Protein AF-A0A6G1FS29-F1 (afdb_monomer)

pLDDT: mean 76.06, std 21.44, range [24.52, 98.19]

Solvent-accessible surface area (backbone atoms only — not comparable to full-atom values): 24952 Å² total; per-residue (Å²): 134,88,77,81,80,76,49,75,66,58,54,50,53,54,52,53,52,49,52,54,53,51,53,53,50,51,52,50,51,53,55,53,53,56,54,51,50,53,54,52,52,50,53,55,70,74,50,73,80,75,76,78,80,76,80,85,74,80,94,74,79,96,74,88,89,74,99,82,82,86,85,84,78,65,93,46,58,68,66,48,69,66,56,55,51,50,47,52,54,55,46,56,73,76,38,90,74,63,39,85,29,14,27,43,34,39,78,37,60,52,64,77,50,46,49,58,49,47,44,44,43,48,38,37,52,74,60,61,42,71,45,32,39,35,40,36,32,58,39,67,67,62,55,69,73,74,66,74,100,63,91,73,76,51,66,52,59,55,51,39,54,52,49,53,52,44,33,36,72,75,46,60,29,46,80,39,71,39,71,56,74,49,90,89,52,60,81,85,44,43,84,34,45,62,80,64,61,61,25,60,46,56,81,26,69,25,38,37,34,64,37,66,53,53,48,69,70,38,35,67,68,56,40,44,38,53,72,67,46,77,47,90,46,48,15,25,66,60,62,83,63,76,100,68,78,66,46,75,60,69,33,42,33,39,35,35,31,31,61,68,59,30,50,54,50,48,55,54,33,74,74,65,73,50,52,74,36,56,40,48,47,67,72,43,80,75,51,40,62,63,47,48,78,86,88,19,44,57,54,50,66,46,47,51,43,61,42,39,59,66,39,56,74,75,69,73,73,84,78,79,82,76,87,75,94,78,84,86,90,82,82,86,79,84,75,81,74,80,85,78,79,86,78,81,80,52,60,66,59,50,65,70,56,29,21,30,38,35,54,52,44,84,96,54,98,48,71,60,38,58,68,58,69,73,60,51,59,72,62,51,31,56,71,59,48,21,54,53,48,49,50,53,47,51,50,52,47,53,44,36,34,76,70,64,71,42,80,66,39,76,63,74,79,79,76,87,124

Organism: NCBI:txid1392243

Nearest PDB structures (foldseek):
  6mw5-assembly1_A  TM=6.703E-01  e=2.234E-07  Globisporangium ultimum
  3rmw-assembly1_A-2  TM=6.492E-01  e=7.454E-07  Homo sapiens
  2z86-assembly2_C  TM=3.993E-01  e=2.066E-01  Escherichia col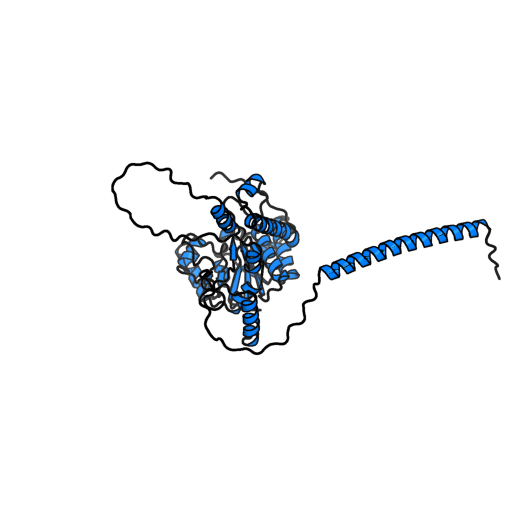i
  7qhy-assembly1_A  TM=4.686E-01  e=4.740E+00  Kluyveromyces lactis
  8rdd-assembly1_B  TM=4.284E-01  e=6.804E+00  Saccharomyces cerevisiae S288C

Sequence (417 aa):
MARILLTSGQVSVALSSGVVVIFTILLFLSGYVLQQQTVRSLRHAIRPPLPPPPPSLPLQELSTQNPLAKSARLPGTVVSKEAVQAHLAAASASQAIDWKRRAHVQLVRSHEEVCGAVMVFADLYRLRSQGSRALVFPAAWATAWGDEWGYETNPEAERTRRLLKKAARRYKVHLVPMKAIEEGGDDSLPSSYSYASLFSLDWYDRILALPRPGVVLDAVPLDVLLAFGTPESLATSAAAEVQFDISPQSEMTLIRPSKEEFSRIMDIRDADQLSETSLFSEAFPSPEKLSAFGNAEVALMATTGSLKEYSIRKQDPPVPEDNVPGSPSGEQLVVQETAGQSGAFNATEFMQNTAFVRIMDAGLPGPEYDVPRTEMLKAKPWGEAGMVWESMYERFRAHRMDVCGLELEMVPEKEEL

Mean predicted aligned error: 15.57 Å

Radius of gyration: 30.3 Å; Cα contacts (8 Å, |Δi|>4): 499; chains: 1; bounding box: 92×97×85 Å

Structure (mmCIF, N/CA/C/O backbone):
data_AF-A0A6G1FS29-F1
#
_entry.id   AF-A0A6G1FS29-F1
#
loop_
_atom_site.group_PDB
_atom_site.id
_atom_site.type_symbol
_atom_site.label_atom_id
_atom_site.label_alt_id
_atom_site.label_comp_id
_atom_site.label_asym_id
_atom_site.label_entity_id
_atom_site.label_seq_id
_atom_site.pdbx_PDB_ins_code
_atom_site.Cartn_x
_atom_site.Cartn_y
_atom_site.Cartn_z
_atom_site.occupancy
_atom_site.B_iso_or_equiv
_atom_site.auth_seq_id
_atom_site.auth_comp_id
_atom_site.auth_asym_id
_atom_site.auth_atom_id
_atom_site.pdbx_PDB_model_num
ATOM 1 N N . MET A 1 1 ? 50.797 -42.234 52.807 1.00 46.88 1 MET A N 1
ATOM 2 C CA . MET A 1 1 ? 50.015 -41.139 53.425 1.00 46.88 1 MET A CA 1
ATOM 3 C C . MET A 1 1 ? 50.829 -39.852 53.344 1.00 46.88 1 MET A C 1
ATOM 5 O O . MET A 1 1 ? 51.590 -39.558 54.256 1.00 46.88 1 MET A O 1
ATOM 9 N N . ALA A 1 2 ? 50.753 -39.131 52.222 1.00 46.75 2 ALA A N 1
ATOM 10 C CA . ALA A 1 2 ? 51.464 -37.863 52.064 1.00 46.75 2 ALA A CA 1
ATOM 11 C C . ALA A 1 2 ? 50.690 -36.768 52.812 1.00 46.75 2 ALA A C 1
ATOM 13 O O . ALA A 1 2 ? 49.623 -36.343 52.377 1.00 46.75 2 ALA A O 1
ATOM 14 N N . ARG A 1 3 ? 51.194 -36.367 53.984 1.00 59.28 3 ARG A N 1
ATOM 15 C CA . ARG A 1 3 ? 50.692 -35.204 54.720 1.00 59.28 3 ARG A CA 1
ATOM 16 C C . ARG A 1 3 ? 51.227 -33.962 54.019 1.00 59.28 3 ARG A C 1
ATOM 18 O O . ARG A 1 3 ? 52.421 -33.689 54.081 1.00 59.28 3 ARG A O 1
ATOM 25 N N . ILE A 1 4 ? 50.350 -33.260 53.311 1.00 64.25 4 ILE A N 1
ATOM 26 C CA . ILE A 1 4 ? 50.666 -31.983 52.673 1.00 64.25 4 ILE A CA 1
ATOM 27 C C . ILE A 1 4 ? 50.903 -30.969 53.801 1.00 64.25 4 ILE A C 1
ATOM 29 O O . ILE A 1 4 ? 49.964 -30.497 54.437 1.00 64.25 4 ILE A O 1
ATOM 33 N N . LEU A 1 5 ? 52.174 -30.696 54.098 1.00 62.59 5 LEU A N 1
ATOM 34 C CA . LEU A 1 5 ? 52.600 -29.658 55.033 1.00 62.59 5 LEU A CA 1
ATOM 35 C C . LEU A 1 5 ? 52.526 -28.314 54.302 1.00 62.59 5 LEU A C 1
ATOM 37 O O . LEU A 1 5 ? 53.481 -27.898 53.649 1.00 62.59 5 LEU A O 1
ATOM 41 N N . LEU A 1 6 ? 51.358 -27.673 54.360 1.00 63.88 6 LEU A N 1
ATOM 42 C CA . LEU A 1 6 ? 51.162 -26.322 53.835 1.00 63.88 6 LEU A CA 1
ATOM 43 C C . LEU A 1 6 ? 52.033 -25.339 54.620 1.00 63.88 6 LEU A C 1
ATOM 45 O O . LEU A 1 6 ? 51.981 -25.285 55.850 1.00 63.88 6 LEU A O 1
ATOM 49 N N . THR A 1 7 ? 52.839 -24.555 53.909 1.00 76.75 7 THR A N 1
ATOM 50 C CA . THR A 1 7 ? 53.642 -23.497 54.529 1.00 76.75 7 THR A CA 1
ATOM 51 C C . THR A 1 7 ? 52.735 -22.330 54.931 1.00 76.75 7 THR A C 1
ATOM 53 O O . THR A 1 7 ? 51.717 -22.072 54.288 1.00 76.75 7 THR A O 1
ATOM 56 N N . SER A 1 8 ? 53.097 -21.593 55.988 1.00 72.12 8 SER A N 1
ATOM 57 C CA . SER A 1 8 ? 52.312 -20.444 56.489 1.00 72.12 8 SER A CA 1
ATOM 58 C C . SER A 1 8 ? 51.951 -19.432 55.379 1.00 72.12 8 SER A C 1
ATOM 60 O O . SER A 1 8 ? 50.836 -18.910 55.335 1.00 72.12 8 SER A O 1
ATOM 62 N N . GLY A 1 9 ? 52.845 -19.242 54.399 1.00 77.62 9 GLY A N 1
ATOM 63 C CA . GLY A 1 9 ? 52.596 -18.400 53.224 1.00 77.62 9 GLY A CA 1
ATOM 64 C C . GLY A 1 9 ? 51.505 -18.932 52.285 1.00 77.62 9 GLY A C 1
ATOM 65 O O . GLY A 1 9 ? 50.684 -18.151 51.811 1.00 77.62 9 GLY A O 1
ATOM 66 N N . GLN A 1 10 ? 51.431 -20.249 52.058 1.00 77.56 10 GLN A N 1
ATOM 67 C CA . GLN A 1 10 ? 50.380 -20.857 51.227 1.00 77.56 10 GLN A CA 1
ATOM 68 C C . GLN A 1 10 ? 49.001 -20.747 51.881 1.00 77.56 10 GLN A C 1
ATOM 70 O O . GLN A 1 10 ? 48.014 -20.502 51.189 1.00 77.56 10 GLN A O 1
ATOM 75 N N . VAL A 1 11 ? 48.936 -20.867 53.210 1.00 82.62 11 VAL A N 1
ATOM 76 C CA . VAL A 1 11 ? 47.686 -20.677 53.957 1.00 82.62 11 VAL A CA 1
ATOM 77 C C . VAL A 1 11 ? 47.219 -19.223 53.859 1.00 82.62 11 VAL A C 1
ATOM 79 O O . VAL A 1 11 ? 46.045 -18.985 53.596 1.00 82.62 11 VAL A O 1
ATOM 82 N N . SER A 1 12 ? 48.129 -18.251 53.981 1.00 82.94 12 SER A N 1
ATOM 83 C CA . SER A 1 12 ? 47.801 -16.822 53.861 1.00 82.94 12 SER A CA 1
ATOM 84 C C . SER A 1 12 ? 47.281 -16.442 52.466 1.00 82.94 12 SER A C 1
ATOM 86 O O . SER A 1 12 ? 46.277 -15.740 52.345 1.00 82.94 12 SER A O 1
ATOM 88 N N . VAL A 1 13 ? 47.905 -16.959 51.400 1.00 86.44 13 VAL A N 1
ATOM 89 C CA . VAL A 1 13 ? 47.468 -16.713 50.012 1.00 86.44 13 VAL A CA 1
ATOM 90 C C . VAL A 1 13 ? 46.130 -17.396 49.706 1.00 86.44 13 VAL A C 1
ATOM 92 O O . VAL A 1 13 ? 45.268 -16.810 49.048 1.00 86.44 13 VAL A O 1
ATOM 95 N N . ALA A 1 14 ? 45.914 -18.615 50.204 1.00 86.12 14 ALA A N 1
ATOM 96 C CA . ALA A 1 14 ? 44.631 -19.300 50.053 1.00 86.12 14 ALA A CA 1
ATOM 97 C C . ALA A 1 14 ? 43.503 -18.558 50.791 1.00 86.12 14 ALA A C 1
ATOM 99 O O . ALA A 1 14 ? 42.401 -18.419 50.262 1.00 86.12 14 ALA A O 1
ATOM 100 N N . LEU A 1 15 ? 43.786 -18.022 51.983 1.00 88.50 15 LEU A N 1
ATOM 101 C CA . LEU A 1 15 ? 42.805 -17.263 52.753 1.00 88.50 15 LEU A CA 1
ATOM 102 C C . LEU A 1 15 ? 42.470 -15.923 52.078 1.00 88.50 15 LEU A C 1
ATOM 104 O O . LEU A 1 15 ? 41.298 -15.578 51.950 1.00 88.50 15 LEU A O 1
ATOM 108 N N . SER A 1 16 ? 43.478 -15.182 51.605 1.00 89.94 16 SER A N 1
ATOM 109 C CA . SER A 1 16 ? 43.271 -13.873 50.972 1.00 89.94 16 SER A CA 1
ATOM 110 C C . SER A 1 16 ? 42.562 -13.980 49.620 1.00 89.94 16 SER A C 1
ATOM 112 O O . SER A 1 16 ? 41.627 -13.223 49.360 1.00 89.94 16 SER A O 1
ATOM 114 N N . SER A 1 17 ? 42.924 -14.966 48.793 1.00 91.12 17 SER A N 1
ATOM 115 C CA . SER A 1 17 ? 42.218 -15.241 47.534 1.00 91.12 17 SER A CA 1
ATOM 116 C C . SER A 1 17 ? 40.771 -15.685 47.769 1.00 91.12 17 SER A C 1
ATOM 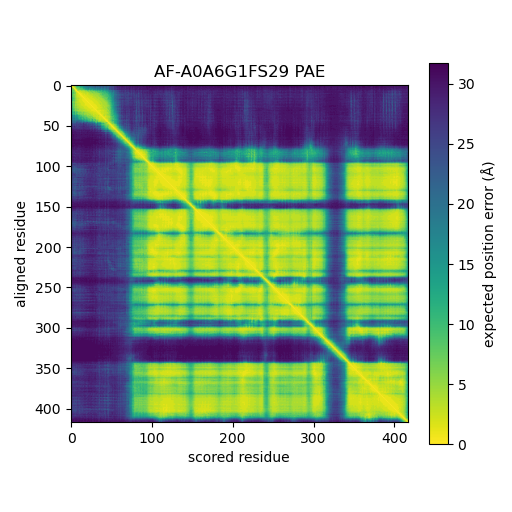118 O O . SER A 1 17 ? 39.873 -15.213 47.073 1.00 91.12 17 SER A O 1
ATOM 120 N N . GLY A 1 18 ? 40.516 -16.502 48.798 1.00 94.50 18 GLY A N 1
ATOM 121 C CA . GLY A 1 18 ? 39.163 -16.898 49.189 1.00 94.50 18 GLY A CA 1
ATOM 122 C C . GLY A 1 18 ? 38.282 -15.706 49.569 1.00 94.50 18 GLY A C 1
ATOM 123 O O . GLY A 1 18 ? 37.146 -15.606 49.107 1.00 94.50 18 GLY A O 1
ATOM 124 N N . VAL A 1 19 ? 38.819 -14.758 50.344 1.00 94.12 19 VAL A N 1
ATOM 125 C CA . VAL A 1 19 ? 38.095 -13.533 50.724 1.00 94.12 19 VAL A CA 1
ATOM 126 C C . VAL A 1 19 ? 37.745 -12.692 49.491 1.00 94.12 19 VAL A C 1
ATOM 128 O O . VAL A 1 19 ? 36.594 -12.283 49.345 1.00 94.12 19 VAL A O 1
ATOM 131 N N . VAL A 1 20 ? 38.686 -12.482 48.565 1.00 93.31 20 VAL A N 1
ATOM 132 C CA . VAL A 1 20 ? 38.430 -11.708 47.334 1.00 93.31 20 VAL A CA 1
ATOM 133 C C . VAL A 1 20 ? 37.350 -12.368 46.467 1.00 93.31 20 VAL A C 1
ATOM 135 O O . VAL A 1 20 ? 36.454 -11.684 45.968 1.00 93.31 20 VAL A O 1
ATOM 138 N N . VAL A 1 21 ? 37.378 -13.696 46.326 1.00 95.00 21 VAL A N 1
ATOM 139 C CA . VAL A 1 21 ? 36.360 -14.447 45.569 1.00 95.00 21 VAL A CA 1
ATOM 140 C C . VAL A 1 21 ? 34.980 -14.334 46.225 1.00 95.00 21 VAL A C 1
ATOM 142 O O . VAL A 1 21 ? 33.986 -14.095 45.543 1.00 95.00 21 VAL A O 1
ATOM 145 N N . ILE A 1 22 ? 34.896 -14.429 47.552 1.00 96.00 22 ILE A N 1
ATOM 146 C CA . ILE A 1 22 ? 33.622 -14.287 48.270 1.00 96.00 22 ILE A CA 1
ATOM 147 C C . ILE A 1 22 ? 33.039 -12.881 48.083 1.00 96.00 22 ILE A C 1
ATOM 149 O O . ILE A 1 22 ? 31.865 -12.745 47.743 1.00 96.00 22 ILE A O 1
ATOM 153 N N . PHE A 1 23 ? 33.846 -11.830 48.248 1.00 94.31 23 PHE A N 1
ATOM 154 C CA . PHE A 1 23 ? 33.360 -10.455 48.099 1.00 94.31 23 PHE A CA 1
ATOM 155 C C . PHE A 1 23 ? 32.955 -10.119 46.660 1.00 94.31 23 PHE A C 1
ATOM 157 O O . PHE A 1 23 ? 31.956 -9.431 46.454 1.00 94.31 23 PHE A O 1
ATOM 164 N N . THR A 1 24 ? 33.665 -10.640 45.660 1.00 94.12 24 THR A N 1
ATOM 165 C CA . THR A 1 24 ? 33.283 -10.458 44.250 1.00 94.12 24 THR A CA 1
ATOM 166 C C . THR A 1 24 ? 31.972 -11.172 43.913 1.00 94.12 24 THR A C 1
ATOM 168 O O . THR A 1 24 ? 31.117 -10.580 43.254 1.00 94.12 24 THR A O 1
ATOM 171 N N . ILE A 1 25 ? 31.746 -12.383 44.436 1.00 95.56 25 ILE A N 1
ATOM 172 C CA . ILE A 1 25 ? 30.466 -13.094 44.288 1.00 95.56 25 ILE A CA 1
ATOM 173 C C . ILE A 1 25 ? 29.326 -12.334 44.981 1.00 95.56 25 ILE A C 1
ATOM 175 O O . ILE A 1 25 ? 28.247 -12.196 44.406 1.00 95.56 25 ILE A O 1
ATOM 179 N N . LEU A 1 26 ? 29.551 -11.798 46.185 1.00 95.38 26 LEU A N 1
ATOM 180 C CA . LEU A 1 26 ? 28.539 -11.021 46.908 1.00 95.38 26 LEU A CA 1
ATOM 181 C C . LEU A 1 26 ? 28.160 -9.730 46.172 1.00 95.38 26 LEU A C 1
ATOM 183 O O . LEU A 1 26 ? 26.974 -9.410 46.072 1.00 95.38 26 LEU A O 1
ATOM 187 N N . LEU A 1 27 ? 29.138 -9.013 45.612 1.00 94.00 27 LEU A N 1
ATOM 188 C CA . LEU A 1 27 ? 28.878 -7.822 44.798 1.00 94.00 27 LEU A CA 1
ATOM 189 C C . LEU A 1 27 ? 28.094 -8.167 43.527 1.00 94.00 27 LEU A C 1
ATOM 191 O O . LEU A 1 27 ? 27.135 -7.470 43.188 1.00 94.00 27 LEU A O 1
ATOM 195 N N . PHE A 1 28 ? 28.443 -9.271 42.866 1.00 95.31 28 PHE A N 1
ATOM 196 C CA . PHE A 1 28 ? 27.724 -9.746 41.686 1.00 95.31 28 PHE A CA 1
ATOM 197 C C . PHE A 1 28 ? 26.271 -10.131 42.009 1.00 95.31 28 PHE A C 1
ATOM 199 O O . PHE A 1 28 ? 25.349 -9.711 41.310 1.00 95.31 28 PHE A O 1
ATOM 206 N N . LEU A 1 29 ? 26.042 -10.871 43.100 1.00 94.56 29 LEU A N 1
ATOM 207 C CA . LEU A 1 29 ? 24.699 -11.255 43.548 1.00 94.56 29 LEU A CA 1
ATOM 208 C C . LEU A 1 29 ? 23.856 -10.041 43.961 1.00 94.56 29 LEU A C 1
ATOM 210 O O . LEU A 1 29 ? 22.666 -9.999 43.653 1.00 94.56 29 LEU A O 1
ATOM 214 N N . SER A 1 30 ? 24.465 -9.035 44.597 1.00 94.12 30 SER A N 1
ATOM 215 C CA . SER A 1 30 ? 23.791 -7.776 44.939 1.00 94.12 30 SER A CA 1
ATOM 216 C C . SER A 1 30 ? 23.295 -7.044 43.683 1.00 94.12 30 SER A C 1
ATOM 218 O O . SER A 1 30 ? 22.114 -6.699 43.584 1.00 94.12 30 SER A O 1
ATOM 220 N N . GLY A 1 31 ? 24.158 -6.902 42.668 1.00 92.56 31 GLY A N 1
ATOM 221 C CA . GLY A 1 31 ? 23.781 -6.318 41.376 1.00 92.56 31 GLY A CA 1
ATOM 222 C C . GLY A 1 31 ? 22.698 -7.122 40.647 1.00 92.56 31 GLY A C 1
ATOM 223 O O . GLY A 1 31 ? 21.742 -6.549 40.122 1.00 92.56 31 GLY A O 1
ATOM 224 N N . TYR A 1 32 ? 22.794 -8.453 40.677 1.00 94.75 32 TYR A N 1
ATOM 225 C CA . TYR A 1 32 ? 21.818 -9.349 40.055 1.00 94.75 32 TYR A CA 1
ATOM 226 C C . TYR A 1 32 ? 20.416 -9.229 40.678 1.00 94.75 32 TYR A C 1
ATOM 228 O O . TYR A 1 32 ? 19.414 -9.188 39.959 1.00 94.75 32 TYR A O 1
ATOM 236 N N . VAL A 1 33 ? 20.320 -9.133 42.008 1.00 92.75 33 VAL A N 1
ATOM 237 C CA . VAL A 1 33 ? 19.032 -8.980 42.708 1.00 92.75 33 VAL A CA 1
ATOM 238 C C . VAL A 1 33 ? 18.380 -7.634 42.382 1.00 92.75 33 VAL A C 1
ATOM 240 O O . VAL A 1 33 ? 17.179 -7.599 42.101 1.00 92.75 33 VAL A O 1
ATOM 243 N N . LEU A 1 34 ? 19.158 -6.549 42.338 1.00 84.94 34 LEU A N 1
ATOM 244 C CA . LEU A 1 34 ? 18.665 -5.220 41.954 1.00 84.94 34 LEU A CA 1
ATOM 245 C C . LEU A 1 34 ? 18.124 -5.199 40.514 1.00 84.94 34 LEU A C 1
ATOM 247 O O . LEU A 1 34 ? 17.045 -4.659 40.267 1.00 84.94 34 LEU A O 1
ATOM 251 N N . GLN A 1 35 ? 18.814 -5.848 39.571 1.00 83.31 35 GLN A N 1
ATOM 252 C CA . GLN A 1 35 ? 18.357 -5.964 38.178 1.00 83.31 35 GLN A CA 1
ATOM 253 C C . GLN A 1 35 ? 17.098 -6.837 38.032 1.00 83.31 35 GLN A C 1
ATOM 255 O O . GLN A 1 35 ? 16.212 -6.545 37.229 1.00 83.31 35 GLN A O 1
ATOM 260 N N . GLN A 1 36 ? 16.960 -7.895 38.831 1.00 85.19 36 GLN A N 1
ATOM 261 C CA . GLN A 1 36 ? 15.745 -8.719 38.847 1.00 85.19 36 GLN A CA 1
ATOM 262 C C . GLN A 1 36 ? 14.532 -7.953 39.394 1.00 85.19 36 GLN A C 1
ATOM 264 O O . GLN A 1 36 ? 13.422 -8.118 38.883 1.00 85.19 36 GLN A O 1
ATOM 269 N N . GLN A 1 37 ? 14.722 -7.108 40.412 1.00 81.56 37 GLN A N 1
ATOM 270 C CA . GLN A 1 37 ? 13.644 -6.300 40.988 1.00 81.56 37 GLN A CA 1
ATOM 271 C C . GLN A 1 37 ? 13.137 -5.232 40.012 1.00 81.56 37 GLN A C 1
ATOM 273 O O . GLN A 1 37 ? 11.923 -5.077 39.868 1.00 81.56 37 GLN A O 1
ATOM 278 N N . THR A 1 38 ? 14.028 -4.556 39.281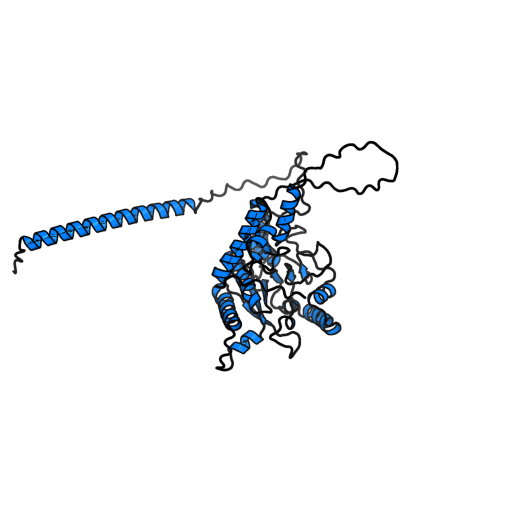 1.00 81.56 38 THR A N 1
ATOM 279 C CA 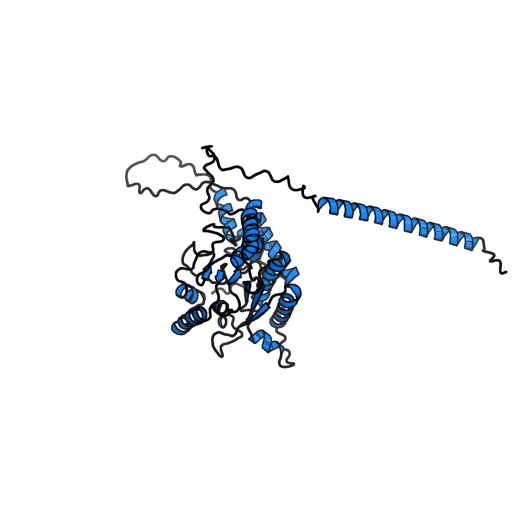. THR A 1 38 ? 13.630 -3.562 38.270 1.00 81.56 38 THR A CA 1
ATOM 280 C C . THR A 1 38 ? 12.888 -4.202 37.100 1.00 81.56 38 THR A C 1
ATOM 282 O O . THR A 1 38 ? 11.830 -3.711 36.710 1.00 81.56 38 THR A O 1
ATOM 285 N N . VAL A 1 39 ? 13.343 -5.354 36.598 1.00 79.44 39 VAL A N 1
ATOM 286 C CA . VAL A 1 39 ? 12.639 -6.082 35.525 1.00 79.44 39 VAL A CA 1
ATOM 287 C C . VAL A 1 39 ? 11.263 -6.582 35.979 1.00 79.44 39 VAL A C 1
ATOM 289 O O . VAL A 1 39 ? 10.303 -6.520 35.209 1.00 79.44 39 VAL A O 1
ATOM 292 N N . ARG A 1 40 ? 11.129 -7.060 37.224 1.00 75.25 40 ARG A N 1
ATOM 293 C CA . ARG A 1 40 ? 9.826 -7.464 37.783 1.00 75.25 40 ARG A CA 1
ATOM 294 C C . ARG A 1 40 ? 8.887 -6.270 37.944 1.00 75.25 40 ARG A C 1
ATOM 296 O O . ARG A 1 40 ? 7.737 -6.369 37.530 1.00 75.25 40 ARG A O 1
ATOM 303 N N . SER A 1 41 ? 9.382 -5.147 38.464 1.00 72.19 41 SER A N 1
ATOM 304 C CA . SER A 1 41 ? 8.609 -3.906 38.611 1.00 72.19 41 SER A CA 1
ATOM 305 C C . SER A 1 41 ? 8.106 -3.384 37.258 1.00 72.19 41 SER A C 1
ATOM 307 O O . SER A 1 41 ? 6.914 -3.126 37.092 1.00 72.19 41 SER A O 1
ATOM 309 N N . LEU A 1 42 ? 8.96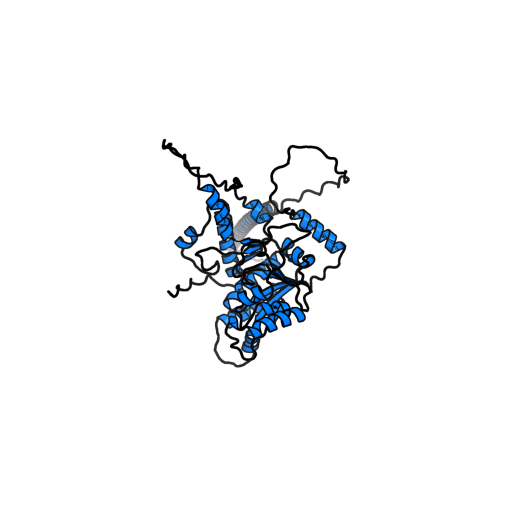9 -3.361 36.236 1.00 68.00 42 LEU A N 1
ATOM 310 C CA . LEU A 1 42 ? 8.590 -2.944 34.881 1.00 68.00 42 LEU A CA 1
ATOM 311 C C . LEU A 1 42 ? 7.595 -3.910 34.224 1.00 68.00 42 LEU A C 1
ATOM 313 O O . LEU A 1 42 ? 6.663 -3.476 33.552 1.00 68.00 42 LEU A O 1
ATOM 317 N N . ARG A 1 43 ? 7.724 -5.223 34.451 1.00 65.50 43 ARG A N 1
ATOM 318 C CA . ARG A 1 43 ? 6.737 -6.201 33.961 1.00 65.50 43 ARG A CA 1
ATOM 319 C C . ARG A 1 43 ? 5.362 -6.033 34.608 1.00 65.50 43 ARG A C 1
ATOM 321 O O . ARG A 1 43 ? 4.369 -6.280 33.927 1.00 65.50 43 ARG A O 1
ATOM 328 N N . HIS A 1 44 ? 5.297 -5.611 35.871 1.00 58.50 44 HIS A N 1
ATOM 329 C CA . HIS A 1 44 ? 4.032 -5.286 36.533 1.00 58.50 44 HIS A CA 1
ATOM 330 C C . HIS A 1 44 ? 3.425 -3.967 36.033 1.00 58.50 44 HIS A C 1
ATOM 332 O O . HIS A 1 44 ? 2.208 -3.883 35.918 1.00 58.50 44 HIS A O 1
ATOM 338 N N . ALA A 1 45 ? 4.243 -2.979 35.656 1.00 66.12 45 ALA A N 1
ATOM 339 C CA . ALA A 1 45 ? 3.757 -1.725 35.073 1.00 66.12 45 ALA A CA 1
ATOM 340 C C . ALA A 1 45 ? 3.257 -1.877 33.620 1.00 66.12 45 ALA A C 1
ATOM 342 O O . ALA A 1 45 ? 2.350 -1.166 33.201 1.00 66.12 45 ALA A O 1
ATOM 343 N N . ILE A 1 46 ? 3.823 -2.816 32.852 1.00 58.09 46 ILE A N 1
ATOM 344 C CA . ILE A 1 46 ? 3.494 -3.023 31.427 1.00 58.09 46 ILE A CA 1
ATOM 345 C C . ILE A 1 46 ? 2.306 -3.984 31.228 1.00 58.09 46 ILE A C 1
ATOM 347 O O . ILE A 1 46 ? 1.685 -3.990 30.166 1.00 58.09 46 ILE A O 1
ATOM 351 N N . ARG A 1 47 ? 1.953 -4.796 32.233 1.00 45.78 47 ARG A N 1
ATOM 352 C CA . ARG A 1 47 ? 0.767 -5.667 32.196 1.00 45.78 47 ARG A CA 1
ATOM 353 C C . ARG A 1 47 ? -0.272 -5.209 33.222 1.00 45.78 47 ARG A C 1
ATOM 355 O O . ARG A 1 47 ? -0.306 -5.782 34.312 1.00 45.78 47 ARG A O 1
ATOM 362 N N . PRO A 1 48 ? -1.139 -4.230 32.902 1.00 47.72 48 PRO A N 1
ATOM 363 C CA . PRO A 1 48 ? -2.320 -4.002 33.720 1.00 47.72 48 PRO A CA 1
ATOM 364 C C . PRO A 1 48 ? -3.155 -5.296 33.741 1.00 47.72 48 PRO A C 1
ATOM 366 O O . PRO A 1 48 ? -3.434 -5.854 32.673 1.00 47.72 48 PRO A O 1
ATOM 369 N N . PRO A 1 49 ? -3.519 -5.832 34.921 1.00 48.91 49 PRO A N 1
ATOM 370 C CA . PRO A 1 49 ? -4.469 -6.927 34.987 1.00 48.91 49 PRO A CA 1
ATOM 371 C C . PRO A 1 49 ? -5.798 -6.427 34.417 1.00 48.91 49 PRO A C 1
ATOM 373 O O . PRO A 1 49 ? -6.385 -5.476 34.931 1.00 48.91 49 PRO A O 1
ATOM 376 N N . LEU A 1 50 ? -6.247 -7.053 33.329 1.00 52.59 50 LEU A N 1
ATOM 377 C CA . LEU A 1 50 ? -7.597 -6.856 32.815 1.00 52.59 50 LEU A CA 1
ATOM 378 C C . LEU A 1 50 ? -8.579 -7.223 33.941 1.00 52.59 50 LEU A C 1
ATOM 380 O O . LEU A 1 50 ? -8.450 -8.320 34.499 1.00 52.59 50 LEU A O 1
ATOM 384 N N . PRO A 1 51 ? -9.524 -6.341 34.312 1.00 50.91 51 PRO A N 1
ATOM 385 C CA . PRO A 1 51 ? -10.549 -6.703 35.275 1.00 50.91 51 PRO A CA 1
ATOM 386 C C . PRO A 1 51 ? -11.356 -7.896 34.733 1.00 50.91 51 PRO A C 1
ATOM 388 O O . PRO A 1 51 ? -11.611 -7.959 33.525 1.00 50.91 51 PRO A O 1
ATOM 391 N N . PRO A 1 52 ? -11.743 -8.859 35.590 1.00 54.16 52 PRO A N 1
ATOM 392 C CA . PRO A 1 52 ? -12.622 -9.942 35.174 1.00 54.16 52 PRO A CA 1
ATOM 393 C C . PRO A 1 52 ? -13.934 -9.353 34.628 1.00 54.16 52 PRO A C 1
ATOM 395 O O . PRO A 1 52 ? -14.437 -8.376 35.194 1.00 54.16 52 PRO A O 1
ATOM 398 N N . PRO A 1 53 ? -14.479 -9.909 33.530 1.00 44.38 53 PRO A N 1
ATOM 399 C CA . PRO A 1 53 ? -15.685 -9.378 32.913 1.00 44.38 53 PRO A CA 1
ATOM 400 C C . PRO A 1 53 ? -16.840 -9.420 33.923 1.00 44.38 53 PRO A C 1
ATOM 402 O O . PRO A 1 53 ? -17.025 -10.450 34.582 1.00 44.38 53 PRO A O 1
ATOM 405 N N . PRO A 1 54 ? -17.610 -8.328 34.083 1.00 50.62 54 PRO A N 1
ATOM 406 C CA . PRO A 1 54 ? -18.774 -8.347 34.952 1.00 50.62 54 PRO A CA 1
ATOM 407 C C . PRO A 1 54 ? -19.782 -9.393 34.448 1.00 50.62 54 PRO A C 1
ATOM 409 O O . PRO A 1 54 ? -19.902 -9.594 33.234 1.00 50.62 54 PRO A O 1
ATOM 412 N N . PRO A 1 55 ? -20.501 -10.075 35.359 1.00 48.47 55 PRO A N 1
ATOM 413 C CA . PRO A 1 55 ? -21.520 -11.044 34.985 1.00 48.47 55 PRO A CA 1
ATOM 414 C C . PRO A 1 55 ? -22.558 -10.365 34.087 1.00 48.47 55 PRO A C 1
ATOM 416 O O . PRO A 1 55 ? -23.073 -9.297 34.415 1.00 48.47 55 PRO A O 1
ATOM 419 N N . SER A 1 56 ? -22.823 -10.980 32.935 1.00 45.06 56 SER A N 1
ATOM 420 C CA . SER A 1 56 ? -23.750 -10.489 31.919 1.00 45.06 56 SER A CA 1
ATOM 421 C C . SER A 1 56 ? -25.126 -10.227 32.530 1.00 45.06 56 SER A C 1
ATOM 423 O O . SER A 1 56 ? -25.827 -11.169 32.910 1.00 45.06 56 SER A O 1
ATOM 425 N N . LEU A 1 57 ? -25.502 -8.951 32.622 1.00 37.62 57 LEU A N 1
ATOM 426 C CA . LEU A 1 57 ? -26.862 -8.547 32.955 1.00 37.62 57 LEU A CA 1
ATOM 427 C C . LEU A 1 57 ? -27.777 -8.750 31.735 1.00 37.62 57 LEU A C 1
ATOM 429 O O . LEU A 1 57 ? -27.312 -8.617 30.599 1.00 37.62 57 LEU A O 1
ATOM 433 N N . PRO A 1 58 ? -29.061 -9.090 31.945 1.00 42.47 58 PRO A N 1
ATOM 434 C CA . PRO A 1 58 ? -29.978 -9.420 30.863 1.00 42.47 58 PRO A CA 1
ATOM 435 C C . PRO A 1 58 ? -30.271 -8.187 30.006 1.00 42.47 58 PRO A C 1
ATOM 437 O O . PRO A 1 58 ? -30.450 -7.089 30.531 1.00 42.47 58 PRO A O 1
ATOM 440 N N . LEU A 1 59 ? -30.355 -8.396 28.691 1.00 41.75 59 LEU A N 1
ATOM 441 C CA . LEU A 1 59 ? -30.860 -7.420 27.728 1.00 41.75 59 LEU A CA 1
ATOM 442 C C . LEU A 1 59 ? -32.245 -6.939 28.175 1.00 41.75 59 LEU A C 1
ATOM 444 O O . LEU A 1 59 ? -33.198 -7.716 28.155 1.00 41.75 59 LEU A O 1
ATOM 448 N N . GLN A 1 60 ? -32.343 -5.668 28.569 1.00 35.25 60 GLN A N 1
ATOM 449 C CA . GLN A 1 60 ? -33.617 -5.014 28.828 1.00 35.25 60 GLN A CA 1
ATOM 450 C C . GLN A 1 60 ? -33.889 -3.944 27.770 1.00 35.25 60 GLN A C 1
ATOM 452 O O . GLN A 1 60 ? -33.014 -3.179 27.368 1.00 35.25 60 GLN A O 1
ATOM 457 N N . GLU A 1 61 ? -35.125 -4.005 27.295 1.00 34.47 61 GLU A N 1
ATOM 458 C CA . GLU A 1 61 ? -35.717 -3.374 26.127 1.00 34.47 61 GLU A CA 1
ATOM 459 C C . GLU A 1 61 ? -35.574 -1.847 26.090 1.00 34.47 61 GLU A C 1
ATOM 461 O O . GLU A 1 61 ? -35.647 -1.158 27.110 1.00 34.47 61 GLU A O 1
ATOM 466 N N . LEU A 1 62 ? -35.431 -1.319 24.867 1.00 37.59 62 LEU A N 1
ATOM 467 C CA . LEU A 1 62 ? -35.531 0.106 24.572 1.00 37.59 62 LEU A CA 1
ATOM 468 C C . LEU A 1 62 ? -36.889 0.646 25.040 1.00 37.59 62 LEU A C 1
ATOM 470 O O . LEU A 1 62 ? -37.911 0.405 24.401 1.00 37.59 62 LEU A O 1
ATOM 474 N N . SER A 1 63 ? -36.874 1.466 26.090 1.00 30.06 63 SER A N 1
ATOM 475 C CA . SER A 1 63 ? -37.950 2.410 26.371 1.00 30.06 63 SER A CA 1
ATOM 476 C C . SER A 1 63 ? -37.420 3.839 26.331 1.00 30.06 63 SER A C 1
ATOM 478 O O . SER A 1 63 ? -36.364 4.184 26.857 1.00 30.06 63 SER A O 1
ATOM 480 N N . THR A 1 64 ? -38.175 4.636 25.596 1.00 41.62 64 THR A N 1
ATOM 481 C CA . THR A 1 64 ? -37.955 6.007 25.161 1.00 41.62 64 THR A CA 1
ATOM 482 C C . THR A 1 64 ? -37.983 7.041 26.290 1.00 41.62 64 THR A C 1
ATOM 484 O O . THR A 1 64 ? -38.651 6.836 27.296 1.00 41.62 64 THR A O 1
ATOM 487 N N . GLN A 1 65 ? -37.433 8.221 25.965 1.00 37.22 65 GLN A N 1
ATOM 488 C CA . GLN A 1 65 ? -37.700 9.562 26.524 1.00 37.22 65 GLN A CA 1
ATOM 489 C C . GLN A 1 65 ? -36.629 10.127 27.466 1.00 37.22 65 GLN A C 1
ATOM 491 O O . GLN A 1 65 ? -36.739 10.091 28.685 1.00 37.22 65 GLN A O 1
ATOM 496 N N . ASN A 1 66 ? -35.643 10.792 26.854 1.00 30.66 66 ASN A N 1
ATOM 497 C CA . ASN A 1 66 ? -35.037 11.986 27.438 1.00 30.66 66 ASN A CA 1
ATOM 498 C C . ASN A 1 66 ? -34.704 12.999 26.312 1.00 30.66 66 ASN A C 1
ATOM 500 O O . ASN A 1 66 ? -33.838 12.719 25.480 1.00 30.66 66 ASN A O 1
ATOM 504 N N . PRO A 1 67 ? -35.417 14.138 26.192 1.00 36.06 67 PRO A N 1
ATOM 505 C CA . PRO A 1 67 ? -35.366 15.007 25.010 1.00 36.06 67 PRO A CA 1
ATOM 506 C C . PRO A 1 67 ? -34.259 16.083 25.027 1.00 36.06 67 PRO A C 1
ATOM 508 O O . PRO A 1 67 ? -34.436 17.130 24.413 1.00 36.06 67 PRO A O 1
ATOM 511 N N . LEU A 1 68 ? -33.105 15.843 25.667 1.00 36.97 68 LEU A N 1
ATOM 512 C CA . LEU A 1 68 ? -31.994 16.820 25.720 1.00 36.97 68 LEU A CA 1
ATOM 513 C C . LEU A 1 68 ? -30.588 16.259 25.420 1.00 36.97 68 LEU A C 1
ATOM 515 O O . LEU A 1 68 ? -29.589 16.880 25.756 1.00 36.97 68 LEU A O 1
ATOM 519 N N . ALA A 1 69 ? -30.486 15.138 24.701 1.00 28.67 69 ALA A N 1
ATOM 520 C CA . ALA A 1 69 ? -29.208 14.628 24.172 1.00 28.67 69 ALA A CA 1
ATOM 521 C C . ALA A 1 69 ? -29.203 14.530 22.633 1.00 28.67 69 ALA A C 1
ATOM 523 O O . ALA A 1 69 ? -28.659 13.598 22.044 1.00 28.67 69 ALA A O 1
ATOM 524 N N . LYS A 1 70 ? -29.844 15.492 21.961 1.00 37.66 70 LYS A N 1
ATOM 525 C CA . LYS A 1 70 ? -29.720 15.699 20.513 1.00 37.66 70 LYS A CA 1
ATOM 526 C C . LYS A 1 70 ? -28.837 16.921 20.278 1.00 37.66 70 LYS A C 1
ATOM 528 O O . LYS A 1 70 ? -29.367 18.022 20.273 1.00 37.66 70 LYS A O 1
ATOM 533 N N . SER A 1 71 ? -27.528 16.713 20.135 1.00 37.00 71 SER A N 1
ATOM 534 C CA . SER A 1 71 ? -26.653 17.488 19.236 1.00 37.00 71 SER A CA 1
ATOM 535 C C . SER A 1 71 ? -25.183 17.142 19.463 1.00 37.00 71 SER A C 1
ATOM 537 O O . SER A 1 71 ? -24.498 17.761 20.265 1.00 37.00 71 SER A O 1
ATOM 539 N N . ALA A 1 72 ? -24.729 16.133 18.724 1.00 31.81 72 ALA A N 1
ATOM 540 C CA . ALA A 1 72 ? -23.377 16.002 18.181 1.00 31.81 72 ALA A CA 1
ATOM 541 C C . ALA A 1 72 ? -23.457 14.932 17.079 1.00 31.81 72 ALA A C 1
ATOM 543 O O . ALA A 1 72 ? -22.952 13.822 17.204 1.00 31.81 72 ALA A O 1
ATOM 544 N N . ARG A 1 73 ? -24.252 15.222 16.042 1.00 31.80 73 ARG A N 1
ATOM 545 C CA . ARG A 1 73 ? -24.324 14.401 14.832 1.00 31.80 73 ARG A CA 1
ATOM 546 C C . ARG A 1 73 ? -23.298 14.957 13.850 1.00 31.80 73 ARG A C 1
ATOM 548 O O . ARG A 1 73 ? -23.546 16.002 13.258 1.00 31.80 73 ARG A O 1
ATOM 555 N N . LEU A 1 74 ? -22.180 14.258 13.691 1.00 34.41 74 LEU A N 1
ATOM 556 C CA . LEU A 1 74 ? -21.481 14.214 12.408 1.00 34.41 74 LEU A CA 1
ATOM 557 C C . LEU A 1 74 ? -22.397 13.455 11.422 1.00 34.41 74 LEU A C 1
ATOM 559 O O . LEU A 1 74 ? -23.046 12.486 11.838 1.00 34.41 74 LEU A O 1
ATOM 563 N N . PRO A 1 75 ? -22.540 13.885 10.158 1.00 34.47 75 PRO A N 1
ATOM 564 C CA . PRO A 1 75 ? -23.110 13.021 9.135 1.00 34.47 75 PRO A CA 1
ATOM 565 C C . PRO A 1 75 ? -22.097 11.895 8.893 1.00 34.47 75 PRO A C 1
ATOM 567 O O . PRO A 1 75 ? -20.937 12.165 8.617 1.00 34.47 75 PRO A O 1
ATOM 570 N N . GLY A 1 76 ? -22.528 10.655 9.110 1.00 37.06 76 GLY A N 1
ATOM 571 C CA . GLY A 1 76 ? -21.660 9.481 9.182 1.00 37.06 76 GLY A CA 1
ATOM 572 C C . GLY A 1 76 ? -21.753 8.853 10.569 1.00 37.06 76 GLY A C 1
ATOM 573 O O . GLY A 1 76 ? -21.242 9.374 11.559 1.00 37.06 76 GLY A O 1
ATOM 574 N N . THR A 1 77 ? -22.475 7.741 10.683 1.00 40.06 77 THR A N 1
ATOM 575 C CA . THR A 1 77 ? -22.466 6.923 11.897 1.00 40.06 77 THR A CA 1
ATOM 576 C C . THR A 1 77 ? -21.066 6.347 12.069 1.00 40.06 77 THR A C 1
ATOM 578 O O . THR A 1 77 ? -20.748 5.338 11.446 1.00 40.06 77 THR A O 1
ATOM 581 N N . VAL A 1 78 ? -20.229 6.975 12.897 1.00 45.78 78 VAL A N 1
ATOM 582 C CA . VAL A 1 78 ? -18.945 6.397 13.303 1.00 45.78 78 VAL A CA 1
ATOM 583 C C . VAL A 1 78 ? -19.256 5.103 14.051 1.00 45.78 78 VAL A C 1
ATOM 585 O O . VAL A 1 78 ? -19.710 5.116 15.196 1.00 45.78 78 VAL A O 1
ATOM 588 N N . VAL A 1 79 ? -19.095 3.968 13.373 1.00 52.88 79 VAL A N 1
ATOM 589 C CA . VAL A 1 79 ? -19.246 2.651 13.995 1.00 52.88 79 VAL A CA 1
ATOM 590 C C . VAL A 1 79 ? -18.058 2.486 14.925 1.00 52.88 79 VAL A C 1
ATOM 592 O O . VAL A 1 79 ? -16.913 2.512 14.475 1.00 52.88 79 VAL A O 1
ATOM 595 N N . SER A 1 80 ? -18.320 2.348 16.226 1.00 56.47 80 SER A N 1
ATOM 596 C CA . SER A 1 80 ? -17.241 2.159 17.192 1.00 56.47 80 SER A CA 1
ATOM 597 C C . SER A 1 80 ? -16.455 0.891 16.857 1.00 56.47 80 SER A C 1
ATOM 599 O O . SER A 1 80 ? -17.009 -0.099 16.364 1.00 56.47 80 SER A O 1
ATOM 601 N N . LYS A 1 81 ? -15.152 0.901 17.138 1.00 57.25 81 LYS A N 1
ATOM 602 C CA . LYS A 1 81 ? -14.264 -0.243 16.904 1.00 57.25 81 LYS A CA 1
ATOM 603 C C . LYS A 1 81 ? -14.803 -1.533 17.531 1.00 57.25 81 LYS A C 1
ATOM 605 O O . LYS A 1 81 ? -14.681 -2.608 16.949 1.00 57.25 81 LYS A O 1
ATOM 610 N N . GLU A 1 82 ? -15.455 -1.432 18.684 1.00 62.81 82 GLU A N 1
ATOM 611 C CA . GLU A 1 82 ? -16.079 -2.557 19.381 1.00 62.81 82 GLU A CA 1
ATOM 612 C C . GLU A 1 82 ? -17.267 -3.122 18.600 1.00 62.81 82 GLU A C 1
ATOM 614 O O . GLU A 1 82 ? -17.413 -4.340 18.512 1.00 62.81 82 GLU A O 1
ATOM 619 N N . ALA A 1 83 ? -18.089 -2.262 17.994 1.00 61.75 83 ALA A N 1
ATOM 620 C CA . ALA A 1 83 ? -19.197 -2.689 17.147 1.00 61.75 83 ALA A CA 1
ATOM 621 C C . ALA A 1 83 ? -18.686 -3.366 15.864 1.00 61.75 83 ALA A C 1
ATOM 623 O O . ALA A 1 83 ? -19.191 -4.426 15.493 1.00 61.75 83 ALA A O 1
ATOM 624 N N . VAL A 1 84 ? -17.629 -2.824 15.246 1.00 63.47 84 VAL A N 1
ATOM 625 C CA . VAL A 1 84 ? -16.930 -3.443 14.103 1.00 63.47 84 VAL A CA 1
ATOM 626 C C . VAL A 1 84 ? -16.405 -4.836 14.478 1.00 63.47 84 VAL A C 1
ATOM 628 O O . VAL A 1 84 ? -16.644 -5.812 13.765 1.00 63.47 84 VAL A O 1
ATOM 631 N N . GLN A 1 85 ? -15.734 -4.954 15.626 1.00 65.31 85 GLN A N 1
ATOM 632 C CA . GLN A 1 85 ? -15.170 -6.212 16.118 1.00 65.31 85 GLN A CA 1
ATOM 633 C C . GLN A 1 85 ?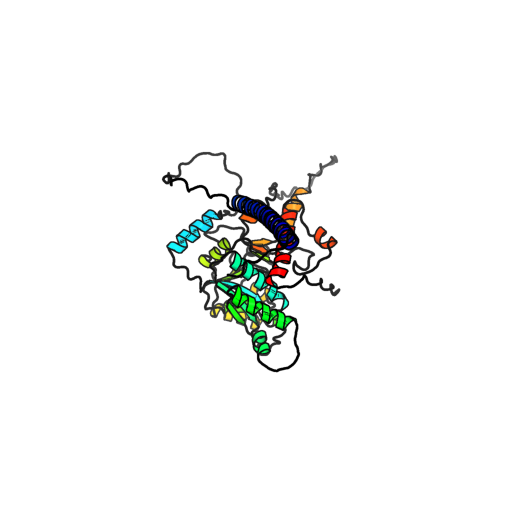 -16.261 -7.245 16.449 1.00 65.31 85 GLN A C 1
ATOM 635 O O . GLN A 1 85 ? -16.121 -8.420 16.107 1.00 65.31 85 GLN A O 1
ATOM 640 N N . ALA A 1 86 ? -17.351 -6.822 17.096 1.00 62.69 86 ALA A N 1
ATOM 641 C CA . ALA A 1 86 ? -18.475 -7.685 17.447 1.00 62.69 86 ALA A CA 1
ATOM 642 C C . ALA A 1 86 ? -19.198 -8.204 16.197 1.00 62.69 86 ALA A C 1
ATOM 644 O O . ALA A 1 86 ? -19.519 -9.390 16.125 1.00 62.69 86 ALA A O 1
ATOM 645 N N . HIS A 1 87 ? -19.383 -7.350 15.186 1.00 63.53 87 HIS A N 1
ATOM 646 C CA . HIS A 1 87 ? -19.917 -7.767 13.894 1.00 63.53 87 HIS A CA 1
ATOM 647 C C . HIS A 1 87 ? -18.987 -8.734 13.174 1.00 63.53 87 HIS A C 1
ATOM 649 O O . HIS A 1 87 ? -19.464 -9.751 12.683 1.00 63.53 87 HIS A O 1
ATOM 655 N N . LEU A 1 88 ? -17.677 -8.476 13.144 1.00 62.44 88 LEU A N 1
ATOM 656 C CA . LEU A 1 88 ? -16.715 -9.404 12.548 1.00 62.44 88 LEU A CA 1
ATOM 657 C C . LEU A 1 88 ? -16.759 -10.768 13.250 1.00 62.44 88 LEU A C 1
ATOM 659 O O . LEU A 1 88 ? -16.794 -11.799 12.583 1.00 62.44 88 LEU A O 1
ATOM 663 N N . ALA A 1 89 ? -16.820 -10.790 14.583 1.00 65.12 89 ALA A N 1
ATOM 664 C CA . ALA A 1 89 ? -16.950 -12.023 15.353 1.00 65.12 89 ALA A CA 1
ATOM 665 C C . ALA A 1 89 ? -18.263 -12.760 15.031 1.00 65.12 89 ALA A C 1
ATOM 667 O O . ALA A 1 89 ? -18.232 -13.943 14.702 1.00 65.12 89 ALA A O 1
ATOM 668 N N . ALA A 1 90 ? -19.400 -12.061 15.042 1.00 60.16 90 ALA A N 1
ATOM 669 C CA . ALA A 1 90 ? -20.707 -12.643 14.742 1.00 60.16 90 ALA A CA 1
ATOM 670 C C . ALA A 1 90 ? -20.824 -13.131 13.287 1.00 60.16 90 ALA A C 1
ATOM 672 O O . ALA A 1 90 ? -21.358 -14.208 13.032 1.00 60.16 90 ALA A O 1
ATOM 673 N N . ALA A 1 91 ? -20.290 -12.370 12.334 1.00 59.12 91 ALA A N 1
ATOM 674 C CA . ALA A 1 91 ? -20.350 -12.684 10.914 1.00 59.12 91 ALA A CA 1
ATOM 675 C C . ALA A 1 91 ? -19.331 -13.757 10.500 1.00 59.12 91 ALA A C 1
ATOM 677 O O . ALA A 1 91 ? -19.636 -14.594 9.660 1.00 59.12 91 ALA A O 1
ATOM 678 N N . SER A 1 92 ? -18.156 -13.809 11.136 1.00 58.41 92 SER A N 1
ATOM 679 C CA . SER A 1 92 ? -17.231 -14.943 10.983 1.00 58.41 92 SER A CA 1
ATOM 680 C C . SER A 1 92 ? -17.796 -16.246 11.561 1.00 58.41 92 SER A C 1
ATOM 682 O O . SER A 1 92 ? -17.445 -17.327 11.096 1.00 58.41 92 SER A O 1
ATOM 684 N N . ALA A 1 93 ? -18.688 -16.152 12.554 1.00 58.41 93 ALA A N 1
ATOM 685 C CA . ALA A 1 93 ? -19.384 -17.302 13.118 1.00 58.41 93 ALA A CA 1
ATOM 686 C C . ALA A 1 93 ? -20.553 -17.780 12.236 1.00 58.41 93 ALA A C 1
ATOM 688 O O . ALA A 1 93 ? -20.857 -18.971 12.235 1.00 58.41 93 ALA A O 1
ATOM 689 N N . SER A 1 94 ? -21.200 -16.882 11.485 1.00 57.78 94 SER A N 1
ATOM 690 C CA . SER A 1 94 ? -22.325 -17.216 10.599 1.00 57.78 94 SER A CA 1
ATOM 691 C C . SER A 1 94 ? -21.913 -17.534 9.158 1.00 57.78 94 SER A C 1
ATOM 693 O O . SER A 1 94 ? -22.621 -18.270 8.471 1.00 57.78 94 SER A O 1
ATOM 695 N N . GLN A 1 95 ? -20.773 -17.021 8.694 1.00 62.81 95 GLN A N 1
ATOM 696 C CA . GLN A 1 95 ? -20.282 -17.187 7.330 1.00 62.81 95 GLN A CA 1
ATOM 697 C C . GLN A 1 95 ? -18.808 -17.598 7.361 1.00 62.81 95 GLN A C 1
ATOM 699 O O . GLN A 1 95 ? -17.963 -16.908 7.929 1.00 62.81 95 GLN A O 1
ATOM 704 N N . ALA A 1 96 ? -18.477 -18.730 6.735 1.00 73.44 96 ALA A N 1
ATOM 705 C CA . ALA A 1 96 ? -17.093 -19.170 6.603 1.00 73.44 96 ALA A CA 1
ATOM 706 C C . ALA A 1 96 ? -16.348 -18.235 5.632 1.00 73.44 96 ALA A C 1
ATOM 708 O O . ALA A 1 96 ? -16.412 -18.398 4.414 1.00 73.44 96 ALA A O 1
ATOM 709 N N . ILE A 1 97 ? -15.678 -17.214 6.167 1.00 84.56 97 ILE A N 1
ATOM 710 C CA . ILE A 1 97 ? -14.890 -16.264 5.376 1.00 84.56 97 ILE A CA 1
ATOM 711 C C . ILE A 1 97 ? -13.604 -16.959 4.910 1.00 84.56 97 ILE A C 1
ATOM 713 O O . ILE A 1 97 ? -12.748 -17.303 5.727 1.00 84.56 97 ILE A O 1
ATOM 717 N N . ASP A 1 98 ? -13.438 -17.126 3.595 1.00 89.62 98 ASP A N 1
ATOM 718 C CA . ASP A 1 98 ? -12.178 -17.614 3.027 1.00 89.62 98 ASP A CA 1
ATOM 719 C C . ASP A 1 98 ? -11.144 -16.482 2.914 1.00 89.62 98 ASP A C 1
ATOM 721 O O . ASP A 1 98 ? -11.094 -15.727 1.943 1.00 89.62 98 ASP A O 1
ATOM 725 N N . TRP A 1 99 ? -10.294 -16.367 3.932 1.00 90.88 99 TRP A N 1
ATOM 726 C CA . TRP A 1 99 ? -9.215 -15.377 3.989 1.00 90.88 99 TRP A CA 1
ATOM 727 C C . TRP A 1 99 ? -8.077 -15.632 2.993 1.00 90.88 99 TRP A C 1
ATOM 729 O O . TRP A 1 99 ? -7.274 -14.732 2.740 1.00 90.88 99 TRP A O 1
ATOM 739 N N . LYS A 1 100 ? -7.987 -16.828 2.390 1.00 92.06 100 LYS A N 1
ATOM 740 C CA . LYS A 1 100 ? -6.982 -17.103 1.348 1.00 92.06 100 LYS A CA 1
ATOM 741 C C . LYS A 1 100 ? -7.335 -16.422 0.032 1.00 92.06 100 LYS A C 1
ATOM 743 O O . LYS A 1 100 ? -6.435 -16.054 -0.715 1.00 92.06 100 LYS A O 1
ATOM 748 N N . ARG A 1 101 ? -8.630 -16.221 -0.222 1.00 93.06 101 ARG A N 1
ATOM 749 C CA . ARG A 1 101 ? -9.163 -15.544 -1.413 1.00 93.06 101 ARG A CA 1
ATOM 750 C C . ARG A 1 101 ? -9.403 -14.048 -1.194 1.00 93.06 101 ARG A C 1
ATOM 752 O O . ARG A 1 101 ? -10.016 -13.397 -2.031 1.00 93.06 101 ARG A O 1
ATOM 759 N N . ARG A 1 102 ? -8.895 -13.480 -0.097 1.00 94.69 102 ARG A N 1
ATOM 760 C CA . ARG A 1 102 ? -9.017 -12.055 0.243 1.00 94.69 102 ARG A CA 1
ATOM 761 C C . ARG A 1 102 ? -7.654 -11.490 0.575 1.00 94.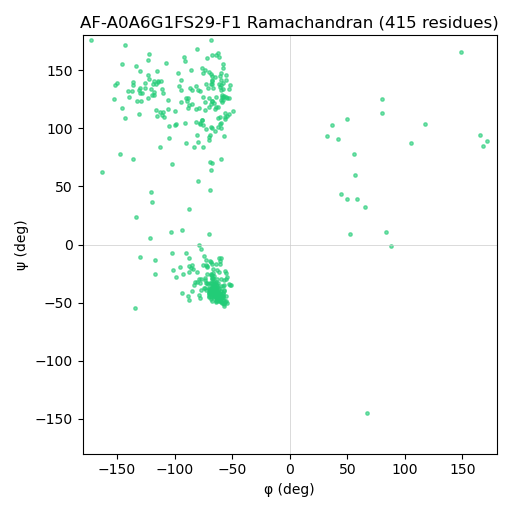69 102 ARG A C 1
ATOM 763 O O . ARG A 1 102 ? -7.002 -12.021 1.474 1.00 94.69 102 ARG A O 1
ATOM 770 N N . ALA A 1 103 ? -7.224 -10.441 -0.116 1.00 96.88 103 ALA A N 1
ATOM 771 C CA . ALA A 1 103 ? -5.864 -9.948 0.055 1.00 96.88 103 ALA A CA 1
ATOM 772 C C . ALA A 1 103 ? -5.744 -8.430 0.162 1.00 96.88 103 ALA A C 1
ATOM 774 O O . ALA A 1 103 ? -6.349 -7.688 -0.603 1.00 96.88 103 ALA A O 1
ATOM 775 N N . HIS A 1 104 ? -4.871 -7.987 1.062 1.00 97.44 104 HIS A N 1
ATOM 776 C CA . HIS A 1 104 ? -4.245 -6.673 0.978 1.00 97.44 104 HIS A CA 1
ATOM 777 C C . HIS A 1 104 ? -3.208 -6.720 -0.140 1.00 97.44 104 HIS A C 1
ATOM 779 O O . HIS A 1 104 ? -2.305 -7.566 -0.103 1.00 97.44 104 HIS A O 1
ATOM 785 N N . VAL A 1 105 ? -3.344 -5.845 -1.132 1.00 97.25 105 VAL A N 1
ATOM 786 C CA . VAL A 1 105 ? -2.496 -5.842 -2.325 1.00 97.25 105 VAL A CA 1
ATOM 787 C C . VAL A 1 105 ? -1.709 -4.545 -2.423 1.00 97.25 105 VAL A C 1
ATOM 789 O O . VAL A 1 105 ? -2.205 -3.467 -2.109 1.00 97.25 105 VAL A O 1
ATOM 792 N N . GLN A 1 106 ? -0.454 -4.654 -2.841 1.00 96.50 106 GLN A N 1
ATOM 793 C CA . GLN A 1 106 ? 0.371 -3.528 -3.264 1.00 96.50 106 GLN A CA 1
ATOM 794 C C . GLN A 1 106 ? 0.896 -3.855 -4.658 1.00 96.50 106 GLN A C 1
ATOM 796 O O . GLN A 1 106 ? 1.338 -4.979 -4.890 1.00 96.50 106 GLN A O 1
ATOM 801 N N . LEU A 1 107 ? 0.841 -2.893 -5.572 1.00 95.50 107 LEU A N 1
ATOM 802 C CA . LEU A 1 107 ? 1.433 -2.999 -6.901 1.00 95.50 107 LEU A CA 1
ATOM 803 C C . LEU A 1 107 ? 2.627 -2.057 -6.953 1.00 95.50 107 LEU A C 1
ATOM 805 O O . LEU A 1 107 ? 2.495 -0.910 -6.546 1.00 95.50 107 LEU A O 1
ATOM 809 N N . VAL A 1 108 ? 3.778 -2.544 -7.407 1.00 95.31 108 VAL A N 1
ATOM 810 C CA . VAL A 1 108 ? 4.996 -1.740 -7.581 1.00 95.31 108 VAL A CA 1
ATOM 811 C C . VAL A 1 108 ? 5.355 -1.663 -9.058 1.00 95.31 108 VAL A C 1
ATOM 813 O O . VAL A 1 108 ? 5.223 -2.667 -9.753 1.00 95.31 108 VAL A O 1
ATOM 816 N N . ARG A 1 109 ? 5.821 -0.505 -9.534 1.00 93.00 109 ARG A N 1
ATOM 817 C CA . ARG A 1 109 ? 6.275 -0.329 -10.931 1.00 93.00 109 ARG A CA 1
ATOM 818 C C . ARG A 1 109 ? 7.753 0.031 -11.052 1.00 93.00 109 ARG A C 1
ATOM 820 O O . ARG A 1 109 ? 8.368 -0.285 -12.061 1.00 93.00 109 ARG A O 1
ATOM 827 N N . SER A 1 110 ? 8.328 0.633 -10.012 1.00 92.00 110 SER A N 1
ATOM 828 C CA . SER A 1 110 ? 9.749 0.983 -9.919 1.00 92.00 110 SER A CA 1
ATOM 829 C C . SER A 1 110 ? 10.418 0.338 -8.699 1.00 92.00 110 SER A C 1
ATOM 831 O O . SER A 1 110 ? 9.756 -0.128 -7.766 1.00 92.00 110 SER A O 1
ATOM 833 N N . HIS A 1 111 ? 11.752 0.304 -8.680 1.00 91.81 111 HIS A N 1
ATOM 834 C CA . HIS A 1 111 ? 12.511 -0.263 -7.561 1.00 91.81 111 HIS A CA 1
ATOM 835 C C . HIS A 1 111 ? 12.397 0.550 -6.257 1.00 91.81 111 HIS A C 1
ATOM 837 O O . HIS A 1 111 ? 12.542 -0.015 -5.168 1.00 91.81 111 HIS A O 1
ATOM 843 N N . GLU A 1 112 ? 12.134 1.853 -6.344 1.00 89.94 112 GLU A N 1
ATOM 844 C CA . GLU A 1 112 ? 11.984 2.772 -5.202 1.00 89.94 112 GLU A CA 1
ATOM 845 C C . GLU A 1 112 ? 10.689 2.492 -4.421 1.00 89.94 112 GLU A C 1
ATOM 847 O O . GLU A 1 112 ? 10.660 2.431 -3.188 1.00 89.94 112 GLU A O 1
ATOM 852 N N . GLU A 1 113 ? 9.625 2.175 -5.157 1.00 92.06 113 GLU A N 1
ATOM 853 C CA . GLU A 1 113 ? 8.293 1.863 -4.647 1.00 92.06 113 GLU A CA 1
ATOM 854 C C . GLU A 1 113 ? 8.233 0.601 -3.756 1.00 92.06 113 GLU A C 1
ATOM 856 O O . GLU A 1 113 ? 7.303 0.421 -2.954 1.00 92.06 113 GLU A O 1
ATOM 861 N N . VAL A 1 114 ? 9.217 -0.297 -3.889 1.00 95.56 114 VAL A N 1
ATOM 862 C CA . VAL A 1 114 ? 9.243 -1.613 -3.229 1.00 95.56 114 VAL A CA 1
ATOM 863 C C . VAL A 1 114 ? 9.315 -1.477 -1.714 1.00 95.56 114 VAL A C 1
ATOM 865 O O . VAL A 1 114 ? 8.636 -2.215 -0.997 1.00 95.56 114 VAL A O 1
ATOM 868 N N . CYS A 1 115 ? 10.117 -0.542 -1.201 1.00 96.06 115 CYS A N 1
ATOM 869 C CA . CYS A 1 115 ? 10.262 -0.387 0.243 1.00 96.06 115 CYS A CA 1
ATOM 870 C C . CYS A 1 115 ? 8.938 0.030 0.898 1.00 96.06 115 CYS A C 1
ATOM 872 O O . CYS A 1 115 ? 8.500 -0.627 1.845 1.00 96.06 115 CYS A O 1
ATOM 874 N N . GLY A 1 116 ? 8.262 1.043 0.343 1.00 94.44 116 GLY A N 1
ATOM 875 C CA . GLY A 1 116 ? 6.963 1.503 0.840 1.00 94.44 116 GLY A CA 1
ATOM 876 C C . GLY A 1 116 ? 5.912 0.388 0.847 1.00 94.44 116 GLY A C 1
ATOM 877 O O . GLY A 1 116 ? 5.218 0.195 1.844 1.00 94.44 116 GLY A O 1
ATOM 878 N N . ALA A 1 117 ? 5.860 -0.431 -0.209 1.00 96.12 117 ALA A N 1
ATOM 879 C CA . ALA A 1 117 ? 4.962 -1.587 -0.258 1.00 96.12 117 ALA A CA 1
ATOM 880 C C . ALA A 1 117 ? 5.283 -2.632 0.832 1.00 96.12 117 ALA A C 1
ATOM 882 O O . ALA A 1 117 ? 4.391 -3.139 1.517 1.00 96.12 117 ALA A O 1
ATOM 883 N N . VAL A 1 118 ? 6.566 -2.952 1.038 1.00 97.62 118 VAL A N 1
ATOM 884 C CA . VAL A 1 118 ? 6.991 -3.929 2.056 1.00 97.62 118 VAL A CA 1
ATOM 885 C C . VAL A 1 118 ? 6.741 -3.421 3.478 1.00 97.62 118 VAL A C 1
ATOM 887 O O . VAL A 1 118 ? 6.395 -4.222 4.350 1.00 97.62 118 VAL A O 1
ATOM 890 N N . MET A 1 119 ? 6.859 -2.114 3.716 1.00 97.25 119 MET A N 1
ATOM 891 C CA . MET A 1 119 ? 6.525 -1.474 4.993 1.00 97.25 119 MET A CA 1
ATOM 892 C C . MET A 1 119 ? 5.054 -1.680 5.375 1.00 97.25 119 MET A C 1
ATOM 894 O O . MET A 1 119 ? 4.779 -2.107 6.500 1.00 97.25 119 MET A O 1
ATOM 898 N N . VAL A 1 120 ? 4.126 -1.488 4.432 1.00 96.62 120 VAL A N 1
ATOM 899 C CA . VAL A 1 120 ? 2.688 -1.738 4.646 1.00 96.62 120 VAL A CA 1
ATOM 900 C C . VAL A 1 120 ? 2.438 -3.201 5.030 1.00 96.62 120 VAL A C 1
ATOM 902 O O . VAL A 1 120 ? 1.748 -3.486 6.011 1.00 96.62 120 VAL A O 1
ATOM 905 N N . PHE A 1 121 ? 3.061 -4.160 4.335 1.00 98.00 121 PHE A N 1
ATOM 906 C CA . PHE A 1 121 ? 2.934 -5.578 4.700 1.00 98.00 121 PHE A CA 1
ATOM 907 C C . PHE A 1 121 ? 3.556 -5.919 6.052 1.00 98.00 121 PHE A C 1
ATOM 909 O O . PHE A 1 121 ? 3.043 -6.792 6.759 1.00 98.00 121 PHE A O 1
ATOM 916 N N . ALA A 1 122 ? 4.653 -5.257 6.420 1.00 97.69 122 ALA A N 1
ATOM 917 C CA . ALA A 1 122 ? 5.268 -5.423 7.727 1.00 97.69 122 ALA A CA 1
ATOM 918 C C . ALA A 1 122 ? 4.319 -4.968 8.846 1.00 97.69 122 ALA A C 1
ATOM 920 O O . ALA A 1 122 ? 4.201 -5.669 9.856 1.00 97.69 122 ALA A O 1
ATOM 921 N N . ASP A 1 123 ? 3.596 -3.862 8.647 1.00 96.81 123 ASP A N 1
ATOM 922 C CA . ASP A 1 123 ? 2.581 -3.406 9.594 1.00 96.81 123 ASP A CA 1
ATOM 923 C C . ASP A 1 123 ? 1.382 -4.347 9.666 1.00 96.81 123 ASP A C 1
ATOM 925 O O . ASP A 1 123 ? 1.024 -4.777 10.762 1.00 96.81 123 ASP A O 1
ATOM 929 N N . LEU A 1 124 ? 0.813 -4.754 8.528 1.00 97.25 124 LEU A N 1
ATOM 930 C CA . LEU A 1 124 ? -0.295 -5.719 8.496 1.00 97.25 124 LEU A CA 1
ATOM 931 C C . LEU A 1 124 ? 0.079 -7.037 9.194 1.00 97.25 124 LEU A C 1
ATOM 933 O O . LEU A 1 124 ? -0.717 -7.611 9.939 1.00 97.25 124 LEU A O 1
ATOM 937 N N . TYR A 1 125 ? 1.319 -7.501 9.010 1.00 97.38 125 TYR A N 1
ATOM 938 C CA . TYR A 1 125 ? 1.838 -8.682 9.696 1.00 97.38 125 TYR A CA 1
ATOM 939 C C . TYR A 1 125 ? 1.972 -8.466 11.211 1.00 97.38 125 TYR A C 1
ATOM 941 O O . TYR A 1 125 ? 1.598 -9.342 11.997 1.00 97.38 125 TYR A O 1
ATOM 949 N N . ARG A 1 126 ? 2.493 -7.307 11.638 1.00 96.25 126 ARG A N 1
ATOM 950 C CA . ARG A 1 126 ? 2.625 -6.927 13.056 1.00 96.25 126 ARG A CA 1
ATOM 951 C C . ARG A 1 126 ? 1.258 -6.822 13.736 1.00 96.25 126 ARG A C 1
ATOM 953 O O . ARG A 1 126 ? 1.109 -7.308 14.856 1.00 96.25 126 ARG A O 1
ATOM 960 N N . LEU A 1 127 ? 0.279 -6.243 13.042 1.00 95.69 127 LEU A N 1
ATOM 961 C CA . LEU A 1 127 ? -1.103 -6.053 13.487 1.00 95.69 127 LEU A CA 1
ATOM 962 C C . LEU A 1 127 ? -1.967 -7.317 13.369 1.00 95.69 127 LEU A C 1
ATOM 964 O O . LEU A 1 127 ? -3.125 -7.293 13.768 1.00 95.69 127 LEU A O 1
ATOM 968 N N . ARG A 1 128 ? -1.403 -8.435 12.887 1.00 95.31 128 ARG A N 1
ATOM 969 C CA . ARG A 1 128 ? -2.090 -9.734 12.766 1.00 95.31 128 ARG A CA 1
ATOM 970 C C . ARG A 1 128 ? -3.344 -9.679 11.887 1.00 95.31 128 ARG A C 1
ATOM 972 O O . ARG A 1 128 ? -4.319 -10.362 12.185 1.00 95.31 128 ARG A O 1
ATOM 979 N N . SER A 1 129 ? -3.276 -8.919 10.795 1.00 94.62 129 SER A N 1
ATOM 980 C CA . SER A 1 129 ? -4.314 -8.926 9.763 1.00 94.62 129 SER A CA 1
ATOM 981 C C . SER A 1 129 ? -4.593 -10.354 9.276 1.00 94.62 129 SER A C 1
ATOM 983 O O . SER A 1 129 ? -3.657 -11.123 9.004 1.00 94.62 129 SER A O 1
ATOM 985 N N . GLN A 1 130 ? -5.878 -10.692 9.178 1.00 91.00 130 GLN A N 1
ATOM 986 C CA . GLN A 1 130 ? -6.369 -11.984 8.698 1.00 91.00 130 GLN A CA 1
ATOM 987 C C . GLN A 1 130 ? -6.289 -12.096 7.177 1.00 91.00 130 GLN A C 1
ATOM 989 O O . GLN A 1 130 ? -6.096 -13.194 6.653 1.00 91.00 130 GLN A O 1
ATOM 994 N N . GLY A 1 131 ? -6.406 -10.966 6.473 1.00 91.56 131 GLY A N 1
ATOM 995 C CA . GLY A 1 131 ? -6.249 -10.906 5.028 1.00 91.56 131 GLY A CA 1
ATOM 996 C C . GLY A 1 131 ? -4.906 -11.478 4.570 1.00 91.56 131 GLY A C 1
ATOM 997 O O . GLY A 1 131 ? -3.848 -11.276 5.186 1.00 91.56 131 GLY A O 1
ATOM 998 N N . SER A 1 132 ? -4.943 -12.184 3.442 1.00 96.06 132 SER A N 1
ATOM 999 C CA . SER A 1 132 ? -3.726 -12.544 2.721 1.00 96.06 132 SER A CA 1
ATOM 1000 C C . SER A 1 132 ? -2.997 -11.276 2.265 1.00 96.06 132 SER A C 1
ATOM 1002 O O . SER A 1 132 ? -3.559 -10.185 2.233 1.00 96.06 132 SER A O 1
ATOM 1004 N N . ARG A 1 133 ? -1.713 -11.386 1.944 1.00 97.62 133 ARG A N 1
ATOM 1005 C CA . ARG A 1 133 ? -0.892 -10.252 1.499 1.00 97.62 133 ARG A CA 1
ATOM 1006 C C . ARG A 1 133 ? -0.317 -10.597 0.141 1.00 97.62 133 ARG A C 1
ATOM 1008 O O . ARG A 1 133 ? 0.303 -11.654 0.031 1.00 97.62 133 ARG A O 1
ATOM 1015 N N . ALA A 1 134 ? -0.511 -9.747 -0.858 1.00 97.94 134 ALA A N 1
ATOM 1016 C CA . ALA A 1 134 ? -0.017 -9.977 -2.212 1.00 97.94 134 ALA A CA 1
ATOM 1017 C C . ALA A 1 134 ? 0.733 -8.749 -2.736 1.00 97.94 134 ALA A C 1
ATOM 1019 O O . ALA A 1 134 ? 0.234 -7.633 -2.658 1.00 97.94 134 ALA A O 1
ATOM 1020 N N . LEU A 1 135 ? 1.931 -8.961 -3.274 1.00 97.94 135 LEU A N 1
ATOM 1021 C CA . LEU A 1 135 ? 2.734 -7.921 -3.909 1.00 97.94 135 LEU A CA 1
ATOM 1022 C C . LEU A 1 135 ? 2.824 -8.216 -5.398 1.00 97.94 135 LEU A C 1
ATOM 1024 O O . LEU A 1 135 ? 3.423 -9.221 -5.781 1.00 97.94 135 LEU A O 1
ATOM 1028 N N . VAL A 1 136 ? 2.238 -7.338 -6.204 1.00 97.38 136 VAL A N 1
ATOM 1029 C CA . VAL A 1 136 ? 2.308 -7.389 -7.662 1.00 97.38 136 VAL A CA 1
ATOM 1030 C C . VAL A 1 136 ? 3.540 -6.618 -8.121 1.00 97.38 136 VAL A C 1
ATOM 1032 O O . VAL A 1 136 ? 3.718 -5.470 -7.717 1.00 97.38 136 VAL A O 1
ATOM 1035 N N . PHE A 1 137 ? 4.407 -7.243 -8.916 1.00 96.12 137 PHE A N 1
ATOM 1036 C CA . PHE A 1 137 ? 5.682 -6.658 -9.344 1.00 96.12 137 PHE A CA 1
ATOM 1037 C C . PHE A 1 137 ? 6.053 -7.082 -10.776 1.00 96.12 137 PHE A C 1
ATOM 1039 O O . PHE A 1 137 ? 5.623 -8.151 -11.209 1.00 96.12 137 PHE A O 1
ATOM 1046 N N . PRO A 1 138 ? 6.865 -6.303 -11.510 1.00 95.19 138 PRO A N 1
ATOM 1047 C CA . PRO A 1 138 ? 7.343 -6.658 -12.843 1.00 95.19 138 PRO A CA 1
ATOM 1048 C C . PRO A 1 138 ? 8.013 -8.032 -12.936 1.00 95.19 138 PRO A C 1
ATOM 1050 O O . PRO A 1 138 ? 8.984 -8.323 -12.233 1.00 95.19 138 PRO A O 1
ATOM 1053 N N . ALA A 1 139 ? 7.533 -8.873 -13.852 1.00 92.31 139 ALA A N 1
ATOM 1054 C CA . ALA A 1 139 ? 8.094 -10.197 -14.113 1.00 92.31 139 ALA A CA 1
ATOM 1055 C C . ALA A 1 139 ? 9.550 -10.125 -14.609 1.00 92.31 139 ALA A C 1
ATOM 1057 O O . ALA A 1 139 ? 10.353 -10.990 -14.253 1.00 92.31 139 ALA A O 1
ATOM 1058 N N . ALA A 1 140 ? 9.896 -9.069 -15.354 1.00 89.19 140 ALA A N 1
ATOM 1059 C CA . ALA A 1 140 ? 11.242 -8.806 -15.863 1.00 89.19 140 ALA A CA 1
ATOM 1060 C C . ALA A 1 140 ? 12.303 -8.729 -14.750 1.00 89.19 140 ALA A C 1
ATOM 1062 O O . ALA A 1 140 ? 13.450 -9.135 -14.932 1.00 89.19 140 ALA A O 1
ATOM 1063 N N . TRP A 1 141 ? 11.920 -8.291 -13.545 1.00 89.88 141 TRP A N 1
ATOM 1064 C CA . TRP A 1 141 ? 12.842 -8.266 -12.409 1.00 89.88 141 TRP A CA 1
ATOM 1065 C C . TRP A 1 141 ? 13.244 -9.670 -11.960 1.00 89.88 141 TRP A C 1
ATOM 1067 O O . TRP A 1 141 ? 14.340 -9.846 -11.441 1.00 89.88 141 TRP A O 1
ATOM 1077 N N . ALA A 1 142 ? 12.376 -10.672 -12.139 1.00 84.00 142 ALA A N 1
ATOM 1078 C CA . ALA A 1 142 ? 12.659 -12.044 -11.733 1.00 84.00 142 ALA A CA 1
ATOM 1079 C C . ALA A 1 142 ? 13.535 -12.801 -12.743 1.00 84.00 142 ALA A C 1
ATOM 1081 O O . ALA A 1 142 ? 14.322 -13.653 -12.327 1.00 84.00 142 ALA A O 1
ATOM 1082 N N . THR A 1 143 ? 13.415 -12.501 -14.041 1.00 72.75 143 THR A N 1
ATOM 1083 C CA . THR A 1 143 ? 14.221 -13.116 -15.111 1.00 72.75 143 THR A CA 1
ATOM 1084 C C . THR A 1 143 ? 15.647 -12.575 -15.129 1.00 72.75 143 THR A C 1
ATOM 1086 O O . THR A 1 143 ? 16.584 -13.360 -15.247 1.00 72.75 143 THR A O 1
ATOM 1089 N N . ALA A 1 144 ? 15.831 -11.278 -14.857 1.00 61.19 144 ALA A N 1
ATOM 1090 C CA . ALA A 1 144 ? 17.148 -10.646 -14.721 1.00 61.19 144 ALA A CA 1
ATOM 1091 C C . ALA A 1 144 ? 18.027 -11.250 -13.601 1.00 61.19 1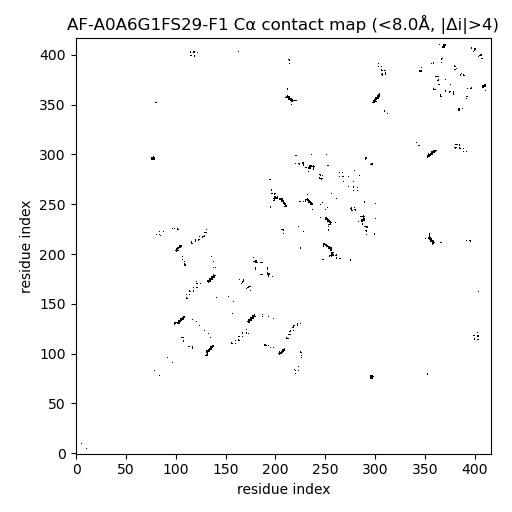44 ALA A C 1
ATOM 1093 O O . ALA A 1 144 ? 19.215 -10.962 -13.507 1.00 61.19 144 ALA A O 1
ATOM 1094 N N . TRP A 1 145 ? 17.468 -12.087 -12.720 1.00 62.38 145 TRP A N 1
ATOM 1095 C CA . TRP A 1 145 ? 18.233 -12.787 -11.683 1.00 62.38 145 TRP A CA 1
ATOM 1096 C C . TRP A 1 145 ? 18.818 -14.133 -12.134 1.00 62.38 145 TRP A C 1
ATOM 1098 O O . TRP A 1 145 ? 19.575 -14.727 -11.361 1.00 62.38 145 TRP A O 1
ATOM 1108 N N . GLY A 1 146 ? 18.402 -14.652 -13.296 1.00 52.88 146 GLY A N 1
ATOM 1109 C CA . GLY A 1 146 ? 18.670 -16.022 -13.743 1.00 52.88 146 GLY A CA 1
ATOM 1110 C C . GLY A 1 146 ? 19.831 -16.179 -14.722 1.00 52.88 146 GLY A C 1
ATOM 1111 O O . GLY A 1 146 ? 20.486 -17.221 -14.691 1.00 52.88 146 GLY A O 1
ATOM 1112 N N . ASP A 1 147 ? 20.128 -15.155 -15.521 1.00 49.78 147 ASP A N 1
ATOM 1113 C CA . ASP A 1 147 ? 21.022 -15.293 -16.667 1.00 49.78 147 ASP A CA 1
ATOM 1114 C C . ASP A 1 147 ? 22.253 -14.381 -16.540 1.00 49.78 147 ASP A C 1
ATOM 1116 O O . ASP A 1 147 ? 22.148 -13.179 -16.327 1.00 49.78 147 ASP A O 1
ATOM 1120 N N . GLU A 1 148 ? 23.421 -15.008 -16.704 1.00 43.25 148 GLU A N 1
ATOM 1121 C CA . GLU A 1 148 ? 24.729 -14.406 -16.985 1.00 43.25 148 GLU A CA 1
ATOM 1122 C C . GLU A 1 148 ? 25.520 -13.794 -15.805 1.00 43.25 148 GLU A C 1
ATOM 1124 O O . GLU A 1 148 ? 25.090 -12.910 -15.071 1.00 43.25 148 GLU A O 1
ATOM 1129 N N . TRP A 1 149 ? 26.762 -14.272 -15.642 1.00 44.16 149 TRP A N 1
ATOM 1130 C CA . TRP A 1 149 ? 27.802 -13.736 -14.748 1.00 44.16 149 TRP A CA 1
ATOM 1131 C C . TRP A 1 149 ? 28.329 -12.368 -15.245 1.00 44.16 149 TRP A C 1
ATOM 1133 O O . TRP A 1 149 ? 29.536 -12.142 -15.332 1.00 44.16 149 TRP A O 1
ATOM 1143 N N . GLY A 1 150 ? 27.419 -11.462 -15.600 1.00 43.91 150 GLY A N 1
ATOM 1144 C CA . GLY A 1 150 ? 27.687 -10.095 -16.022 1.00 43.91 150 GLY A CA 1
ATOM 1145 C C . GLY A 1 150 ? 27.447 -9.139 -14.861 1.00 43.91 150 GLY A C 1
ATOM 1146 O O . GLY A 1 150 ? 26.334 -8.996 -14.369 1.00 43.91 150 GLY A O 1
ATOM 1147 N N . TYR A 1 151 ? 28.514 -8.498 -14.398 1.00 46.97 151 TYR A N 1
ATOM 1148 C CA . TYR A 1 151 ? 28.513 -7.470 -13.360 1.00 46.97 151 TYR A CA 1
ATOM 1149 C C . TYR A 1 151 ? 27.826 -6.169 -13.823 1.00 46.97 151 TYR A C 1
ATOM 1151 O O . TYR A 1 151 ? 28.450 -5.113 -13.847 1.00 46.97 151 TYR A O 1
ATOM 1159 N N . GLU A 1 152 ? 26.531 -6.199 -14.113 1.00 51.66 152 GLU A N 1
ATOM 1160 C CA . GLU A 1 152 ? 25.693 -5.008 -13.951 1.00 51.66 152 GLU A CA 1
ATOM 1161 C C . GLU A 1 152 ? 24.893 -5.172 -12.665 1.00 51.66 152 GLU A C 1
ATOM 1163 O O . GLU A 1 152 ? 23.687 -5.405 -12.636 1.00 51.66 152 GLU A O 1
ATOM 1168 N N . THR A 1 153 ? 25.620 -5.103 -11.547 1.00 61.28 153 THR A N 1
ATOM 1169 C CA . THR A 1 153 ? 25.056 -5.092 -10.198 1.00 61.28 153 THR A CA 1
ATOM 1170 C C . THR A 1 153 ? 24.327 -3.767 -9.991 1.00 61.28 153 THR A C 1
ATOM 1172 O O . THR A 1 153 ? 24.820 -2.912 -9.259 1.00 61.28 153 THR A O 1
ATOM 1175 N N . ASN A 1 154 ? 23.179 -3.562 -10.646 1.00 75.69 154 ASN A N 1
ATOM 1176 C CA . ASN A 1 154 ? 22.309 -2.439 -10.331 1.00 75.69 154 ASN A CA 1
ATOM 1177 C C . ASN A 1 154 ? 21.973 -2.545 -8.827 1.00 75.69 154 ASN A C 1
ATOM 1179 O O . ASN A 1 154 ? 21.308 -3.510 -8.417 1.00 75.69 154 ASN A O 1
ATOM 1183 N N . PRO A 1 155 ? 22.443 -1.603 -7.980 1.00 84.81 155 PRO A N 1
ATOM 1184 C CA . PRO A 1 155 ? 22.220 -1.666 -6.537 1.00 84.81 155 PRO A CA 1
ATOM 1185 C C . PRO A 1 155 ? 20.731 -1.764 -6.187 1.00 84.81 155 PRO A C 1
ATOM 1187 O O . PRO A 1 155 ? 20.354 -2.395 -5.195 1.00 84.81 155 PRO A O 1
ATOM 1190 N N . GLU A 1 156 ? 19.875 -1.191 -7.029 1.00 85.56 156 GLU A N 1
ATOM 1191 C CA . GLU A 1 156 ? 18.430 -1.185 -6.861 1.00 85.56 156 GLU A CA 1
ATOM 1192 C C . GLU A 1 156 ? 17.785 -2.540 -7.147 1.00 85.56 156 GLU A C 1
ATOM 1194 O O . GLU A 1 156 ? 16.872 -2.949 -6.421 1.00 85.56 156 GLU A O 1
ATOM 1199 N N . ALA A 1 157 ? 18.285 -3.273 -8.143 1.00 87.06 157 ALA A N 1
ATOM 1200 C CA . ALA A 1 157 ? 17.811 -4.615 -8.466 1.00 87.06 157 ALA A CA 1
ATOM 1201 C C . ALA A 1 157 ? 18.155 -5.600 -7.337 1.00 87.06 157 ALA A C 1
ATOM 1203 O O . ALA A 1 157 ? 17.305 -6.388 -6.908 1.00 87.06 157 ALA A O 1
ATOM 1204 N N . GLU A 1 158 ? 19.364 -5.508 -6.769 1.00 87.44 158 GLU A N 1
ATOM 1205 C CA . GLU A 1 158 ? 19.765 -6.333 -5.624 1.00 87.44 158 GLU A CA 1
ATOM 1206 C C . GLU A 1 158 ? 18.985 -5.964 -4.352 1.00 87.44 158 GLU A C 1
ATOM 1208 O O . GLU A 1 158 ? 18.512 -6.846 -3.621 1.00 87.44 158 GLU A O 1
ATOM 1213 N N . ARG A 1 159 ? 18.779 -4.660 -4.106 1.00 90.62 159 ARG A N 1
ATOM 1214 C CA . ARG A 1 159 ? 17.904 -4.152 -3.036 1.00 90.62 159 ARG A CA 1
ATOM 1215 C C . ARG A 1 159 ? 16.494 -4.720 -3.179 1.00 90.62 159 ARG A C 1
ATOM 1217 O O . ARG A 1 159 ? 15.965 -5.284 -2.220 1.00 90.62 159 ARG A O 1
ATOM 1224 N N . THR A 1 160 ? 15.918 -4.635 -4.373 1.00 93.62 160 THR A N 1
ATOM 1225 C CA . THR A 1 160 ? 14.586 -5.157 -4.696 1.00 93.62 160 THR A CA 1
ATOM 1226 C C . THR A 1 160 ? 14.510 -6.655 -4.442 1.00 93.62 160 THR A C 1
ATOM 1228 O O . THR A 1 160 ? 13.659 -7.109 -3.676 1.00 93.62 160 THR A O 1
ATOM 1231 N N . ARG A 1 161 ? 15.460 -7.435 -4.967 1.00 93.12 161 ARG A N 1
ATOM 1232 C CA . ARG A 1 161 ? 15.542 -8.885 -4.745 1.00 93.12 161 ARG A CA 1
ATOM 1233 C C . ARG A 1 161 ? 15.573 -9.239 -3.258 1.00 93.12 161 ARG A C 1
ATOM 1235 O O . ARG A 1 161 ? 14.870 -10.154 -2.814 1.00 93.12 161 ARG A O 1
ATOM 1242 N N . ARG A 1 162 ? 16.371 -8.518 -2.464 1.00 93.69 162 ARG A N 1
ATOM 1243 C CA . ARG A 1 162 ? 16.461 -8.699 -1.007 1.00 93.69 162 ARG A CA 1
ATOM 1244 C C . ARG A 1 162 ? 15.132 -8.390 -0.315 1.00 93.69 162 ARG A C 1
ATOM 1246 O O . ARG A 1 162 ? 14.701 -9.176 0.534 1.00 93.69 162 ARG A O 1
ATOM 1253 N N . LEU A 1 163 ? 14.478 -7.287 -0.677 1.00 96.62 163 LEU A N 1
ATOM 1254 C CA . LEU A 1 163 ? 13.196 -6.874 -0.101 1.00 96.62 163 LEU A CA 1
ATOM 1255 C C . LEU A 1 163 ? 12.067 -7.847 -0.455 1.00 96.62 163 LEU A C 1
ATOM 1257 O O . LEU A 1 163 ? 11.340 -8.264 0.444 1.00 96.62 163 LEU A O 1
ATOM 1261 N N . LEU A 1 164 ? 11.979 -8.304 -1.706 1.00 96.69 164 LEU A N 1
ATOM 1262 C CA . LEU A 1 164 ? 10.997 -9.305 -2.139 1.00 96.69 164 LEU A CA 1
ATOM 1263 C C . LEU A 1 164 ? 11.180 -10.634 -1.387 1.00 96.69 164 LEU A C 1
ATOM 1265 O O . LEU A 1 164 ? 10.220 -11.194 -0.847 1.00 96.69 164 LEU A O 1
ATOM 1269 N N . LYS A 1 165 ? 12.429 -11.102 -1.231 1.00 96.12 165 LYS A N 1
ATOM 1270 C CA . LYS A 1 165 ? 12.744 -12.280 -0.399 1.00 96.12 165 LYS A CA 1
ATOM 1271 C C . LYS A 1 165 ? 12.334 -12.076 1.063 1.00 96.12 165 LYS A C 1
ATOM 1273 O O . LYS A 1 165 ? 11.788 -13.002 1.672 1.00 96.12 165 LYS A O 1
ATOM 1278 N N . LYS A 1 166 ? 12.584 -10.891 1.638 1.00 97.25 166 LYS A N 1
ATOM 1279 C CA . LYS A 1 166 ? 12.167 -10.547 3.009 1.00 97.25 166 LYS A CA 1
ATOM 1280 C C . LYS A 1 166 ? 10.641 -10.561 3.125 1.00 97.25 166 LYS A C 1
ATOM 1282 O O . LYS A 1 166 ? 10.130 -11.216 4.032 1.00 97.25 166 LYS A O 1
ATOM 1287 N N . ALA A 1 167 ? 9.924 -9.942 2.191 1.00 98.00 167 ALA A N 1
ATOM 1288 C CA . ALA A 1 167 ? 8.465 -9.894 2.158 1.00 98.00 167 ALA A CA 1
ATOM 1289 C C . ALA A 1 167 ? 7.837 -11.294 2.142 1.00 98.00 167 ALA A C 1
ATOM 1291 O O . ALA A 1 167 ? 7.034 -11.627 3.018 1.00 98.00 167 ALA A O 1
ATOM 1292 N N . ALA A 1 168 ? 8.286 -12.160 1.230 1.00 97.81 168 ALA A N 1
ATOM 1293 C CA . ALA A 1 168 ? 7.786 -13.527 1.126 1.00 97.81 168 ALA A CA 1
ATOM 1294 C C . ALA A 1 168 ? 8.093 -14.366 2.379 1.00 97.81 168 ALA A C 1
ATOM 1296 O O . ALA A 1 168 ? 7.220 -15.025 2.947 1.00 97.81 168 ALA A O 1
ATOM 1297 N N . ARG A 1 169 ? 9.341 -14.335 2.867 1.00 97.50 169 ARG A N 1
ATOM 1298 C CA . ARG A 1 169 ? 9.771 -15.218 3.965 1.00 97.50 169 ARG A CA 1
ATOM 1299 C C . ARG A 1 169 ? 9.288 -14.746 5.333 1.00 97.50 169 ARG A C 1
ATOM 1301 O O . ARG A 1 169 ? 8.809 -15.569 6.126 1.00 97.50 169 ARG A O 1
ATOM 1308 N N . ARG A 1 170 ? 9.430 -13.446 5.618 1.00 97.38 170 ARG A N 1
ATOM 1309 C CA . ARG A 1 170 ? 9.175 -12.850 6.937 1.00 97.38 170 ARG A CA 1
ATOM 1310 C C . ARG A 1 170 ? 7.722 -12.442 7.114 1.00 97.38 170 ARG A C 1
ATOM 1312 O O . ARG A 1 170 ? 7.145 -12.784 8.143 1.00 97.38 170 ARG A O 1
ATOM 1319 N N . TYR A 1 171 ? 7.162 -11.755 6.123 1.00 97.50 171 TYR A N 1
ATOM 1320 C CA . TYR A 1 171 ? 5.809 -11.199 6.175 1.00 97.50 171 TYR A CA 1
ATOM 1321 C C . TYR A 1 171 ? 4.800 -12.026 5.378 1.00 97.50 171 TYR A C 1
ATOM 1323 O O . TYR A 1 171 ? 3.681 -11.571 5.192 1.00 97.50 171 TYR A O 1
ATOM 1331 N N . LYS A 1 172 ? 5.166 -13.236 4.926 1.00 97.38 172 LYS A N 1
ATOM 1332 C CA . LYS A 1 172 ? 4.288 -14.198 4.227 1.00 97.38 172 LYS A CA 1
ATOM 1333 C C . LYS A 1 172 ? 3.500 -13.569 3.072 1.00 97.38 172 LYS A C 1
ATOM 1335 O O . LYS A 1 172 ? 2.321 -13.860 2.905 1.00 97.38 172 LYS A O 1
ATOM 1340 N N . VAL A 1 173 ? 4.153 -12.680 2.330 1.00 98.19 173 VAL A N 1
ATOM 1341 C CA . VAL A 1 173 ? 3.574 -12.023 1.156 1.00 98.19 173 VAL A CA 1
ATOM 1342 C C . VAL A 1 173 ? 3.650 -12.969 -0.038 1.00 98.19 173 VAL A C 1
ATOM 1344 O O . VAL A 1 173 ? 4.698 -13.563 -0.297 1.00 98.19 173 VAL A O 1
ATOM 1347 N N . HIS A 1 174 ? 2.548 -13.103 -0.765 1.00 97.31 174 HIS A N 1
ATOM 1348 C CA . HIS A 1 174 ? 2.504 -13.783 -2.048 1.00 97.31 174 HIS A CA 1
ATOM 1349 C C . HIS A 1 174 ? 3.051 -12.841 -3.124 1.00 97.31 174 HIS A C 1
ATOM 1351 O O . HIS A 1 174 ? 2.515 -11.756 -3.332 1.00 97.31 174 HIS A O 1
ATOM 1357 N N . LEU A 1 175 ? 4.151 -13.225 -3.764 1.00 97.69 175 LEU A N 1
ATOM 1358 C CA . LEU A 1 175 ? 4.741 -12.449 -4.849 1.00 97.69 175 LEU A CA 1
ATOM 1359 C C . LEU A 1 175 ? 4.046 -12.827 -6.157 1.00 97.69 175 LEU A C 1
ATOM 1361 O O . LEU A 1 175 ? 4.077 -13.994 -6.540 1.00 97.69 175 LEU A O 1
ATOM 1365 N N . VAL A 1 176 ? 3.435 -11.849 -6.818 1.00 96.81 176 VAL A N 1
ATOM 1366 C CA . VAL A 1 176 ? 2.683 -12.031 -8.060 1.00 96.81 176 VAL A CA 1
ATOM 1367 C C . VAL A 1 176 ? 3.398 -11.273 -9.181 1.00 96.81 176 VAL A C 1
ATOM 1369 O O . VAL A 1 176 ? 3.429 -10.044 -9.152 1.00 96.81 176 VAL A O 1
ATOM 1372 N N . PRO A 1 177 ? 4.004 -11.963 -10.157 1.00 95.06 177 PRO A N 1
ATOM 1373 C CA . PRO A 1 177 ? 4.617 -11.287 -11.291 1.00 95.06 177 PRO A CA 1
ATOM 1374 C C . PRO A 1 177 ? 3.537 -10.732 -12.234 1.00 95.06 177 PRO A C 1
ATOM 1376 O O . PRO A 1 177 ? 2.567 -11.427 -12.534 1.00 95.06 177 PRO A O 1
ATOM 1379 N N . MET A 1 178 ? 3.723 -9.512 -12.733 1.00 93.38 178 MET A N 1
ATOM 1380 C CA . MET A 1 178 ? 2.927 -8.915 -13.811 1.00 93.38 178 MET A CA 1
ATOM 1381 C C . MET A 1 178 ? 3.789 -8.677 -15.047 1.00 93.38 178 MET A C 1
ATOM 1383 O O . MET A 1 178 ? 4.990 -8.431 -14.941 1.00 93.38 178 MET A O 1
ATOM 1387 N N . LYS A 1 179 ? 3.172 -8.758 -16.221 1.00 91.31 179 LYS A N 1
ATOM 1388 C CA . LYS A 1 179 ? 3.823 -8.429 -17.489 1.00 91.31 179 LYS A CA 1
ATOM 1389 C C . LYS A 1 179 ? 3.598 -6.955 -17.815 1.00 91.31 179 LYS A C 1
ATOM 1391 O O . LYS A 1 179 ? 2.643 -6.364 -17.308 1.00 91.31 179 LYS A O 1
ATOM 1396 N N . ALA A 1 180 ? 4.462 -6.394 -18.653 1.00 90.62 180 ALA A N 1
ATOM 1397 C CA . ALA A 1 180 ? 4.153 -5.140 -19.315 1.00 90.62 180 ALA A CA 1
ATOM 1398 C C . ALA A 1 180 ? 2.864 -5.285 -20.138 1.00 90.62 180 ALA A C 1
ATOM 1400 O O . ALA A 1 180 ? 2.494 -6.381 -20.567 1.00 90.62 180 ALA A O 1
ATOM 1401 N N . ILE A 1 181 ? 2.167 -4.168 -20.295 1.00 86.25 181 ILE A N 1
ATOM 1402 C CA . ILE A 1 181 ? 0.885 -4.086 -20.999 1.00 86.25 181 ILE A CA 1
ATOM 1403 C C . ILE A 1 181 ? 1.073 -4.287 -22.496 1.00 86.25 181 ILE A C 1
ATOM 1405 O O . ILE A 1 181 ? 0.316 -5.020 -23.122 1.00 86.25 181 ILE A O 1
ATOM 1409 N N . GLU A 1 182 ? 2.093 -3.639 -23.048 1.00 82.62 182 GLU A N 1
ATOM 1410 C CA . GLU A 1 182 ? 2.454 -3.754 -24.452 1.00 82.62 182 GLU A CA 1
ATOM 1411 C C . GLU A 1 182 ? 3.461 -4.891 -24.619 1.00 82.62 182 GLU A C 1
ATOM 1413 O O . GLU A 1 182 ? 4.505 -4.923 -23.958 1.00 82.62 182 GLU A O 1
ATOM 1418 N N . GLU A 1 183 ? 3.160 -5.840 -25.507 1.00 75.94 183 GLU A N 1
ATOM 1419 C CA . GLU A 1 183 ? 4.114 -6.891 -25.853 1.00 75.94 183 GLU A CA 1
ATOM 1420 C C . GLU A 1 183 ? 5.340 -6.275 -26.540 1.00 75.94 183 GLU A C 1
ATOM 1422 O O . GLU A 1 183 ? 5.241 -5.694 -27.619 1.00 75.94 183 GLU A O 1
ATOM 1427 N N . GLY A 1 184 ? 6.509 -6.408 -25.908 1.00 71.19 184 GLY A N 1
ATOM 1428 C CA . GLY A 1 184 ? 7.754 -5.802 -26.391 1.00 71.19 184 GLY A CA 1
ATOM 1429 C C . GLY A 1 184 ? 7.946 -4.337 -25.989 1.00 71.19 184 GLY A C 1
ATOM 1430 O O . GLY A 1 184 ? 8.861 -3.698 -26.508 1.00 71.19 184 GLY A O 1
ATOM 1431 N N . GLY A 1 185 ? 7.118 -3.813 -25.078 1.00 76.44 185 GLY A N 1
ATOM 1432 C CA . GLY A 1 185 ? 7.356 -2.523 -24.433 1.00 76.44 185 GLY A CA 1
ATOM 1433 C C . GLY A 1 185 ? 8.649 -2.509 -23.610 1.00 76.44 185 GLY A C 1
ATOM 1434 O O . GLY A 1 185 ? 9.232 -3.549 -23.299 1.00 76.44 185 GLY A O 1
ATOM 1435 N N . ASP A 1 186 ? 9.111 -1.312 -23.249 1.00 83.62 186 ASP A N 1
ATOM 1436 C CA . ASP A 1 186 ? 10.301 -1.162 -22.414 1.00 83.62 186 ASP A CA 1
ATOM 1437 C C . ASP A 1 186 ? 9.990 -1.564 -20.964 1.00 83.62 186 ASP A C 1
ATOM 1439 O O . ASP A 1 186 ? 9.422 -0.791 -20.189 1.00 83.62 186 ASP A O 1
ATOM 1443 N N . ASP A 1 187 ? 10.370 -2.786 -20.590 1.00 83.62 187 ASP A N 1
ATOM 1444 C CA . ASP A 1 187 ? 10.169 -3.355 -19.253 1.00 83.62 187 ASP A CA 1
ATOM 1445 C C . ASP A 1 187 ? 10.861 -2.561 -18.127 1.00 83.62 187 ASP A C 1
ATOM 1447 O O . ASP A 1 187 ? 10.560 -2.798 -16.950 1.00 83.62 187 ASP A O 1
ATOM 1451 N N . SER A 1 188 ? 11.781 -1.645 -18.454 1.00 83.12 188 SER A N 1
ATOM 1452 C CA . SER A 1 188 ? 12.459 -0.790 -17.474 1.00 83.12 188 SER A CA 1
ATOM 1453 C C . SER A 1 188 ? 11.621 0.416 -17.041 1.00 83.12 188 SER A C 1
ATOM 1455 O O . SER A 1 188 ? 11.814 0.933 -15.937 1.00 83.12 188 SER A O 1
ATOM 1457 N N . LEU A 1 189 ? 10.659 0.843 -17.867 1.00 88.38 189 LEU A N 1
ATOM 1458 C CA . LEU A 1 189 ? 9.840 2.019 -17.598 1.00 88.38 189 LEU A CA 1
ATOM 1459 C C . LEU A 1 189 ? 8.642 1.677 -16.697 1.00 88.38 189 LEU A C 1
ATOM 1461 O O . LEU A 1 189 ? 7.883 0.750 -16.991 1.00 88.38 189 LEU A O 1
ATOM 1465 N N . PRO A 1 190 ? 8.371 2.471 -15.642 1.00 88.94 190 PRO A N 1
ATOM 1466 C CA . PRO A 1 190 ? 7.180 2.288 -14.814 1.00 88.94 190 PRO A CA 1
ATOM 1467 C C . PRO A 1 190 ? 5.862 2.407 -15.594 1.00 88.94 190 PRO A C 1
ATOM 1469 O O . PRO A 1 190 ? 4.881 1.764 -15.230 1.00 88.94 190 PRO A O 1
ATOM 1472 N N . SER A 1 191 ? 5.828 3.208 -16.666 1.00 87.81 191 SER A N 1
ATOM 1473 C CA . SER A 1 191 ? 4.646 3.425 -17.518 1.00 87.81 191 SER A CA 1
ATOM 1474 C C . SER A 1 191 ? 4.209 2.184 -18.303 1.00 87.81 191 SER A C 1
ATOM 1476 O O . SER A 1 191 ? 3.038 2.084 -18.679 1.00 87.81 191 SER A O 1
ATOM 1478 N N . SER A 1 192 ? 5.114 1.222 -18.502 1.00 90.12 192 SER A N 1
ATOM 1479 C CA . SER A 1 192 ? 4.834 -0.061 -19.160 1.00 90.12 192 SER A CA 1
ATOM 1480 C C . SER A 1 192 ? 3.915 -0.962 -18.330 1.00 90.12 192 SER A C 1
ATOM 1482 O O . SER A 1 192 ? 3.329 -1.911 -18.853 1.00 90.12 192 SER A O 1
ATOM 1484 N N . TYR A 1 193 ? 3.741 -0.651 -17.042 1.00 91.69 193 TYR A N 1
ATOM 1485 C CA . TYR A 1 193 ? 2.908 -1.399 -16.109 1.00 91.69 193 TYR A CA 1
ATOM 1486 C C . TYR A 1 193 ? 1.733 -0.550 -15.612 1.00 91.69 193 TYR A C 1
ATOM 1488 O O . TYR A 1 193 ? 1.890 0.616 -15.252 1.00 91.69 193 TYR A O 1
ATOM 1496 N N . SER A 1 194 ? 0.543 -1.150 -15.529 1.00 91.31 194 SER A N 1
ATOM 1497 C CA . SER A 1 194 ? -0.688 -0.449 -15.138 1.00 91.31 194 SER A CA 1
ATOM 1498 C C . SER A 1 194 ? -1.335 -1.107 -13.943 1.00 91.31 194 SER A C 1
ATOM 1500 O O . SER A 1 194 ? -1.365 -2.334 -13.814 1.00 91.31 194 SER A O 1
ATOM 1502 N N . TYR A 1 195 ? -1.947 -0.269 -13.116 1.00 92.06 195 TYR A N 1
ATOM 1503 C CA . TYR A 1 195 ? -2.830 -0.667 -12.040 1.00 92.06 195 TYR A CA 1
ATOM 1504 C C . TYR A 1 195 ? -4.017 -1.528 -12.496 1.00 92.06 195 TYR A C 1
ATOM 1506 O O . TYR A 1 195 ? -4.520 -2.325 -11.705 1.00 92.06 195 TYR A O 1
ATOM 1514 N N . ALA A 1 196 ? -4.411 -1.465 -13.776 1.00 92.44 196 ALA A N 1
ATOM 1515 C CA . ALA A 1 196 ? -5.410 -2.361 -14.366 1.00 92.44 196 ALA A CA 1
ATOM 1516 C C . ALA A 1 196 ? -5.053 -3.848 -14.170 1.00 92.44 196 ALA A C 1
ATOM 1518 O O . ALA A 1 196 ? -5.939 -4.685 -14.013 1.00 92.44 196 ALA A O 1
ATOM 1519 N N . SER A 1 197 ? -3.761 -4.179 -14.053 1.00 93.69 197 SER A N 1
ATOM 1520 C CA . SER A 1 197 ? -3.274 -5.540 -13.780 1.00 93.69 197 SER A CA 1
ATOM 1521 C C . SER A 1 197 ? -3.879 -6.159 -12.514 1.00 93.69 197 SER A C 1
ATOM 1523 O O . SER A 1 197 ? -3.972 -7.381 -12.417 1.00 93.69 197 SER A O 1
ATOM 1525 N N . LEU A 1 198 ? -4.336 -5.352 -11.549 1.00 95.25 198 LEU A N 1
ATOM 1526 C CA . LEU A 1 198 ? -5.015 -5.840 -10.347 1.00 95.25 198 LEU A CA 1
ATOM 1527 C C . LEU A 1 198 ? -6.337 -6.564 -10.642 1.00 95.25 198 LEU A C 1
ATOM 1529 O O . LEU A 1 198 ? -6.693 -7.493 -9.916 1.00 95.25 198 LEU A O 1
ATOM 1533 N N . PHE A 1 199 ? -7.035 -6.199 -11.721 1.00 95.06 199 PHE A N 1
ATOM 1534 C CA . PHE A 1 199 ? -8.287 -6.844 -12.126 1.00 95.06 199 PHE A CA 1
ATOM 1535 C C . PHE A 1 199 ? -8.064 -8.250 -12.697 1.00 95.06 199 PHE A C 1
ATOM 1537 O O . PHE A 1 199 ? -8.982 -9.066 -12.681 1.00 95.06 199 PHE A O 1
ATOM 1544 N N . SER A 1 200 ? -6.836 -8.571 -13.121 1.00 94.81 200 SER A N 1
ATOM 1545 C CA . SER A 1 200 ? -6.474 -9.906 -13.614 1.00 94.81 200 SER A CA 1
ATOM 1546 C C . SER A 1 200 ? -6.329 -10.965 -12.508 1.00 94.81 200 SER A C 1
ATOM 1548 O O . SER A 1 200 ? -6.226 -12.154 -12.809 1.00 94.81 200 SER A O 1
ATOM 1550 N N . LEU A 1 201 ? -6.335 -10.562 -11.229 1.00 95.12 201 LEU A N 1
ATOM 1551 C CA . LEU A 1 201 ? -6.109 -11.434 -10.069 1.00 95.12 201 LEU A CA 1
ATOM 1552 C C . LEU A 1 201 ? -7.358 -12.250 -9.674 1.00 95.12 201 LEU A C 1
ATOM 1554 O O . LEU A 1 201 ? -7.795 -12.220 -8.523 1.00 95.12 201 LEU A O 1
ATOM 1558 N N . ASP A 1 202 ? -7.921 -12.992 -10.627 1.00 93.44 202 ASP A N 1
ATOM 1559 C CA . ASP A 1 202 ? -9.194 -13.729 -10.533 1.00 93.44 202 ASP A CA 1
ATOM 1560 C C . ASP A 1 202 ? -9.251 -14.824 -9.445 1.00 93.44 202 ASP A C 1
ATOM 1562 O O . ASP A 1 202 ? -10.325 -15.274 -9.038 1.00 93.44 202 ASP A O 1
ATOM 1566 N N . TRP A 1 203 ? -8.102 -15.252 -8.920 1.00 93.19 203 TRP A N 1
ATOM 1567 C CA . TRP A 1 203 ? -8.034 -16.186 -7.795 1.00 93.19 203 TRP A CA 1
ATOM 1568 C C . TRP A 1 203 ? -8.424 -15.546 -6.453 1.00 93.19 203 TRP A C 1
ATOM 1570 O O . TRP A 1 203 ? -8.738 -16.270 -5.497 1.00 93.19 203 TRP A O 1
ATOM 1580 N N . TYR A 1 204 ? -8.429 -14.213 -6.370 1.00 95.81 204 TYR A N 1
ATOM 1581 C CA . TYR A 1 204 ? -8.955 -13.468 -5.233 1.00 95.81 204 TYR A CA 1
ATOM 1582 C C . TYR A 1 204 ? -10.407 -13.056 -5.490 1.00 95.81 204 TYR A C 1
ATOM 1584 O O . TYR A 1 204 ? -10.731 -12.483 -6.519 1.00 95.81 204 TYR A O 1
ATOM 1592 N N . ASP A 1 205 ? -11.276 -13.286 -4.507 1.00 93.50 205 ASP A N 1
ATOM 1593 C CA . ASP A 1 205 ? -12.648 -12.772 -4.534 1.00 93.50 205 ASP A CA 1
ATOM 1594 C C . ASP A 1 205 ? -12.675 -11.253 -4.351 1.00 93.50 205 ASP A C 1
ATOM 1596 O O . ASP A 1 205 ? -13.532 -10.569 -4.907 1.00 93.50 205 ASP A O 1
ATOM 1600 N N . ARG A 1 206 ? -11.781 -10.733 -3.497 1.00 93.69 206 ARG A N 1
ATOM 1601 C CA . ARG A 1 206 ? -11.662 -9.305 -3.179 1.00 93.69 206 ARG A CA 1
ATOM 1602 C C . ARG A 1 206 ? -10.234 -8.944 -2.820 1.00 93.69 206 ARG A C 1
ATOM 1604 O O . ARG A 1 206 ? -9.580 -9.655 -2.048 1.00 93.69 206 ARG A O 1
ATOM 1611 N N . ILE A 1 207 ? -9.794 -7.799 -3.318 1.00 96.50 207 ILE A N 1
ATOM 1612 C CA . ILE A 1 207 ? -8.499 -7.225 -2.978 1.00 96.50 207 ILE A CA 1
ATOM 1613 C C . ILE A 1 207 ? -8.678 -5.793 -2.482 1.00 96.50 207 ILE A C 1
ATOM 1615 O O . ILE A 1 207 ? -9.494 -5.045 -3.015 1.00 96.50 207 ILE A O 1
ATOM 1619 N N . LEU A 1 208 ? -7.932 -5.430 -1.443 1.00 95.56 208 LEU A N 1
ATOM 1620 C CA . LEU A 1 208 ? -7.867 -4.073 -0.912 1.00 95.56 208 LEU A CA 1
ATOM 1621 C C . LEU A 1 208 ? -6.479 -3.526 -1.213 1.00 95.56 208 LEU A C 1
ATOM 1623 O O . LEU A 1 208 ? -5.487 -4.008 -0.660 1.00 95.56 208 LEU A O 1
ATOM 1627 N N . ALA A 1 209 ? -6.408 -2.540 -2.095 1.00 94.94 209 ALA A N 1
ATOM 1628 C CA . ALA A 1 209 ? -5.178 -1.832 -2.371 1.00 94.94 209 ALA A CA 1
ATOM 1629 C C . ALA A 1 209 ? -5.112 -0.568 -1.511 1.00 94.94 209 ALA A C 1
ATOM 1631 O O . ALA A 1 209 ? -6.014 0.270 -1.509 1.00 94.94 209 ALA A O 1
ATOM 1632 N N . LEU A 1 210 ? -4.043 -0.482 -0.721 1.00 93.19 210 LEU A N 1
ATOM 1633 C CA . LEU A 1 210 ? -3.778 0.638 0.176 1.00 93.19 210 LEU A CA 1
ATOM 1634 C C . LEU A 1 210 ? -2.871 1.648 -0.534 1.00 93.19 210 LEU A C 1
ATOM 1636 O O . LEU A 1 210 ? -1.944 1.218 -1.233 1.00 93.19 210 LEU A O 1
ATOM 1640 N N . PRO A 1 211 ? -3.090 2.956 -0.339 1.00 90.31 211 PRO A N 1
ATOM 1641 C CA . PRO A 1 211 ? -2.281 3.964 -0.996 1.00 90.31 211 PRO A CA 1
ATOM 1642 C C . PRO A 1 211 ? -0.876 4.029 -0.400 1.00 90.31 211 PRO A C 1
ATOM 1644 O O . PRO A 1 211 ? -0.623 3.583 0.723 1.00 90.31 211 PRO A O 1
ATOM 1647 N N . ARG A 1 212 ? 0.056 4.607 -1.157 1.00 89.12 212 ARG A N 1
ATOM 1648 C CA . ARG A 1 212 ? 1.443 4.825 -0.726 1.00 89.12 212 ARG A CA 1
ATOM 1649 C C . ARG A 1 212 ? 1.860 6.277 -0.987 1.00 89.12 212 ARG A C 1
ATOM 1651 O O . ARG A 1 212 ? 1.388 6.856 -1.963 1.00 89.12 212 ARG A O 1
ATOM 1658 N N . PRO A 1 213 ? 2.754 6.847 -0.163 1.00 90.62 213 PRO A N 1
ATOM 1659 C CA . PRO A 1 213 ? 3.271 6.307 1.097 1.00 90.62 213 PRO A CA 1
ATOM 1660 C C . PRO A 1 213 ? 2.253 6.441 2.245 1.00 90.62 213 PRO A C 1
ATOM 1662 O O . PRO A 1 213 ? 1.408 7.337 2.265 1.00 90.62 213 PRO A O 1
ATOM 1665 N N . GLY A 1 214 ? 2.320 5.541 3.229 1.00 91.12 214 GLY A N 1
ATOM 1666 C CA . GLY A 1 214 ? 1.418 5.589 4.378 1.00 91.12 214 GLY A CA 1
ATOM 1667 C C . GLY A 1 214 ? 1.746 4.593 5.485 1.00 91.12 214 GLY A C 1
ATOM 1668 O O . GLY A 1 214 ? 2.678 3.795 5.378 1.00 91.12 214 GLY A O 1
ATOM 1669 N N . VAL A 1 215 ? 0.979 4.682 6.570 1.00 93.06 215 VAL A N 1
ATOM 1670 C CA . VAL A 1 215 ? 1.163 3.935 7.818 1.00 93.06 215 VAL A CA 1
ATOM 1671 C C . VAL A 1 215 ? -0.146 3.250 8.198 1.00 93.06 215 VAL A C 1
ATOM 1673 O O . VAL A 1 215 ? -1.195 3.891 8.281 1.00 93.06 215 VAL A O 1
ATOM 1676 N N . VAL A 1 216 ? -0.078 1.952 8.506 1.00 94.75 216 VAL A N 1
ATOM 1677 C CA . VAL A 1 216 ? -1.236 1.203 9.014 1.00 94.75 216 VAL A CA 1
ATOM 1678 C C . VAL A 1 216 ? -1.296 1.330 10.538 1.00 94.75 216 VAL A C 1
ATOM 1680 O O . VAL A 1 216 ? -0.373 0.923 11.253 1.00 94.75 216 VAL A O 1
ATOM 1683 N N . LEU A 1 217 ? -2.392 1.889 11.046 1.00 91.94 217 LEU A N 1
ATOM 1684 C CA . LEU A 1 217 ? -2.650 2.048 12.478 1.00 91.94 217 LEU A CA 1
ATOM 1685 C C . LEU A 1 217 ? -3.461 0.876 13.038 1.00 91.94 217 LEU A C 1
ATOM 1687 O O . LEU A 1 217 ? -3.127 0.361 14.108 1.00 91.94 217 LEU A O 1
ATOM 1691 N N . ASP A 1 218 ? -4.468 0.421 12.292 1.00 88.38 218 ASP A N 1
ATOM 1692 C CA . ASP A 1 218 ? -5.330 -0.699 12.661 1.00 88.38 218 ASP A CA 1
ATOM 1693 C C . ASP A 1 218 ? -5.653 -1.576 11.446 1.00 88.38 218 ASP A C 1
ATOM 1695 O O . ASP A 1 218 ? -6.043 -1.092 10.388 1.00 88.38 218 ASP A O 1
ATOM 1699 N N . ALA A 1 219 ? -5.504 -2.888 11.610 1.00 91.19 219 ALA A N 1
ATOM 1700 C CA . ALA A 1 219 ? -5.822 -3.862 10.574 1.00 91.19 219 ALA A CA 1
ATOM 1701 C C . ALA A 1 219 ? -7.295 -4.298 10.594 1.00 91.19 219 ALA A C 1
ATOM 1703 O O . ALA A 1 219 ? -7.798 -4.750 9.568 1.00 91.19 219 ALA A O 1
ATOM 1704 N N . VAL A 1 220 ? -7.995 -4.177 11.729 1.00 85.69 220 VAL A N 1
ATOM 1705 C CA . VAL A 1 220 ? -9.351 -4.732 11.888 1.00 85.69 220 VAL A CA 1
ATOM 1706 C C . VAL A 1 220 ? -10.354 -4.100 10.915 1.00 85.69 220 VAL A C 1
ATOM 1708 O O . VAL A 1 220 ? -11.052 -4.855 10.234 1.00 85.69 220 VAL A O 1
ATOM 1711 N N . PRO A 1 221 ? -10.426 -2.760 10.767 1.00 84.44 221 PRO A N 1
ATOM 1712 C CA . PRO A 1 221 ? -11.351 -2.154 9.809 1.00 84.44 221 PRO A CA 1
ATOM 1713 C C . PRO A 1 221 ? -11.015 -2.517 8.354 1.00 84.44 221 PRO A C 1
ATOM 1715 O O . PRO A 1 221 ? -11.913 -2.692 7.533 1.00 84.44 221 PRO A O 1
ATOM 1718 N N . LEU A 1 222 ? -9.730 -2.707 8.041 1.00 88.12 222 LEU A N 1
ATOM 1719 C CA . LEU A 1 222 ? -9.277 -3.103 6.704 1.00 88.12 222 LEU A CA 1
ATOM 1720 C C . LEU A 1 222 ? -9.662 -4.558 6.386 1.00 88.12 222 LEU A C 1
ATOM 1722 O O . LEU A 1 222 ? -10.130 -4.864 5.290 1.00 88.12 222 LEU A O 1
ATOM 1726 N N . ASP A 1 223 ? -9.526 -5.459 7.359 1.00 88.81 223 ASP A N 1
ATOM 1727 C CA . ASP A 1 223 ? -9.964 -6.853 7.235 1.00 88.81 223 ASP A CA 1
ATOM 1728 C C . ASP A 1 223 ? -11.487 -6.962 7.100 1.00 88.81 223 ASP A C 1
ATOM 1730 O O . ASP A 1 223 ? -11.995 -7.839 6.404 1.00 88.81 223 ASP A O 1
ATOM 1734 N N . VAL A 1 224 ? -12.225 -6.046 7.723 1.00 83.75 224 VAL A N 1
ATOM 1735 C CA . VAL A 1 224 ? -13.675 -5.927 7.571 1.00 83.75 224 VAL A CA 1
ATOM 1736 C C . VAL A 1 224 ? -14.075 -5.546 6.149 1.00 83.75 224 VAL A C 1
ATOM 1738 O O . VAL A 1 224 ? -14.994 -6.163 5.607 1.00 83.75 224 VAL A O 1
ATOM 1741 N N . LEU A 1 225 ? -13.388 -4.588 5.518 1.00 85.38 225 LEU A N 1
ATOM 1742 C CA . LEU A 1 225 ? -13.633 -4.249 4.111 1.00 85.38 225 LEU A CA 1
ATOM 1743 C C . LEU A 1 225 ? -13.409 -5.472 3.218 1.00 85.38 225 LEU A C 1
ATOM 1745 O O . LEU A 1 225 ? -14.252 -5.809 2.383 1.00 85.38 225 LEU A O 1
ATOM 1749 N N . LEU A 1 226 ? -12.319 -6.201 3.461 1.00 88.81 226 LEU A N 1
ATOM 1750 C CA . LEU A 1 226 ? -12.039 -7.451 2.762 1.00 88.81 226 LEU A CA 1
ATOM 1751 C C . LEU A 1 226 ? -13.102 -8.521 3.012 1.00 88.81 226 LEU A C 1
ATOM 1753 O O . LEU A 1 226 ? -13.426 -9.260 2.086 1.00 88.81 226 LEU A O 1
ATOM 1757 N N . ALA A 1 227 ? -13.633 -8.630 4.229 1.00 84.44 227 ALA A N 1
ATOM 1758 C CA . ALA A 1 227 ? -14.615 -9.640 4.614 1.00 84.44 227 ALA A CA 1
ATOM 1759 C C . ALA A 1 227 ? -16.028 -9.328 4.113 1.00 84.44 227 ALA A C 1
ATOM 1761 O O . ALA A 1 227 ? -16.706 -10.229 3.618 1.00 84.44 227 ALA A O 1
ATOM 1762 N N . PHE A 1 228 ? -16.462 -8.062 4.134 1.00 81.19 228 PHE A N 1
ATOM 1763 C CA . PHE A 1 228 ? -17.869 -7.683 3.908 1.00 81.19 228 PHE A CA 1
ATOM 1764 C C . PHE A 1 228 ? -18.123 -6.583 2.874 1.00 81.19 228 PHE A C 1
ATOM 1766 O O . PHE A 1 228 ? -19.270 -6.424 2.478 1.00 81.19 228 PHE A O 1
ATOM 1773 N N . GLY A 1 229 ? -17.107 -5.864 2.390 1.00 78.06 229 GLY A N 1
ATOM 1774 C CA . GLY A 1 229 ? -17.301 -4.904 1.299 1.00 78.06 229 GLY A CA 1
ATOM 1775 C C . GLY A 1 229 ? -17.841 -5.582 0.032 1.00 78.06 229 GLY A C 1
ATOM 1776 O O . GLY A 1 229 ? -17.401 -6.673 -0.331 1.00 78.06 229 GLY A O 1
ATOM 1777 N N . THR A 1 230 ? -18.806 -4.967 -0.646 1.00 78.88 230 THR A N 1
ATOM 1778 C CA . THR A 1 230 ? -19.523 -5.586 -1.777 1.00 78.88 230 THR A CA 1
ATOM 1779 C C . THR A 1 230 ? -19.377 -4.805 -3.089 1.00 78.88 230 THR A C 1
ATOM 1781 O O . THR A 1 230 ? -20.360 -4.706 -3.812 1.00 78.88 230 THR A O 1
ATOM 1784 N N . PRO A 1 231 ? -18.163 -4.341 -3.461 1.00 81.00 231 PRO A N 1
ATOM 1785 C CA . PRO A 1 231 ? -17.995 -3.450 -4.611 1.00 81.00 231 PRO A CA 1
ATOM 1786 C C . PRO A 1 231 ? -18.480 -4.136 -5.882 1.00 81.00 231 PRO A C 1
ATOM 1788 O O . PRO A 1 231 ? -18.137 -5.300 -6.055 1.00 81.00 231 PRO A O 1
ATOM 1791 N N . GLU A 1 232 ? -19.237 -3.487 -6.766 1.00 82.94 232 GLU A N 1
ATOM 1792 C CA . GLU A 1 232 ? -19.634 -4.110 -8.046 1.00 82.94 232 GLU A CA 1
ATOM 1793 C C . GLU A 1 232 ? -18.399 -4.542 -8.859 1.00 82.94 232 GLU A C 1
ATOM 1795 O O . GLU A 1 232 ? -18.246 -5.727 -9.174 1.00 82.94 232 GLU A O 1
ATOM 1800 N N . SER A 1 233 ? -17.484 -3.593 -9.070 1.00 86.94 233 SER A N 1
ATOM 1801 C CA . SER A 1 233 ? -16.176 -3.776 -9.712 1.00 86.94 233 SER A CA 1
ATOM 1802 C C . SER A 1 233 ? -15.077 -3.062 -8.911 1.00 86.94 233 SER A C 1
ATOM 1804 O O . SER A 1 233 ? -14.130 -3.694 -8.433 1.00 86.94 233 SER A O 1
ATOM 1806 N N . LEU A 1 234 ? -15.266 -1.762 -8.654 1.00 89.62 234 LEU A N 1
ATOM 1807 C CA . LEU A 1 234 ? -14.334 -0.897 -7.932 1.00 89.62 234 LEU A CA 1
ATOM 1808 C C . LEU A 1 234 ? -15.089 0.007 -6.947 1.00 89.62 234 LEU A C 1
ATOM 1810 O O . LEU A 1 234 ? -16.035 0.692 -7.333 1.00 89.62 234 LEU A O 1
ATOM 1814 N N . ALA A 1 235 ? -14.611 0.068 -5.705 1.00 87.88 235 ALA A N 1
ATOM 1815 C CA . ALA A 1 235 ? -14.990 1.090 -4.733 1.00 87.88 235 ALA A CA 1
ATOM 1816 C C . ALA A 1 235 ? -13.753 1.859 -4.244 1.00 87.88 235 ALA A C 1
ATOM 1818 O O . ALA A 1 235 ? -12.696 1.258 -4.044 1.00 87.88 235 ALA A O 1
ATOM 1819 N N . THR A 1 236 ? -13.868 3.172 -4.031 1.00 85.06 236 THR A N 1
ATOM 1820 C CA . THR A 1 236 ? -12.741 4.055 -3.663 1.00 85.06 236 THR A CA 1
ATOM 1821 C C . THR A 1 236 ? -13.060 5.009 -2.507 1.00 85.06 236 THR A C 1
ATOM 1823 O O . THR A 1 236 ? -14.222 5.347 -2.260 1.00 85.06 236 THR A O 1
ATOM 1826 N N . SER A 1 237 ? -12.024 5.432 -1.774 1.00 77.44 237 SER A N 1
ATOM 1827 C CA . SER A 1 237 ? -12.109 6.460 -0.728 1.00 77.44 237 SER A CA 1
ATOM 1828 C C . SER A 1 237 ? -12.417 7.854 -1.277 1.00 77.44 237 SER A C 1
ATOM 1830 O O . SER A 1 237 ? -13.065 8.633 -0.586 1.00 77.44 237 SER A O 1
ATOM 1832 N N . ALA A 1 238 ? -12.024 8.157 -2.519 1.00 65.31 238 ALA A N 1
ATOM 1833 C CA . ALA A 1 238 ? -12.177 9.482 -3.133 1.00 65.31 238 ALA A CA 1
ATOM 1834 C C . ALA A 1 238 ? -13.597 9.819 -3.620 1.00 65.31 238 ALA A C 1
ATOM 1836 O O . ALA A 1 238 ? -13.847 10.926 -4.085 1.00 65.31 238 ALA A O 1
ATOM 1837 N N . ALA A 1 239 ? -14.559 8.899 -3.529 1.00 52.75 239 ALA A N 1
ATOM 1838 C CA . ALA A 1 239 ? -15.845 9.023 -4.221 1.00 52.75 239 ALA A CA 1
ATOM 1839 C C . ALA A 1 239 ? -16.789 10.131 -3.680 1.00 52.75 239 ALA A C 1
ATOM 1841 O O . ALA A 1 239 ? -17.952 10.197 -4.080 1.00 52.75 239 ALA A O 1
ATOM 1842 N N . ALA A 1 240 ? -16.331 11.005 -2.774 1.00 41.41 240 ALA A N 1
ATOM 1843 C CA . ALA A 1 240 ? -17.095 12.138 -2.246 1.00 41.41 240 ALA A CA 1
ATOM 1844 C C . ALA A 1 240 ? -16.514 13.531 -2.562 1.00 41.41 240 ALA A C 1
ATOM 1846 O O . ALA A 1 240 ? -17.244 14.506 -2.391 1.00 41.41 240 ALA A O 1
ATOM 1847 N N . GLU A 1 241 ? -15.272 13.656 -3.040 1.00 39.12 241 GLU A N 1
ATOM 1848 C CA . GLU A 1 241 ? -14.629 14.964 -3.214 1.00 39.12 241 GLU A CA 1
ATOM 1849 C C . GLU A 1 241 ? -14.015 15.103 -4.607 1.00 39.12 241 GLU A C 1
ATOM 1851 O O . GLU A 1 241 ? -13.054 14.432 -4.950 1.00 39.12 241 GLU A O 1
ATOM 1856 N N . VAL A 1 242 ? -14.624 16.000 -5.388 1.00 39.41 242 VAL A N 1
ATOM 1857 C CA . VAL A 1 242 ? -14.083 16.703 -6.558 1.00 39.41 242 VAL A CA 1
ATOM 1858 C C . VAL A 1 242 ? -13.404 15.829 -7.623 1.00 39.41 242 VAL A C 1
ATOM 1860 O O . VAL A 1 242 ? -12.277 15.366 -7.517 1.00 39.41 242 VAL A O 1
ATOM 1863 N N . GLN A 1 243 ? -14.120 15.724 -8.735 1.00 41.47 243 GLN A N 1
ATOM 1864 C CA . GLN A 1 243 ? -13.759 15.117 -10.006 1.00 41.47 243 GLN A CA 1
ATOM 1865 C C . GLN A 1 243 ? -12.527 15.776 -10.655 1.00 41.47 243 GLN A C 1
ATOM 1867 O O . GLN A 1 243 ? -12.674 16.495 -11.632 1.00 41.47 243 GLN A O 1
ATOM 1872 N N . PHE A 1 244 ? -11.323 15.541 -10.130 1.00 41.41 244 PHE A N 1
ATOM 1873 C CA . PHE A 1 244 ? -10.066 15.792 -10.837 1.00 41.41 244 PHE A CA 1
ATOM 1874 C C . PHE A 1 244 ? -9.015 14.741 -10.448 1.00 41.41 244 PHE A C 1
ATOM 1876 O O . PHE A 1 244 ? -8.611 14.639 -9.296 1.00 41.41 244 PHE A O 1
ATOM 1883 N N . ASP A 1 245 ? -8.590 13.972 -11.451 1.00 50.22 245 ASP A N 1
ATOM 1884 C CA . ASP A 1 245 ? -7.354 13.186 -11.486 1.00 50.22 245 ASP A CA 1
ATOM 1885 C C . ASP A 1 245 ? -7.156 12.155 -10.343 1.00 50.22 245 ASP A C 1
ATOM 1887 O O . ASP A 1 245 ? -6.177 12.183 -9.595 1.00 50.22 245 ASP A O 1
ATOM 1891 N N . ILE A 1 246 ? -8.076 11.184 -10.219 1.00 54.12 246 ILE A N 1
ATOM 1892 C CA . ILE A 1 246 ? -7.925 10.055 -9.281 1.00 54.12 246 ILE A CA 1
ATOM 1893 C C . ILE A 1 246 ? -6.806 9.130 -9.771 1.00 54.12 246 ILE A C 1
ATOM 1895 O O . ILE A 1 246 ? -7.042 8.165 -10.500 1.00 54.12 246 ILE A O 1
ATOM 1899 N N . SER A 1 247 ? -5.570 9.385 -9.345 1.00 69.19 247 SER A N 1
ATOM 1900 C CA . SER A 1 247 ? -4.513 8.389 -9.499 1.00 69.19 247 SER A CA 1
ATOM 1901 C C . SER A 1 247 ? -4.876 7.165 -8.643 1.00 69.19 247 SER A C 1
ATOM 1903 O O . SER A 1 247 ? -4.955 7.279 -7.416 1.00 69.19 247 SER A O 1
ATOM 1905 N N . PRO A 1 248 ? -5.067 5.970 -9.227 1.00 68.88 248 PRO A N 1
ATOM 1906 C CA . PRO A 1 248 ? -5.576 4.812 -8.489 1.00 68.88 248 PRO A CA 1
ATOM 1907 C C . PRO A 1 248 ? -4.624 4.331 -7.379 1.00 68.88 248 PRO A C 1
ATOM 1909 O O . PRO A 1 248 ? -5.031 3.622 -6.464 1.00 68.88 248 PRO A O 1
ATOM 1912 N N . GLN A 1 249 ? -3.355 4.743 -7.421 1.00 76.19 249 GLN A N 1
ATOM 1913 C CA . GLN A 1 249 ? -2.342 4.426 -6.405 1.00 76.19 249 GLN A CA 1
ATOM 1914 C C . GLN A 1 249 ? -2.363 5.377 -5.203 1.00 76.19 249 GLN A C 1
ATOM 1916 O O . GLN A 1 249 ? -1.782 5.080 -4.157 1.00 76.19 249 GLN A O 1
ATOM 1921 N N . SER A 1 250 ? -3.004 6.531 -5.377 1.00 79.25 250 SER A N 1
ATOM 1922 C CA . SER A 1 250 ? -3.151 7.571 -4.363 1.00 79.25 250 SER A CA 1
ATOM 1923 C C . SER A 1 250 ? -4.328 7.302 -3.425 1.00 79.25 250 SER A C 1
ATOM 1925 O O . SER A 1 250 ? -4.334 7.778 -2.292 1.00 79.25 250 SER A O 1
ATOM 1927 N N . GLU A 1 251 ? -5.281 6.485 -3.857 1.00 83.12 251 GLU A N 1
ATOM 1928 C CA . GLU A 1 251 ? -6.497 6.197 -3.109 1.00 83.12 251 GLU A CA 1
ATOM 1929 C C . GLU A 1 251 ? -6.512 4.792 -2.523 1.00 83.12 251 GLU A C 1
ATOM 1931 O O . GLU A 1 251 ? -5.864 3.866 -3.015 1.00 83.12 251 GLU A O 1
ATOM 1936 N N . MET A 1 252 ? -7.297 4.623 -1.461 1.00 88.31 252 MET A N 1
ATOM 1937 C CA . MET A 1 252 ? -7.682 3.295 -1.017 1.00 88.31 252 MET A CA 1
ATOM 1938 C C . MET A 1 252 ? -8.740 2.763 -1.978 1.00 88.31 252 MET A C 1
ATOM 1940 O O . MET A 1 252 ? -9.754 3.421 -2.221 1.00 88.31 252 MET A O 1
ATOM 1944 N N . THR A 1 253 ? -8.514 1.569 -2.522 1.00 90.56 253 THR A N 1
ATOM 1945 C CA . THR A 1 253 ? -9.445 0.948 -3.466 1.00 90.56 253 THR A CA 1
ATOM 1946 C C . THR A 1 253 ? -9.752 -0.491 -3.080 1.00 90.56 253 THR A C 1
ATOM 1948 O O . THR A 1 253 ? -8.869 -1.287 -2.757 1.00 90.56 253 THR A O 1
ATOM 1951 N N . LEU A 1 254 ? -11.038 -0.831 -3.089 1.00 92.38 254 LEU A N 1
ATOM 1952 C CA . LEU A 1 254 ? -11.526 -2.192 -2.927 1.00 92.38 254 LEU A CA 1
ATOM 1953 C C . LEU A 1 254 ? -11.998 -2.682 -4.293 1.00 92.38 254 LEU A C 1
ATOM 1955 O O . LEU A 1 254 ? -12.938 -2.134 -4.866 1.00 92.38 254 LEU A O 1
ATOM 1959 N N . ILE A 1 255 ? -11.337 -3.714 -4.801 1.00 93.50 255 ILE A N 1
ATOM 1960 C CA . ILE A 1 255 ? -11.556 -4.246 -6.145 1.00 93.50 255 ILE A CA 1
ATOM 1961 C C . ILE A 1 255 ? -12.126 -5.658 -6.032 1.00 93.50 255 ILE A C 1
ATOM 1963 O O . ILE A 1 255 ? -11.687 -6.458 -5.193 1.00 93.50 255 ILE A O 1
ATOM 1967 N N . ARG A 1 256 ? -13.084 -5.972 -6.906 1.00 94.75 256 ARG A N 1
ATOM 1968 C CA . ARG A 1 256 ? -13.473 -7.342 -7.246 1.00 94.75 256 ARG A CA 1
ATOM 1969 C C . ARG A 1 256 ? -12.799 -7.713 -8.573 1.00 94.75 256 ARG A C 1
ATOM 1971 O O . ARG A 1 256 ? -13.261 -7.261 -9.617 1.00 94.75 256 ARG A O 1
ATOM 1978 N N . PRO A 1 257 ? -11.711 -8.502 -8.555 1.00 95.62 257 PRO A N 1
ATOM 1979 C CA . PRO A 1 257 ? -11.041 -8.907 -9.786 1.00 95.62 257 PRO A CA 1
ATOM 1980 C C . PRO A 1 257 ? -11.972 -9.733 -10.684 1.00 95.62 257 PRO A C 1
ATOM 1982 O O . PRO A 1 257 ? -12.688 -10.607 -10.197 1.00 95.62 257 PRO A O 1
ATOM 1985 N N . SER A 1 258 ? -11.943 -9.465 -11.990 1.00 94.62 258 SER A N 1
ATOM 1986 C CA . SER A 1 258 ? -12.681 -10.209 -13.017 1.00 94.62 258 SER A CA 1
ATOM 1987 C C . SER A 1 258 ? -11.920 -10.113 -14.331 1.00 94.62 258 SER A C 1
ATOM 1989 O O . SER A 1 258 ? -11.467 -9.030 -14.706 1.00 94.62 258 SER A O 1
ATOM 1991 N N . LYS A 1 259 ? -11.806 -11.226 -15.061 1.00 93.50 259 LYS A N 1
ATOM 1992 C CA . LYS A 1 259 ? -11.145 -11.230 -16.376 1.00 93.50 259 LYS A CA 1
ATOM 1993 C C . LYS A 1 259 ? -11.893 -10.373 -17.387 1.00 93.50 259 LYS A C 1
ATOM 1995 O O . LYS A 1 259 ? -11.266 -9.679 -18.172 1.00 93.50 259 LYS A O 1
ATOM 2000 N N . GLU A 1 260 ? -13.216 -10.408 -17.330 1.00 94.00 260 GLU A N 1
ATOM 2001 C CA . GLU A 1 260 ? -14.116 -9.638 -18.183 1.00 94.00 260 GLU A CA 1
ATOM 2002 C C . GLU A 1 260 ? -13.890 -8.139 -17.983 1.00 94.00 260 GLU A C 1
ATOM 2004 O O . GLU A 1 260 ? -13.745 -7.393 -18.947 1.00 94.00 260 GLU A O 1
ATOM 2009 N N . GLU A 1 261 ? -13.790 -7.715 -16.723 1.00 93.12 261 GLU A N 1
ATOM 2010 C CA . GLU A 1 261 ? -13.541 -6.320 -16.378 1.00 93.12 261 GLU A CA 1
ATOM 2011 C C . GLU A 1 261 ? -12.127 -5.883 -16.762 1.00 93.12 261 GLU A C 1
ATOM 2013 O O . GLU A 1 261 ? -11.938 -4.792 -17.293 1.00 93.12 261 GLU A O 1
ATOM 2018 N N . PHE A 1 262 ? -11.132 -6.748 -16.548 1.00 94.06 262 PHE A N 1
ATOM 2019 C CA . PHE A 1 262 ? -9.771 -6.494 -17.004 1.00 94.06 262 PHE A CA 1
ATOM 2020 C C . PHE A 1 262 ? -9.723 -6.291 -18.523 1.00 94.06 262 PHE A C 1
ATOM 2022 O O . PHE A 1 262 ? -9.190 -5.282 -18.974 1.00 94.06 262 PHE A O 1
ATOM 2029 N N . SER A 1 263 ? -10.326 -7.194 -19.305 1.00 93.75 263 SER A N 1
ATOM 2030 C CA . SER A 1 263 ? -10.412 -7.059 -20.763 1.00 93.75 263 SER A CA 1
ATOM 2031 C C . SER A 1 263 ? -11.099 -5.760 -21.177 1.00 93.75 263 SER A C 1
ATOM 2033 O O . SER A 1 263 ? -10.550 -5.037 -21.996 1.00 93.75 263 SER A O 1
ATOM 2035 N N . ARG A 1 264 ? -12.220 -5.394 -20.539 1.00 94.44 264 ARG A N 1
ATOM 2036 C CA . ARG A 1 264 ? -12.922 -4.130 -20.813 1.00 94.44 264 ARG A CA 1
ATOM 2037 C C . ARG A 1 264 ? -12.030 -2.903 -20.604 1.00 94.44 264 ARG A C 1
ATOM 2039 O O . ARG A 1 264 ? -12.053 -1.988 -21.420 1.00 94.44 264 ARG A O 1
ATOM 2046 N N . ILE A 1 265 ? -11.269 -2.858 -19.508 1.00 92.88 265 ILE A N 1
ATOM 2047 C CA . ILE A 1 265 ? -10.356 -1.739 -19.221 1.00 92.88 265 ILE A CA 1
ATOM 2048 C C . ILE A 1 265 ? -9.232 -1.688 -20.264 1.00 92.88 265 ILE A C 1
ATOM 2050 O O . ILE A 1 265 ? -8.860 -0.607 -20.713 1.00 92.88 265 ILE A O 1
ATOM 2054 N N . MET A 1 266 ? -8.701 -2.843 -20.665 1.00 91.62 266 MET A N 1
ATOM 2055 C CA . MET A 1 266 ? -7.658 -2.918 -21.690 1.00 91.62 266 MET A CA 1
ATOM 2056 C C . MET A 1 266 ? -8.168 -2.476 -23.067 1.00 91.62 266 MET A C 1
ATOM 2058 O O . MET A 1 266 ? -7.488 -1.696 -23.723 1.00 91.62 266 MET A O 1
ATOM 2062 N N . ASP A 1 267 ? -9.390 -2.855 -23.448 1.00 92.69 267 ASP A N 1
ATOM 2063 C CA . ASP A 1 267 ? -10.012 -2.428 -24.709 1.00 92.69 267 ASP A CA 1
ATOM 2064 C C . ASP A 1 267 ? -10.154 -0.893 -24.790 1.00 92.69 267 ASP A C 1
ATOM 2066 O O . ASP A 1 267 ? -9.899 -0.298 -25.837 1.00 92.69 267 ASP A O 1
ATOM 2070 N N . ILE A 1 268 ? -10.519 -0.237 -23.678 1.00 91.94 268 ILE A N 1
ATOM 2071 C CA . ILE A 1 268 ? -10.591 1.236 -23.584 1.00 91.94 268 ILE A CA 1
ATOM 2072 C C . ILE A 1 268 ? -9.199 1.854 -23.756 1.00 91.94 268 ILE A C 1
ATOM 2074 O O . ILE A 1 268 ? -9.021 2.829 -24.485 1.00 91.94 268 ILE A O 1
ATOM 2078 N N . ARG A 1 269 ? -8.187 1.281 -23.097 1.00 88.69 269 ARG A N 1
ATOM 2079 C CA . ARG A 1 269 ? -6.809 1.773 -23.192 1.00 88.69 269 ARG A CA 1
ATOM 2080 C C . ARG A 1 269 ? -6.271 1.676 -24.617 1.00 88.69 269 ARG A C 1
ATOM 2082 O O . ARG A 1 269 ? -5.649 2.629 -25.082 1.00 88.69 269 ARG A O 1
ATOM 2089 N N . ASP A 1 270 ? -6.484 0.543 -25.276 1.00 86.69 270 ASP A N 1
ATOM 2090 C CA . ASP A 1 270 ? -5.951 0.271 -26.613 1.00 86.69 270 ASP A CA 1
ATOM 2091 C C . ASP A 1 270 ? -6.603 1.159 -27.683 1.00 86.69 270 ASP A C 1
ATOM 2093 O O . ASP A 1 270 ? -5.973 1.460 -28.697 1.00 86.69 270 ASP A O 1
ATOM 2097 N N . ALA A 1 271 ? -7.836 1.620 -27.447 1.00 87.94 271 ALA A N 1
ATOM 2098 C CA . ALA A 1 271 ? -8.521 2.557 -28.329 1.00 87.94 271 ALA A CA 1
ATOM 2099 C C . ALA A 1 271 ? -7.882 3.959 -28.318 1.00 87.94 271 ALA A C 1
ATOM 2101 O O . ALA A 1 271 ? -7.632 4.514 -29.389 1.00 87.94 271 ALA A O 1
ATOM 2102 N N . ASP A 1 272 ? -7.584 4.502 -27.132 1.00 80.06 272 ASP A N 1
ATOM 2103 C CA . ASP A 1 272 ? -7.275 5.932 -26.963 1.00 80.06 272 ASP A CA 1
ATOM 2104 C C . ASP A 1 272 ? -5.884 6.232 -26.353 1.00 80.06 272 ASP A C 1
ATOM 2106 O O . ASP A 1 272 ? -5.566 7.391 -26.083 1.00 80.06 272 ASP A O 1
ATOM 2110 N N . GLN A 1 273 ? -5.030 5.216 -26.136 1.00 80.00 273 GLN A N 1
ATOM 2111 C CA . GLN A 1 273 ? -3.692 5.329 -25.512 1.00 80.00 273 GLN A CA 1
ATOM 2112 C C . GLN A 1 273 ? -3.679 6.226 -24.261 1.00 80.00 273 GLN A C 1
ATOM 2114 O O . GLN A 1 273 ? -2.805 7.073 -24.055 1.00 80.00 273 GLN A O 1
ATOM 2119 N N . LEU A 1 274 ? -4.695 6.051 -23.421 1.00 81.44 274 LEU A N 1
ATOM 2120 C CA . LEU A 1 274 ? -4.959 6.943 -22.302 1.00 81.44 274 LEU A CA 1
ATOM 2121 C C . LEU A 1 274 ? -3.881 6.852 -21.219 1.00 81.44 274 LEU A C 1
ATOM 2123 O O . LEU A 1 274 ? -3.351 5.780 -20.907 1.00 81.44 274 LEU A O 1
ATOM 2127 N N . SER A 1 275 ? -3.629 7.992 -20.570 1.00 84.69 275 SER A N 1
ATOM 2128 C CA . SER A 1 275 ? -2.898 8.018 -19.303 1.00 84.69 275 SER A CA 1
ATOM 2129 C C . SER A 1 275 ? -3.616 7.153 -18.262 1.00 84.69 275 SER A C 1
ATOM 2131 O O . SER A 1 275 ? -4.828 6.955 -18.336 1.00 84.69 275 SER A O 1
ATOM 2133 N N . GLU A 1 276 ? -2.893 6.657 -17.258 1.00 83.81 276 GLU A N 1
ATOM 2134 C CA . GLU A 1 276 ? -3.487 5.794 -16.231 1.00 83.81 276 GLU A CA 1
ATOM 2135 C C . GLU A 1 276 ? -4.668 6.465 -15.515 1.00 83.81 276 GLU A C 1
ATOM 2137 O O . GLU A 1 276 ? -5.694 5.831 -15.289 1.00 83.81 276 GLU A O 1
ATOM 2142 N N . THR A 1 277 ? -4.573 7.759 -15.219 1.00 84.62 277 THR A N 1
ATOM 2143 C CA . THR A 1 277 ? -5.664 8.472 -14.555 1.00 84.62 277 THR A CA 1
ATOM 2144 C C . THR A 1 277 ? -6.873 8.671 -15.469 1.00 84.62 277 THR A C 1
ATOM 2146 O O . THR A 1 277 ? -8.015 8.468 -15.045 1.00 84.62 277 THR A O 1
ATOM 2149 N N . SER A 1 278 ? -6.638 9.018 -16.738 1.00 86.62 278 SER A N 1
ATOM 2150 C CA . SER A 1 278 ? -7.701 9.162 -17.740 1.00 86.62 278 SER A CA 1
ATOM 2151 C C . SER A 1 278 ? -8.399 7.827 -17.999 1.00 86.62 278 SER A C 1
ATOM 2153 O O . SER A 1 278 ? -9.624 7.776 -18.011 1.00 86.62 278 SER A O 1
ATOM 2155 N N . LEU A 1 279 ? -7.628 6.739 -18.086 1.00 88.56 279 LEU A N 1
ATOM 2156 C CA . LEU A 1 279 ? -8.134 5.382 -18.259 1.00 88.56 279 LEU A CA 1
ATOM 2157 C C . LEU A 1 279 ? -9.099 4.993 -17.138 1.00 88.56 279 LEU A C 1
ATOM 2159 O O . LEU A 1 279 ? -10.183 4.489 -17.406 1.00 88.56 279 LEU A O 1
ATOM 2163 N N . PHE A 1 280 ? -8.729 5.232 -15.878 1.00 87.88 280 PHE A N 1
ATOM 2164 C CA . PHE A 1 280 ? -9.599 4.903 -14.746 1.00 87.88 280 PHE A CA 1
ATOM 2165 C C . PHE A 1 280 ? -10.806 5.839 -14.640 1.00 87.88 280 PHE A C 1
ATOM 2167 O O . PHE A 1 280 ? -11.885 5.384 -14.266 1.00 87.88 280 PHE A O 1
ATOM 2174 N N . SER A 1 281 ? -10.650 7.111 -15.010 1.00 86.69 281 SER A N 1
ATOM 2175 C CA . SER A 1 281 ? -11.763 8.068 -15.058 1.00 86.69 281 SER A CA 1
ATOM 2176 C C . SER A 1 281 ? -12.801 7.681 -16.116 1.00 86.69 281 SER A C 1
ATOM 2178 O O . SER A 1 281 ? -13.999 7.834 -15.889 1.00 86.69 281 SER A O 1
ATOM 2180 N N . GLU A 1 282 ? -12.355 7.142 -17.251 1.00 88.38 282 GLU A N 1
ATOM 2181 C CA . GLU A 1 282 ? -13.228 6.656 -18.318 1.00 88.38 282 GLU A CA 1
ATOM 2182 C C . GLU A 1 282 ? -13.817 5.275 -18.011 1.00 88.38 282 GLU A C 1
ATOM 2184 O O . GLU A 1 282 ? -15.016 5.050 -18.175 1.00 88.38 282 GLU A O 1
ATOM 2189 N N . ALA A 1 283 ? -12.999 4.352 -17.500 1.00 88.25 283 ALA A N 1
ATOM 2190 C CA . ALA A 1 283 ? -13.447 3.011 -17.147 1.00 88.25 283 ALA A CA 1
ATOM 2191 C C . ALA A 1 283 ? -14.437 3.010 -15.972 1.00 88.25 283 ALA A C 1
ATOM 2193 O O . ALA A 1 283 ? -15.279 2.108 -15.903 1.00 88.25 283 ALA A O 1
ATOM 2194 N N . PHE A 1 284 ? -14.341 3.996 -15.073 1.00 87.75 284 PHE A N 1
ATOM 2195 C CA . PHE A 1 284 ? -15.146 4.128 -13.859 1.00 87.75 284 PHE A CA 1
ATOM 2196 C C . PHE A 1 284 ? -15.633 5.574 -13.666 1.00 87.75 284 PHE A C 1
ATOM 2198 O O . PHE A 1 284 ? -15.166 6.269 -12.763 1.00 87.75 284 PHE A O 1
ATOM 2205 N N . PRO A 1 285 ? -16.618 6.040 -14.453 1.00 82.25 285 PRO A N 1
ATOM 2206 C CA . PRO A 1 285 ? -17.080 7.432 -14.402 1.00 82.25 285 PRO A CA 1
ATOM 2207 C C . PRO A 1 285 ? -17.789 7.801 -13.088 1.00 82.25 285 PRO A C 1
ATOM 2209 O O . PRO A 1 285 ? -17.991 8.976 -12.785 1.00 82.25 285 PRO A O 1
ATOM 2212 N N . SER A 1 286 ? -18.224 6.815 -12.303 1.00 80.81 286 SER A N 1
ATOM 2213 C CA . SER A 1 286 ? -18.866 7.013 -11.000 1.00 80.81 286 SER A CA 1
ATOM 2214 C C . SER A 1 286 ? -18.510 5.847 -10.076 1.00 80.81 286 SER A C 1
ATOM 2216 O O . SER A 1 286 ? -19.311 4.923 -9.929 1.00 80.81 286 SER A O 1
ATOM 2218 N N . PRO A 1 287 ? -17.289 5.833 -9.506 1.00 77.38 287 PRO A N 1
ATOM 2219 C CA . PRO A 1 287 ? -16.846 4.725 -8.675 1.00 77.38 287 PRO A CA 1
ATOM 2220 C C . PRO A 1 287 ? -17.660 4.666 -7.378 1.00 77.38 287 PRO A C 1
ATOM 2222 O O . PRO A 1 287 ? -18.051 5.692 -6.815 1.00 77.38 287 PRO A O 1
ATOM 2225 N N . GLU A 1 288 ? -17.912 3.452 -6.891 1.00 81.50 288 GLU A N 1
ATOM 2226 C CA . GLU A 1 288 ? -18.656 3.246 -5.651 1.00 81.50 288 GLU A CA 1
ATOM 2227 C C . GLU A 1 288 ? -17.873 3.825 -4.457 1.00 81.50 288 GLU A C 1
ATOM 2229 O O . GLU A 1 288 ? -16.642 3.755 -4.397 1.00 81.50 288 GLU A O 1
ATOM 2234 N N . LYS A 1 289 ? -18.575 4.398 -3.474 1.00 78.94 289 LYS A N 1
ATOM 2235 C CA . LYS A 1 289 ? -17.943 4.849 -2.227 1.00 78.94 289 LYS A CA 1
ATOM 2236 C C . LYS A 1 289 ? -17.515 3.655 -1.386 1.00 78.94 289 LYS A C 1
ATOM 2238 O O . LYS A 1 289 ? -18.306 2.741 -1.153 1.00 78.94 289 LYS A O 1
ATOM 2243 N N . LEU A 1 290 ? -16.293 3.697 -0.852 1.00 75.69 290 LEU A N 1
ATOM 2244 C CA . LEU A 1 290 ? -15.890 2.752 0.186 1.00 75.69 290 LEU A CA 1
ATOM 2245 C C . LEU A 1 290 ? -16.795 2.909 1.407 1.00 75.69 290 LEU A C 1
ATOM 2247 O O . LEU A 1 290 ? -16.713 3.887 2.145 1.00 75.69 290 LEU A O 1
ATOM 2251 N N . SER A 1 291 ? -17.637 1.909 1.637 1.00 64.31 291 SER A N 1
ATOM 2252 C CA . SER A 1 291 ? -18.445 1.800 2.841 1.00 64.31 291 SER A CA 1
ATOM 2253 C C . SER A 1 291 ? -18.113 0.498 3.561 1.00 64.31 291 SER A C 1
ATOM 2255 O O . SER A 1 291 ? -18.010 -0.577 2.963 1.00 64.31 291 SER A O 1
ATOM 2257 N N . ALA A 1 292 ? -17.916 0.597 4.873 1.00 54.62 292 ALA A N 1
ATOM 2258 C CA . ALA A 1 292 ? -17.915 -0.562 5.749 1.00 54.62 292 ALA A CA 1
ATOM 2259 C C . ALA A 1 292 ? -19.315 -0.673 6.356 1.00 54.62 292 ALA A C 1
ATOM 2261 O O . ALA A 1 292 ? -19.872 0.333 6.769 1.00 54.62 292 ALA A O 1
ATOM 2262 N N . PHE A 1 293 ? -19.873 -1.885 6.416 1.00 52.19 293 PHE A N 1
ATOM 2263 C CA . PHE A 1 293 ? -21.107 -2.198 7.152 1.00 52.19 293 PHE A CA 1
ATOM 2264 C C . PHE A 1 293 ? -22.253 -1.167 7.029 1.00 52.19 293 PHE A C 1
ATOM 2266 O O . PHE A 1 293 ? -22.390 -0.289 7.871 1.00 52.19 293 PHE A O 1
ATOM 2273 N N . GLY A 1 294 ? -23.146 -1.334 6.047 1.00 49.12 294 GLY A N 1
ATOM 2274 C CA . GLY A 1 294 ? -24.444 -0.645 6.012 1.00 49.12 294 GLY A CA 1
ATOM 2275 C C . GLY A 1 294 ? -24.354 0.880 6.096 1.00 49.12 294 GLY A C 1
ATOM 2276 O O . GLY A 1 294 ? -24.626 1.447 7.144 1.00 49.12 294 GLY A O 1
ATOM 2277 N N . ASN A 1 295 ? -24.009 1.544 4.989 1.00 44.81 295 ASN A N 1
ATOM 2278 C CA . ASN A 1 295 ? -23.970 3.010 4.832 1.00 44.81 295 ASN A CA 1
ATOM 2279 C C . ASN A 1 295 ? -23.166 3.785 5.896 1.00 44.81 295 ASN A C 1
ATOM 2281 O O . ASN A 1 295 ? -23.246 5.013 5.940 1.00 44.81 295 ASN A O 1
ATOM 2285 N N . ALA A 1 296 ? -22.412 3.104 6.758 1.00 46.88 296 ALA A N 1
ATOM 2286 C CA . ALA A 1 296 ? -21.671 3.741 7.818 1.00 46.88 296 ALA A CA 1
ATOM 2287 C C . ALA A 1 296 ? -20.284 4.161 7.325 1.00 46.88 296 ALA A C 1
ATOM 2289 O O . ALA A 1 296 ? -19.445 3.340 6.947 1.00 46.88 296 ALA A O 1
ATOM 2290 N N . GLU A 1 297 ? -20.042 5.467 7.348 1.00 50.09 297 GLU A N 1
ATOM 2291 C CA . GLU A 1 297 ? -18.726 6.041 7.105 1.00 50.09 297 GLU A CA 1
ATOM 2292 C C . GLU A 1 297 ? -17.861 5.813 8.348 1.00 50.09 297 GLU A C 1
ATOM 2294 O O . GLU A 1 297 ? -18.006 6.465 9.382 1.00 50.09 297 GLU A O 1
ATOM 2299 N N . VAL A 1 298 ? -16.971 4.831 8.265 1.00 49.69 298 VAL A N 1
ATOM 2300 C CA . VAL A 1 298 ? -15.838 4.729 9.184 1.00 49.69 298 VAL A CA 1
ATOM 2301 C C . VAL A 1 298 ? -14.730 5.590 8.585 1.00 49.69 298 VAL A C 1
ATOM 2303 O O . VAL A 1 298 ? -14.475 5.497 7.385 1.00 49.69 298 VAL A O 1
ATOM 2306 N N . ALA A 1 299 ? -14.063 6.415 9.398 1.00 59.72 299 ALA A N 1
ATOM 2307 C CA . ALA A 1 299 ? -12.865 7.155 8.998 1.00 59.72 299 ALA A CA 1
ATOM 2308 C C . ALA A 1 299 ? -11.697 6.174 8.762 1.00 59.72 299 ALA A C 1
ATOM 2310 O O . ALA A 1 299 ? -10.770 6.045 9.554 1.00 59.72 299 ALA A O 1
ATOM 2311 N N . LEU A 1 300 ? -11.791 5.393 7.686 1.00 73.31 300 LEU A N 1
ATOM 2312 C CA . LEU A 1 300 ? -10.884 4.294 7.356 1.00 73.31 300 LEU A CA 1
ATOM 2313 C C . LEU A 1 300 ? -9.513 4.817 6.936 1.00 73.31 300 LEU A C 1
ATOM 2315 O O . LEU A 1 300 ? -8.492 4.191 7.224 1.00 73.31 300 LEU A O 1
ATOM 2319 N N . MET A 1 301 ? -9.508 5.974 6.280 1.00 80.81 301 MET A 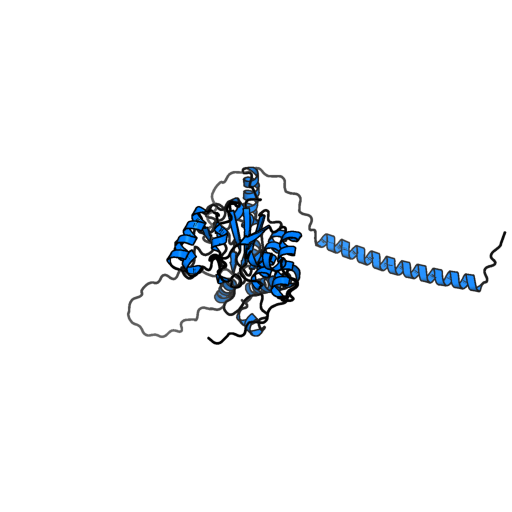N 1
ATOM 2320 C CA . MET A 1 301 ? -8.322 6.637 5.778 1.00 80.81 301 MET A CA 1
ATOM 2321 C C . MET A 1 301 ? -8.316 8.095 6.222 1.00 80.81 301 MET A C 1
ATOM 2323 O O . MET A 1 301 ? -9.319 8.791 6.084 1.00 80.81 301 MET A O 1
ATOM 2327 N N . ALA A 1 302 ? -7.170 8.557 6.706 1.00 84.12 302 ALA A N 1
ATOM 2328 C CA . ALA A 1 302 ? -6.875 9.974 6.867 1.00 84.12 302 ALA A CA 1
ATOM 2329 C C . ALA A 1 302 ? -5.606 10.336 6.092 1.00 84.12 302 ALA A C 1
ATOM 2331 O O . ALA A 1 302 ? -4.767 9.473 5.828 1.00 84.12 302 ALA A O 1
ATOM 2332 N N . THR A 1 303 ? -5.439 11.619 5.784 1.00 85.12 303 THR A N 1
ATOM 2333 C CA . THR A 1 303 ? -4.242 12.144 5.120 1.00 85.12 303 THR A CA 1
ATOM 2334 C C . THR A 1 303 ? -3.563 13.153 6.037 1.00 85.12 303 THR A C 1
ATOM 2336 O O . THR A 1 303 ? -4.232 13.978 6.652 1.00 85.12 303 THR A O 1
ATOM 2339 N N . THR A 1 304 ? -2.234 13.127 6.142 1.00 83.56 304 THR A N 1
ATOM 2340 C CA . THR A 1 304 ? -1.493 14.101 6.968 1.00 83.56 304 THR A CA 1
ATOM 2341 C C . THR A 1 304 ? -1.765 15.549 6.556 1.00 83.56 304 THR A C 1
ATOM 2343 O O . THR A 1 304 ? -1.906 16.404 7.429 1.00 83.56 304 THR A O 1
ATOM 2346 N N . GLY A 1 305 ? -1.953 15.813 5.261 1.00 78.75 305 GLY A N 1
ATOM 2347 C CA . GLY A 1 305 ? -2.336 17.125 4.743 1.00 78.75 305 GLY A CA 1
ATOM 2348 C C . GLY A 1 305 ? -3.650 17.680 5.308 1.00 78.75 305 GLY A C 1
ATOM 2349 O O . GLY A 1 305 ? -3.713 18.879 5.581 1.00 78.75 305 GLY A O 1
ATOM 2350 N N . SER A 1 306 ? -4.665 16.846 5.578 1.00 78.62 306 SER A N 1
ATOM 2351 C CA . SER A 1 306 ? -5.943 17.329 6.134 1.00 78.62 306 SER A CA 1
ATOM 2352 C C . SER A 1 306 ? -5.826 17.752 7.602 1.00 78.62 306 SER A C 1
ATOM 2354 O O . SER A 1 306 ? -6.607 18.571 8.084 1.00 78.62 306 SER A O 1
ATOM 2356 N N . LEU A 1 307 ? -4.780 17.308 8.318 1.00 77.94 307 LEU A N 1
ATOM 2357 C CA . LEU A 1 307 ? -4.489 17.776 9.679 1.00 77.94 307 LEU A CA 1
ATOM 2358 C C . LEU A 1 307 ? -4.209 19.289 9.735 1.00 77.94 307 LEU A C 1
ATOM 2360 O O . LEU A 1 307 ? -4.416 19.912 10.780 1.00 77.94 307 LEU A O 1
ATOM 2364 N N . LYS A 1 308 ? -3.777 19.904 8.623 1.00 72.75 308 LYS A N 1
ATOM 2365 C CA . LYS A 1 308 ? -3.598 21.362 8.526 1.00 72.75 308 LYS A CA 1
ATOM 2366 C C . LYS A 1 308 ? -4.918 22.121 8.632 1.00 72.75 308 LYS A C 1
ATOM 2368 O O . LYS A 1 308 ? -4.943 23.190 9.236 1.00 72.75 308 LYS A O 1
ATOM 2373 N N . GLU A 1 309 ? -6.016 21.578 8.115 1.00 68.56 309 GLU A N 1
ATOM 2374 C CA . GLU A 1 309 ? -7.326 22.247 8.123 1.00 68.56 309 GLU A CA 1
ATOM 2375 C C . GLU A 1 309 ? -7.850 22.463 9.547 1.00 68.56 309 GLU A C 1
ATOM 2377 O O . GLU A 1 309 ? -8.422 23.508 9.866 1.00 68.56 309 GLU A O 1
ATOM 2382 N N . TYR A 1 310 ? -7.562 21.519 10.447 1.00 64.31 310 TYR A N 1
ATOM 2383 C CA . TYR A 1 310 ? -7.857 21.652 11.874 1.00 64.31 310 TYR A CA 1
ATOM 2384 C C . TYR A 1 310 ? -7.025 22.745 12.558 1.00 64.31 310 TYR A C 1
ATOM 2386 O O . TYR A 1 310 ? -7.442 23.296 13.576 1.00 64.31 310 TYR A O 1
ATOM 2394 N N . SER A 1 311 ? -5.855 23.074 12.004 1.00 58.41 311 SER A N 1
ATOM 2395 C CA . SER A 1 311 ? -4.982 24.129 12.516 1.00 58.41 311 SER A CA 1
ATOM 2396 C C . SER A 1 311 ? -5.401 25.524 12.045 1.00 58.41 311 SER A C 1
ATOM 2398 O O . SER A 1 311 ? -5.221 26.480 12.799 1.00 58.41 311 SER A O 1
ATOM 2400 N N . ILE A 1 312 ? -5.958 25.649 10.835 1.00 54.47 312 ILE A N 1
ATOM 2401 C CA . ILE A 1 312 ? -6.387 26.933 10.251 1.00 54.47 312 ILE A CA 1
ATOM 2402 C C . ILE A 1 312 ? -7.594 27.504 11.013 1.00 54.47 312 ILE A C 1
ATOM 2404 O O . ILE A 1 312 ? -7.620 28.690 11.327 1.00 54.47 312 ILE A O 1
ATOM 2408 N N . ARG A 1 313 ? -8.543 26.659 11.449 1.00 49.91 313 ARG A N 1
ATOM 2409 C CA . ARG A 1 313 ? -9.742 27.102 12.200 1.00 49.91 313 ARG A CA 1
ATOM 2410 C C . ARG A 1 313 ? -9.459 27.778 13.548 1.00 49.91 313 ARG A C 1
ATOM 2412 O O . ARG A 1 313 ? -10.375 28.337 14.142 1.00 49.91 313 ARG A O 1
ATOM 2419 N N . LYS A 1 314 ? -8.227 27.718 14.063 1.00 49.12 314 LYS A N 1
ATOM 2420 C CA . LYS A 1 314 ? -7.855 28.334 15.346 1.00 49.12 314 LYS A CA 1
ATOM 2421 C C . LYS A 1 314 ? -7.367 29.785 15.209 1.00 49.12 314 LYS A C 1
ATOM 2423 O O . LYS A 1 314 ? -7.130 30.409 16.241 1.00 49.12 314 LYS A O 1
ATOM 2428 N N . GLN A 1 315 ? -7.171 30.301 13.989 1.00 46.03 315 GLN A N 1
ATOM 2429 C CA . GLN A 1 315 ? -6.454 31.564 13.757 1.00 46.03 315 GLN A CA 1
ATOM 2430 C C . GLN A 1 315 ? -7.298 32.811 13.459 1.00 46.03 315 GLN A C 1
ATOM 2432 O O . GLN A 1 315 ? -6.727 33.894 13.544 1.00 46.03 315 GLN A O 1
ATOM 2437 N N . ASP A 1 316 ? -8.615 32.722 13.263 1.00 36.00 316 ASP A N 1
ATOM 2438 C CA . ASP A 1 316 ? -9.437 33.928 13.067 1.00 36.00 316 ASP A CA 1
ATOM 2439 C C . ASP A 1 316 ? -10.263 34.273 14.321 1.00 36.00 316 ASP A C 1
ATOM 2441 O O . ASP A 1 316 ? -11.304 33.658 14.571 1.00 36.00 316 ASP A O 1
ATOM 2445 N N . PRO A 1 317 ? -9.863 35.266 15.140 1.00 38.59 317 PRO A N 1
ATOM 2446 C CA . PRO A 1 317 ? -10.848 36.046 15.876 1.00 38.59 317 PRO A CA 1
ATOM 2447 C C . PRO A 1 317 ? -11.669 36.877 14.867 1.00 38.59 317 PRO A C 1
ATOM 2449 O O . PRO A 1 317 ? -11.089 37.395 13.911 1.00 38.59 317 PRO A O 1
ATOM 2452 N N . PRO A 1 318 ? -12.993 37.051 15.051 1.00 35.69 318 PRO A N 1
ATOM 2453 C CA . PRO A 1 318 ? -13.756 37.957 14.203 1.00 35.69 318 PRO A CA 1
ATOM 2454 C C . PRO A 1 318 ? -13.164 39.364 14.328 1.00 35.69 318 PRO A C 1
ATOM 2456 O O . PRO A 1 318 ? -13.061 39.908 15.431 1.00 35.69 318 PRO A O 1
ATOM 2459 N N . VAL A 1 319 ? -12.750 39.937 13.198 1.00 37.72 319 VAL A N 1
ATOM 2460 C CA . VAL A 1 319 ? -12.399 41.355 13.110 1.00 37.72 319 VAL A CA 1
ATOM 2461 C C . VAL A 1 319 ? -13.650 42.145 13.513 1.00 37.72 319 VAL A C 1
ATOM 2463 O O . VAL A 1 319 ? -14.707 41.914 12.924 1.00 37.72 319 VAL A O 1
ATOM 2466 N N . PRO A 1 320 ? -13.594 43.039 14.515 1.00 38.78 320 PRO A N 1
ATOM 2467 C CA . PRO A 1 320 ? -14.707 43.934 14.781 1.00 38.78 320 PRO A CA 1
ATOM 2468 C C . PRO A 1 320 ? -14.848 44.869 13.579 1.00 38.78 320 PRO A C 1
ATOM 2470 O O . PRO A 1 320 ? -13.896 45.566 13.229 1.00 38.78 320 PRO A O 1
ATOM 2473 N N . GLU A 1 321 ? -16.012 44.870 12.933 1.00 38.09 321 GLU A N 1
ATOM 2474 C CA . GLU A 1 321 ? -16.363 45.906 11.964 1.00 38.09 321 GLU A CA 1
ATOM 2475 C C . GLU A 1 321 ? -16.370 47.261 12.684 1.00 38.09 321 GLU A C 1
ATOM 2477 O O . GLU A 1 321 ? -17.284 47.580 13.448 1.00 38.09 321 GLU A O 1
ATOM 2482 N N . ASP A 1 322 ? -15.325 48.059 12.469 1.00 39.72 322 ASP A N 1
ATOM 2483 C CA . ASP A 1 322 ? -15.325 49.458 12.869 1.00 39.72 322 ASP A CA 1
ATOM 2484 C C . ASP A 1 322 ? -16.347 50.224 12.019 1.00 39.72 322 ASP A C 1
ATOM 2486 O O . ASP A 1 322 ? -16.310 50.243 10.787 1.00 39.72 322 ASP A O 1
ATOM 2490 N N . ASN A 1 323 ? -17.278 50.860 12.728 1.00 38.25 323 ASN A N 1
ATOM 2491 C CA . ASN A 1 323 ? -18.347 51.700 12.210 1.00 38.25 323 ASN A CA 1
ATOM 2492 C C . ASN A 1 323 ? -17.845 52.747 11.202 1.00 38.25 323 ASN A C 1
ATOM 2494 O O . ASN A 1 323 ? -17.206 53.730 11.584 1.00 38.25 323 ASN A O 1
ATOM 2498 N N . VAL A 1 324 ? -18.269 52.627 9.944 1.00 37.66 324 VAL A N 1
ATOM 2499 C CA . VAL A 1 324 ? -18.296 53.748 8.995 1.00 37.66 324 VAL A CA 1
ATOM 2500 C C . VAL A 1 324 ? -19.762 54.115 8.733 1.00 37.66 324 VAL A C 1
ATOM 2502 O O . VAL A 1 324 ? -20.501 53.307 8.171 1.00 37.66 324 VAL A O 1
ATOM 2505 N N . PRO A 1 325 ? -20.237 55.309 9.135 1.00 34.97 325 PRO A N 1
ATOM 2506 C CA . PRO A 1 325 ? -21.607 55.721 8.870 1.00 34.97 325 PRO A CA 1
ATOM 2507 C C . PRO A 1 325 ? -21.736 56.266 7.441 1.00 34.97 325 PRO A C 1
ATOM 2509 O O . PRO A 1 325 ? -21.161 57.301 7.107 1.00 34.97 325 PRO A O 1
ATOM 2512 N N . GLY A 1 326 ? -22.536 55.592 6.611 1.00 31.53 326 GLY A N 1
ATOM 2513 C CA . GLY A 1 326 ? -22.915 56.081 5.282 1.00 31.53 326 GLY A CA 1
ATOM 2514 C C . GLY A 1 326 ? -23.596 55.024 4.411 1.00 31.53 326 GLY A C 1
ATOM 2515 O O . GLY A 1 326 ? -22.950 54.373 3.605 1.00 31.53 326 GLY A O 1
ATOM 2516 N N . SER A 1 327 ? -24.911 54.862 4.567 1.00 27.31 327 SER A N 1
ATOM 2517 C CA . SER A 1 327 ? -25.796 54.176 3.601 1.00 27.31 327 SER A CA 1
ATOM 2518 C C . SER A 1 327 ? -26.164 55.142 2.440 1.00 27.31 327 SER A C 1
ATOM 2520 O O . SER A 1 327 ? -25.960 56.343 2.639 1.00 27.31 327 SER A O 1
ATOM 2522 N N . PRO A 1 328 ? -26.777 54.725 1.296 1.00 44.12 328 PRO A N 1
ATOM 2523 C CA . PRO A 1 328 ? -27.575 53.501 1.129 1.00 44.12 328 PRO A CA 1
ATOM 2524 C C . PRO A 1 328 ? -27.490 52.722 -0.212 1.00 44.12 328 PRO A C 1
ATOM 2526 O O . PRO A 1 328 ? -27.042 53.207 -1.246 1.00 44.12 328 PRO A O 1
ATOM 2529 N N . SER A 1 329 ? -28.125 51.542 -0.153 1.00 30.50 329 SER A N 1
ATOM 2530 C CA . SER A 1 329 ? -28.895 50.819 -1.190 1.00 30.50 329 SER A CA 1
ATOM 2531 C C . SER A 1 329 ? -28.178 50.001 -2.277 1.00 30.50 329 SER A C 1
ATOM 2533 O O . SER A 1 329 ? -27.599 50.552 -3.204 1.00 30.50 329 SER A O 1
ATOM 2535 N N . GLY A 1 330 ? -28.374 48.674 -2.219 1.00 27.22 330 GLY A N 1
ATOM 2536 C CA . GLY A 1 330 ? -28.158 47.734 -3.327 1.00 27.22 330 GLY A CA 1
ATOM 2537 C C . GLY A 1 330 ? -28.119 46.262 -2.884 1.00 27.22 330 GLY A C 1
ATOM 2538 O O . GLY A 1 330 ? -27.077 45.796 -2.455 1.00 27.22 330 GLY A O 1
ATOM 2539 N N . GLU A 1 331 ? -29.269 45.580 -2.953 1.00 30.92 331 GLU A N 1
ATOM 2540 C CA . GLU A 1 331 ? -29.499 44.115 -3.006 1.00 30.92 331 GLU A CA 1
ATOM 2541 C C . GLU A 1 331 ? -28.599 43.152 -2.194 1.00 30.92 331 GLU A C 1
ATOM 2543 O O . GLU A 1 331 ? -27.526 42.733 -2.618 1.00 30.92 331 GLU A O 1
ATOM 2548 N N . GLN A 1 332 ? -29.132 42.662 -1.067 1.00 27.16 332 GLN A N 1
ATOM 2549 C CA . GLN A 1 332 ? -28.624 41.470 -0.381 1.00 27.16 332 GLN A CA 1
ATOM 2550 C C . GLN A 1 332 ? -29.092 40.194 -1.094 1.00 27.16 332 GLN A C 1
ATOM 2552 O O . GLN A 1 332 ? -30.231 39.753 -0.933 1.00 27.16 332 GLN A O 1
ATOM 2557 N N . LEU A 1 333 ? -28.177 39.567 -1.833 1.00 27.09 333 LEU A N 1
ATOM 2558 C CA . LEU A 1 333 ? -28.240 38.142 -2.144 1.00 27.09 333 LEU A CA 1
ATOM 2559 C C . LEU A 1 333 ? -27.812 37.381 -0.880 1.00 27.09 333 LEU A C 1
ATOM 2561 O O . LEU A 1 333 ? -26.646 37.399 -0.491 1.00 27.09 333 LEU A O 1
ATOM 2565 N N . VAL A 1 334 ? -28.774 36.758 -0.200 1.00 24.52 334 VAL A N 1
ATOM 2566 C CA . VAL A 1 334 ? -28.531 35.920 0.981 1.00 24.52 334 VAL A CA 1
ATOM 2567 C C . VAL A 1 334 ? -27.835 34.635 0.527 1.00 24.52 334 VAL A C 1
ATOM 2569 O O . VAL A 1 334 ? -28.487 33.662 0.156 1.00 24.52 334 VAL A O 1
ATOM 2572 N N . VAL A 1 335 ? -26.501 34.623 0.549 1.00 26.64 335 VAL A N 1
ATOM 2573 C CA . VAL A 1 335 ? -25.733 33.377 0.606 1.00 26.64 335 VAL A CA 1
ATOM 2574 C C . VAL A 1 335 ? -25.730 32.954 2.066 1.00 26.64 335 VAL A C 1
ATOM 2576 O O . VAL A 1 335 ? -25.104 33.571 2.923 1.00 26.64 335 VAL A O 1
ATOM 2579 N N . GLN A 1 336 ? -26.530 31.940 2.362 1.00 26.17 336 GLN A N 1
ATOM 2580 C CA . GLN A 1 336 ? -26.677 31.381 3.693 1.00 26.17 336 GLN A CA 1
ATOM 2581 C C . GLN A 1 336 ? -25.437 30.526 3.997 1.00 26.17 336 GLN A C 1
ATOM 2583 O O . GLN A 1 336 ? -25.430 29.319 3.775 1.00 26.17 336 GLN A O 1
ATOM 2588 N N . GLU A 1 337 ? -24.362 31.166 4.462 1.00 27.55 337 GLU A N 1
ATOM 2589 C CA . GLU A 1 337 ? -23.205 30.484 5.045 1.00 27.55 337 GLU A CA 1
ATOM 2590 C C . GLU A 1 337 ? -23.658 29.721 6.293 1.00 27.55 337 GLU A C 1
ATOM 2592 O O . GLU A 1 337 ? -24.011 30.287 7.331 1.00 27.55 337 GLU A O 1
ATOM 2597 N N . THR A 1 338 ? -23.685 28.395 6.192 1.00 28.16 338 THR A N 1
ATOM 2598 C CA . THR A 1 338 ? -23.903 27.518 7.338 1.00 28.16 338 THR A CA 1
ATOM 2599 C C . THR A 1 338 ? -22.694 27.607 8.263 1.00 28.16 338 THR A C 1
ATOM 2601 O O . THR A 1 338 ? -21.659 26.991 8.015 1.00 28.16 338 THR A O 1
ATOM 2604 N N . ALA A 1 339 ? -22.842 28.370 9.344 1.00 30.12 339 ALA A N 1
ATOM 2605 C CA . ALA A 1 339 ? -21.911 28.446 10.460 1.00 30.12 339 ALA A CA 1
ATOM 2606 C C . ALA A 1 339 ? -21.677 27.056 11.093 1.00 30.12 339 ALA A C 1
ATOM 2608 O O . ALA A 1 339 ? -22.414 26.619 11.977 1.00 30.12 339 ALA A O 1
ATOM 2609 N N . GLY A 1 340 ? -20.634 26.354 10.647 1.00 29.25 340 GLY A N 1
ATOM 2610 C CA . GLY A 1 340 ? -20.108 25.145 11.283 1.00 29.25 340 GLY A CA 1
ATOM 2611 C C . GLY A 1 340 ? -19.036 25.496 12.316 1.00 29.25 340 GLY A C 1
ATOM 2612 O O . GLY A 1 340 ? -17.849 25.535 11.991 1.00 29.25 340 GLY A O 1
ATOM 2613 N N . GLN A 1 341 ? -19.446 25.769 13.557 1.00 34.25 341 GLN A N 1
ATOM 2614 C CA . GLN A 1 341 ? -18.541 26.066 14.673 1.00 34.25 341 GLN A CA 1
ATOM 2615 C C . GLN A 1 341 ? -17.693 24.849 15.103 1.00 34.25 341 GLN A C 1
ATOM 2617 O O . GLN A 1 341 ? -18.217 23.805 15.473 1.00 34.25 341 GLN A O 1
ATOM 2622 N N . SER A 1 342 ? -16.371 25.056 15.079 1.00 39.88 342 SER A N 1
ATOM 2623 C CA . SER A 1 342 ? -15.334 24.656 16.051 1.00 39.88 342 SER A CA 1
ATOM 2624 C C . SER A 1 342 ? -15.504 23.345 16.847 1.00 39.88 342 SER A C 1
ATOM 2626 O O . SER A 1 342 ? -16.025 23.337 17.961 1.00 39.88 342 SER A O 1
ATOM 2628 N N . GLY A 1 343 ? -14.931 22.252 16.334 1.00 54.81 343 GLY A N 1
ATOM 2629 C CA . GLY A 1 343 ? -14.465 21.130 17.154 1.00 54.81 343 GLY A CA 1
ATOM 2630 C C . GLY A 1 343 ? -12.937 21.163 17.235 1.00 54.81 343 GLY A C 1
ATOM 2631 O O . GLY A 1 343 ? -12.272 21.189 16.201 1.00 54.81 343 GLY A O 1
ATOM 2632 N N . ALA A 1 344 ? -12.365 21.197 18.441 1.00 66.06 344 ALA A N 1
ATOM 2633 C CA . ALA A 1 344 ? -10.920 21.060 18.620 1.00 66.06 344 ALA A CA 1
ATOM 2634 C C . ALA A 1 344 ? -10.474 19.643 18.209 1.00 66.06 344 ALA A C 1
ATOM 2636 O O . ALA A 1 344 ? -11.119 18.668 18.588 1.00 66.06 344 ALA A O 1
ATOM 2637 N N . PHE A 1 345 ? -9.384 19.524 17.442 1.00 81.75 345 PHE A N 1
ATOM 2638 C CA . PHE A 1 345 ? -8.810 18.228 17.064 1.00 81.75 345 PHE A CA 1
ATOM 2639 C C . PHE A 1 345 ? -8.424 17.422 18.310 1.00 81.75 345 PHE A C 1
ATOM 2641 O O . PHE A 1 345 ? -7.708 17.937 19.168 1.00 81.75 345 PHE A O 1
ATOM 2648 N N . ASN A 1 346 ? -8.875 16.168 18.381 1.00 85.38 346 ASN A N 1
ATOM 2649 C CA . ASN A 1 346 ? -8.544 15.231 19.450 1.00 85.38 346 ASN A CA 1
ATOM 2650 C C . ASN A 1 346 ? -7.609 14.139 18.914 1.00 85.38 346 ASN A C 1
ATOM 2652 O O . ASN A 1 346 ? -8.030 13.258 18.160 1.00 85.38 346 ASN A O 1
ATOM 2656 N N . ALA A 1 347 ? -6.342 14.170 19.335 1.00 85.81 347 ALA A N 1
ATOM 2657 C CA . ALA A 1 347 ? -5.340 13.212 18.869 1.00 85.81 347 ALA A CA 1
ATOM 2658 C C . ALA A 1 347 ? -5.659 11.755 19.251 1.00 85.81 347 ALA A C 1
ATOM 2660 O O . ALA A 1 347 ? -5.367 10.835 18.488 1.00 85.81 347 ALA A O 1
ATOM 2661 N N . THR A 1 348 ? -6.252 11.527 20.426 1.00 86.06 348 THR A N 1
ATOM 2662 C CA . THR A 1 348 ? -6.545 10.166 20.904 1.00 86.06 348 THR A CA 1
ATOM 2663 C C . THR A 1 348 ? -7.656 9.534 20.079 1.00 86.06 348 THR A C 1
ATOM 2665 O O . THR A 1 348 ? -7.528 8.392 19.645 1.00 86.06 348 THR A O 1
ATOM 2668 N N . GLU A 1 349 ? -8.716 10.297 19.824 1.00 82.75 349 GLU A N 1
ATOM 2669 C CA . GLU A 1 349 ? -9.832 9.866 18.987 1.00 82.75 349 GLU A CA 1
ATOM 2670 C C . GLU A 1 349 ? -9.373 9.586 17.553 1.00 82.75 349 GLU A C 1
ATOM 2672 O O . GLU A 1 349 ? -9.681 8.529 17.002 1.00 82.75 349 GLU A O 1
ATOM 2677 N N . PHE A 1 350 ? -8.548 10.474 16.986 1.00 84.00 350 PHE A N 1
ATOM 2678 C CA . PHE A 1 350 ? -7.954 10.274 15.665 1.00 84.00 350 PHE A CA 1
ATOM 2679 C C . PHE A 1 350 ? -7.198 8.941 15.579 1.00 84.00 350 PHE A C 1
ATOM 2681 O O . PHE A 1 350 ? -7.444 8.143 14.676 1.00 84.00 350 PHE A O 1
ATOM 2688 N N . MET A 1 351 ? -6.318 8.663 16.545 1.00 83.69 351 MET A N 1
ATOM 2689 C CA . MET A 1 351 ? -5.513 7.436 16.558 1.00 83.69 351 MET A CA 1
ATOM 2690 C C . MET A 1 351 ? -6.336 6.164 16.805 1.00 83.69 351 MET A C 1
ATOM 2692 O O . MET A 1 351 ? -5.898 5.083 16.416 1.00 83.69 351 MET A O 1
ATOM 2696 N N . GLN A 1 352 ? -7.487 6.267 17.474 1.00 82.31 352 GLN A N 1
ATOM 2697 C CA . GLN A 1 352 ? -8.366 5.128 17.758 1.00 82.31 352 GLN A CA 1
ATOM 2698 C C . GLN A 1 352 ? -9.301 4.796 16.595 1.00 82.31 352 GLN A C 1
ATOM 2700 O O . GLN A 1 352 ? -9.587 3.619 16.372 1.00 82.31 352 GLN A O 1
ATOM 2705 N N . ASN A 1 353 ? -9.758 5.815 15.868 1.00 77.38 353 ASN A N 1
ATOM 2706 C CA . ASN A 1 353 ? -10.762 5.662 14.818 1.00 77.38 353 ASN A CA 1
ATOM 2707 C C . ASN A 1 353 ? -10.156 5.506 13.418 1.00 77.38 353 ASN A C 1
ATOM 2709 O O . ASN A 1 353 ? -10.827 4.991 12.528 1.00 77.38 353 ASN A O 1
ATOM 2713 N N . THR A 1 354 ? -8.899 5.914 13.224 1.00 84.06 354 THR A N 1
ATOM 2714 C CA . THR A 1 354 ? -8.234 5.857 11.917 1.00 84.06 354 THR A CA 1
ATOM 2715 C C . THR A 1 354 ? -7.531 4.519 11.714 1.00 84.06 354 THR A C 1
ATOM 2717 O O . THR A 1 354 ? -6.658 4.146 12.497 1.00 84.06 354 THR A O 1
ATOM 2720 N N . ALA A 1 355 ? -7.862 3.807 10.635 1.00 88.06 355 ALA A N 1
ATOM 2721 C CA . ALA A 1 355 ? -7.219 2.532 10.306 1.00 88.06 355 ALA A CA 1
ATOM 2722 C C . ALA A 1 355 ? -5.911 2.721 9.523 1.00 88.06 355 ALA A C 1
ATOM 2724 O O . ALA A 1 355 ? -4.917 2.034 9.780 1.00 88.06 355 ALA A O 1
ATOM 2725 N N . PHE A 1 356 ? -5.893 3.676 8.593 1.00 90.75 356 PHE A N 1
ATOM 2726 C CA . PHE A 1 356 ? -4.761 3.963 7.721 1.00 90.75 356 PHE A CA 1
ATOM 2727 C C . PHE A 1 356 ? -4.509 5.469 7.615 1.00 90.75 356 PHE A C 1
ATOM 2729 O O . PHE A 1 356 ? -5.446 6.246 7.439 1.00 90.75 356 PHE A O 1
ATOM 2736 N N . VAL A 1 357 ? -3.242 5.883 7.672 1.00 90.94 357 VAL A N 1
ATOM 2737 C CA . VAL A 1 357 ? -2.844 7.275 7.429 1.00 90.94 357 VAL A CA 1
ATOM 2738 C C . VAL A 1 357 ? -1.961 7.347 6.193 1.00 90.94 357 VAL A C 1
ATOM 2740 O O . VAL A 1 357 ? -0.850 6.816 6.187 1.00 90.94 357 VAL A O 1
ATOM 2743 N N . ARG A 1 358 ? -2.440 8.036 5.158 1.00 91.00 358 ARG A N 1
ATOM 2744 C CA . ARG A 1 358 ? -1.635 8.416 4.000 1.00 91.00 358 ARG A CA 1
ATOM 2745 C C . ARG A 1 358 ? -0.777 9.621 4.369 1.00 91.00 358 ARG A C 1
ATOM 2747 O O . ARG A 1 358 ? -1.280 10.595 4.929 1.00 91.00 358 ARG A O 1
ATOM 2754 N N . ILE A 1 359 ? 0.511 9.558 4.050 1.00 90.62 359 ILE A N 1
ATOM 2755 C CA . ILE A 1 359 ? 1.419 10.678 4.285 1.00 90.62 359 ILE A CA 1
ATOM 2756 C C . ILE A 1 359 ? 1.573 11.437 2.974 1.00 90.62 359 ILE A C 1
ATOM 2758 O O . ILE A 1 359 ? 2.240 10.976 2.053 1.00 90.62 359 ILE A O 1
ATOM 2762 N N . MET A 1 360 ? 0.904 12.578 2.885 1.00 87.62 360 MET A N 1
ATOM 2763 C CA . MET A 1 360 ? 0.953 13.459 1.728 1.00 87.62 360 MET A CA 1
ATOM 2764 C C . MET A 1 360 ? 0.669 14.883 2.186 1.00 87.62 360 MET A C 1
ATOM 2766 O O . MET A 1 360 ? -0.366 15.158 2.795 1.00 87.62 360 MET A O 1
ATOM 2770 N N . ASP A 1 361 ? 1.587 15.787 1.867 1.00 86.50 361 ASP A N 1
ATOM 2771 C CA . ASP A 1 361 ? 1.556 17.163 2.333 1.00 86.50 361 ASP A CA 1
ATOM 2772 C C . ASP A 1 361 ? 1.965 18.106 1.206 1.00 86.50 361 ASP A C 1
ATOM 2774 O O . ASP A 1 361 ? 3.033 17.967 0.612 1.00 86.50 361 ASP A O 1
ATOM 2778 N N . ALA A 1 362 ? 1.124 19.107 0.940 1.00 83.19 362 ALA A N 1
ATOM 2779 C CA . ALA A 1 362 ? 1.427 20.126 -0.054 1.00 83.19 362 ALA A CA 1
ATOM 2780 C C . ALA A 1 362 ? 2.772 20.808 0.254 1.00 83.19 362 ALA A C 1
ATOM 2782 O O . ALA A 1 362 ? 2.984 21.309 1.366 1.00 83.19 362 ALA A O 1
ATOM 2783 N N . GLY A 1 363 ? 3.655 20.833 -0.748 1.00 82.31 363 GLY A N 1
ATOM 2784 C CA . GLY A 1 363 ? 4.989 21.426 -0.664 1.00 82.31 363 GLY A CA 1
ATOM 2785 C C . GLY A 1 363 ? 6.092 20.490 -0.163 1.00 82.31 363 GLY A C 1
ATOM 2786 O O . GLY A 1 363 ? 7.237 20.928 -0.118 1.00 82.31 363 GLY A O 1
ATOM 2787 N N . LEU A 1 364 ? 5.782 19.235 0.181 1.00 87.88 364 LEU A N 1
ATOM 2788 C CA . LEU A 1 364 ? 6.776 18.221 0.534 1.00 87.88 364 LEU A CA 1
ATOM 2789 C C . LEU A 1 364 ? 6.835 17.120 -0.538 1.00 87.88 364 LEU A C 1
ATOM 2791 O O . LEU A 1 364 ? 5.782 16.708 -1.022 1.00 87.88 364 LEU A O 1
ATOM 2795 N N . PRO A 1 365 ? 8.032 16.612 -0.887 1.00 86.62 365 PRO A N 1
ATOM 2796 C CA . PRO A 1 365 ? 8.184 15.550 -1.886 1.00 86.62 365 PRO A CA 1
ATOM 2797 C C . PRO A 1 365 ? 7.704 14.178 -1.385 1.00 86.62 365 PRO A C 1
ATOM 2799 O O . PRO A 1 365 ? 7.309 13.345 -2.189 1.00 86.62 365 PRO A O 1
ATOM 2802 N N . GLY A 1 366 ? 7.711 13.946 -0.068 1.00 87.19 366 GLY A N 1
ATOM 2803 C CA . GLY A 1 366 ? 7.293 12.685 0.548 1.00 87.19 366 GLY A CA 1
ATOM 2804 C C . GLY A 1 366 ? 8.057 12.389 1.844 1.00 87.19 366 GLY A C 1
ATOM 2805 O O . GLY A 1 366 ? 9.060 13.047 2.133 1.00 87.19 366 GLY A O 1
ATOM 2806 N N . PRO A 1 367 ? 7.591 11.435 2.668 1.00 91.19 367 PRO A N 1
ATOM 2807 C CA . PRO A 1 367 ? 8.268 11.023 3.900 1.00 91.19 367 PRO A CA 1
ATOM 2808 C C . PRO A 1 367 ? 9.541 10.187 3.682 1.00 91.19 367 PRO A C 1
ATOM 2810 O O . PRO A 1 367 ? 10.294 9.973 4.633 1.00 91.19 367 PRO A O 1
ATOM 2813 N N . GLU A 1 368 ? 9.780 9.687 2.470 1.00 90.69 368 GLU A N 1
ATOM 2814 C CA . GLU A 1 368 ? 10.992 8.966 2.072 1.00 90.69 368 GLU A CA 1
ATOM 2815 C C . GLU A 1 368 ? 12.211 9.867 1.852 1.00 90.69 368 GLU A C 1
ATOM 2817 O O . GLU A 1 368 ? 13.333 9.361 1.904 1.00 90.69 368 GLU A O 1
ATOM 2822 N N . TYR A 1 369 ? 12.006 11.175 1.682 1.00 91.69 369 TYR A N 1
ATOM 2823 C CA . TYR A 1 369 ? 13.070 12.134 1.404 1.00 91.69 369 TYR A CA 1
ATOM 2824 C C . TYR A 1 369 ? 13.561 12.864 2.661 1.00 91.69 369 TYR A C 1
ATOM 2826 O O . TYR A 1 369 ? 12.797 13.159 3.586 1.00 91.69 369 TYR A O 1
ATOM 2834 N N . ASP A 1 370 ? 14.848 13.208 2.678 1.00 90.88 370 ASP A N 1
ATOM 2835 C CA . ASP A 1 370 ? 15.473 14.047 3.694 1.00 90.88 370 ASP A CA 1
ATOM 2836 C C . ASP A 1 370 ? 15.253 15.525 3.367 1.00 90.88 370 ASP A C 1
ATOM 2838 O O . ASP A 1 370 ? 16.061 16.200 2.729 1.00 90.88 370 ASP A O 1
ATOM 2842 N N . VAL A 1 371 ? 14.087 16.019 3.772 1.00 89.75 371 VAL A N 1
ATOM 2843 C CA . VAL A 1 371 ? 13.678 17.399 3.526 1.00 89.75 371 VAL A CA 1
ATOM 2844 C C . VAL A 1 371 ? 14.311 18.344 4.560 1.00 89.75 371 VAL A C 1
ATOM 2846 O O . VAL A 1 371 ? 14.253 18.068 5.767 1.00 89.75 371 VAL A O 1
ATOM 2849 N N . PRO A 1 372 ? 14.836 19.515 4.141 1.00 90.12 372 PRO A N 1
ATOM 2850 C CA . PRO A 1 372 ? 15.357 20.519 5.059 1.00 90.12 372 PRO A CA 1
ATOM 2851 C C . PRO A 1 372 ? 14.361 20.895 6.162 1.00 90.12 372 PRO A C 1
ATOM 2853 O O . PRO A 1 372 ? 13.178 21.148 5.925 1.00 90.12 372 PRO A O 1
ATOM 2856 N N . ARG A 1 373 ? 14.862 21.028 7.397 1.00 88.44 373 ARG A N 1
ATOM 2857 C CA . ARG A 1 373 ? 14.037 21.324 8.584 1.00 88.44 373 ARG A CA 1
ATOM 2858 C C . ARG A 1 373 ? 13.144 22.560 8.415 1.00 88.44 373 ARG A C 1
ATOM 2860 O O . ARG A 1 373 ? 12.050 22.607 8.968 1.00 88.44 373 ARG A O 1
ATOM 2867 N N . THR A 1 374 ? 13.610 23.568 7.685 1.00 89.06 374 THR A N 1
ATOM 2868 C CA . THR A 1 374 ? 12.862 24.804 7.423 1.00 89.06 374 THR A CA 1
ATOM 2869 C C . THR A 1 374 ? 11.606 24.559 6.595 1.00 89.06 374 THR A C 1
ATOM 2871 O O . THR A 1 374 ? 10.569 25.145 6.892 1.00 89.06 374 THR A O 1
ATOM 2874 N N . GLU A 1 375 ? 11.668 23.686 5.592 1.00 88.62 375 GLU A N 1
ATOM 2875 C CA . GLU A 1 375 ? 10.510 23.297 4.783 1.00 88.62 375 GLU A CA 1
ATOM 2876 C C . GLU A 1 375 ? 9.566 22.402 5.579 1.00 88.62 375 GLU A C 1
ATOM 2878 O O . GLU A 1 375 ? 8.354 22.625 5.570 1.00 88.62 375 GLU A O 1
ATOM 2883 N N . MET A 1 376 ? 10.121 21.490 6.384 1.00 88.25 376 MET A N 1
ATOM 2884 C CA . MET A 1 376 ? 9.314 20.652 7.267 1.00 88.25 376 MET A CA 1
ATOM 2885 C C . MET A 1 376 ? 8.464 21.466 8.245 1.00 88.25 376 MET A C 1
ATOM 2887 O O . MET A 1 376 ? 7.287 21.176 8.447 1.00 88.25 376 MET A O 1
ATOM 2891 N N . LEU A 1 377 ? 9.036 22.524 8.827 1.00 88.94 377 LEU A N 1
ATOM 2892 C CA . LEU A 1 377 ? 8.315 23.408 9.744 1.00 88.94 377 LEU A CA 1
ATOM 2893 C C . LEU A 1 377 ? 7.214 24.223 9.055 1.00 88.94 377 LEU A C 1
ATOM 2895 O O . LEU A 1 377 ? 6.219 24.528 9.702 1.00 88.94 377 LEU A O 1
ATOM 2899 N N . LYS A 1 378 ? 7.356 24.551 7.763 1.00 89.00 378 LYS A N 1
ATOM 2900 C CA . LYS A 1 378 ? 6.291 25.219 6.990 1.00 89.00 378 LYS A CA 1
ATOM 2901 C C . LYS A 1 378 ? 5.098 24.294 6.757 1.00 89.00 378 LYS A C 1
ATOM 2903 O O . LYS A 1 378 ? 3.963 24.758 6.694 1.00 89.00 378 LYS A O 1
ATOM 2908 N N . ALA A 1 379 ? 5.355 22.997 6.609 1.00 87.25 379 ALA A N 1
ATOM 2909 C CA . ALA A 1 379 ? 4.316 22.001 6.396 1.00 87.25 379 ALA A CA 1
ATOM 2910 C C . ALA A 1 379 ? 3.696 21.470 7.699 1.00 87.25 379 ALA A C 1
ATOM 2912 O O . ALA A 1 379 ? 2.587 20.952 7.670 1.00 87.25 379 ALA A O 1
ATOM 2913 N N . LYS A 1 380 ? 4.359 21.596 8.847 1.00 89.38 380 LYS A N 1
ATOM 2914 C CA . LYS A 1 380 ? 3.855 21.047 10.110 1.00 89.38 380 LYS A CA 1
ATOM 2915 C C . LYS A 1 380 ? 2.614 21.817 10.622 1.00 89.38 380 LYS A C 1
ATOM 2917 O O . LYS A 1 380 ? 2.703 23.030 10.815 1.00 89.38 380 LYS A O 1
ATOM 2922 N N . PRO A 1 381 ? 1.478 21.143 10.907 1.00 88.94 381 PRO A N 1
ATOM 2923 C CA . PRO A 1 381 ? 0.334 21.747 11.601 1.00 88.94 381 PRO A CA 1
ATOM 2924 C C . PRO A 1 381 ? 0.679 22.177 13.037 1.00 88.94 381 PRO A C 1
ATOM 2926 O O . PRO A 1 381 ? 1.648 21.698 13.627 1.00 88.94 381 PRO A O 1
ATOM 2929 N N . TRP A 1 382 ? -0.140 23.034 13.650 1.00 84.62 382 TRP A N 1
ATOM 2930 C CA . TRP A 1 382 ? 0.073 23.472 15.035 1.00 84.62 382 TRP A CA 1
ATOM 2931 C C . TRP A 1 382 ? -0.662 22.591 16.062 1.00 84.62 382 TRP A C 1
ATOM 2933 O O . TRP A 1 382 ? -1.617 21.879 15.750 1.00 84.62 382 TRP A O 1
ATOM 2943 N N . GLY A 1 383 ? -0.234 22.663 17.327 1.00 87.69 383 GLY A N 1
ATOM 2944 C CA . GLY A 1 383 ? -0.905 22.005 18.456 1.00 87.69 383 GLY A CA 1
ATOM 2945 C C . GLY A 1 383 ? -0.849 20.472 18.417 1.00 87.69 383 GLY A C 1
ATOM 2946 O O . GLY A 1 383 ? 0.146 19.891 17.990 1.00 87.69 383 GLY A O 1
ATOM 2947 N N . GLU A 1 384 ? -1.919 19.814 18.879 1.00 87.19 384 GLU A N 1
ATOM 2948 C CA . GLU A 1 384 ? -2.015 18.344 18.903 1.00 87.19 384 GLU A CA 1
ATOM 2949 C C . GLU A 1 384 ? -1.947 17.713 17.510 1.00 87.19 384 GLU A C 1
ATOM 2951 O O . GLU A 1 384 ? -1.292 16.686 17.339 1.00 87.19 384 GLU A O 1
ATOM 2956 N N . ALA A 1 385 ? -2.545 18.358 16.505 1.00 87.62 385 ALA A N 1
ATOM 2957 C CA . ALA A 1 385 ? -2.468 17.918 15.114 1.00 87.62 385 ALA A CA 1
ATOM 2958 C C . ALA A 1 385 ? -1.012 17.876 14.623 1.00 87.62 385 ALA A C 1
ATOM 2960 O O . ALA A 1 385 ? -0.607 16.915 13.974 1.00 87.62 385 ALA A O 1
ATOM 2961 N N . GLY A 1 386 ? -0.200 18.865 15.011 1.00 90.19 386 GLY A N 1
ATOM 2962 C CA . GLY A 1 386 ? 1.233 18.901 14.718 1.00 90.19 386 GLY A CA 1
ATOM 2963 C C . GLY A 1 386 ? 2.030 17.760 15.350 1.00 90.19 386 GLY A C 1
ATOM 2964 O O . GLY A 1 386 ? 2.964 17.254 14.729 1.00 90.19 386 GLY A O 1
ATOM 2965 N N . MET A 1 387 ? 1.660 17.337 16.564 1.00 90.25 387 MET A N 1
ATOM 2966 C CA . MET A 1 387 ? 2.298 16.202 17.244 1.00 90.25 387 MET A CA 1
ATOM 2967 C C . MET A 1 387 ? 1.947 14.870 16.573 1.00 90.25 387 MET A C 1
ATOM 2969 O O . MET A 1 387 ? 2.824 14.032 16.372 1.00 90.25 387 MET A O 1
ATOM 2973 N N . VAL A 1 388 ? 0.679 14.677 16.190 1.00 91.75 388 VAL A N 1
ATOM 2974 C CA . VAL A 1 388 ? 0.248 13.488 15.433 1.00 91.75 388 VAL A CA 1
ATOM 2975 C C . VAL A 1 388 ? 0.947 13.441 14.079 1.00 91.75 388 VAL A C 1
ATOM 2977 O O . VAL A 1 388 ? 1.512 12.410 13.722 1.00 91.75 388 VAL A O 1
ATOM 2980 N N . TRP A 1 389 ? 0.955 14.565 13.363 1.00 92.75 389 TRP A N 1
ATOM 2981 C CA . TRP A 1 389 ? 1.612 14.717 12.069 1.00 92.75 389 TRP A CA 1
ATOM 2982 C C . TRP A 1 389 ? 3.104 14.335 12.146 1.00 92.75 389 TRP A C 1
ATOM 2984 O O . TRP A 1 389 ? 3.567 13.490 11.380 1.00 92.75 389 TRP A O 1
ATOM 2994 N N . GLU A 1 390 ? 3.837 14.855 13.137 1.00 92.88 390 GLU A N 1
ATOM 2995 C CA . GLU A 1 390 ? 5.258 14.537 13.349 1.00 92.88 390 GLU A CA 1
ATOM 2996 C C . GLU A 1 390 ? 5.459 13.056 13.682 1.00 92.88 390 GLU A C 1
ATOM 2998 O O . GLU A 1 390 ? 6.323 12.399 13.102 1.00 92.88 390 GLU A O 1
ATOM 3003 N N . SER A 1 391 ? 4.592 12.498 14.531 1.00 94.25 391 SER A N 1
ATOM 3004 C CA . SER A 1 391 ? 4.623 11.077 14.870 1.00 94.25 391 SER A CA 1
ATOM 3005 C C . SER A 1 391 ? 4.438 10.170 13.646 1.00 94.25 391 SER A C 1
ATOM 3007 O O . SER A 1 391 ? 5.067 9.111 13.584 1.00 94.25 391 SER A O 1
ATOM 3009 N N . MET A 1 392 ? 3.616 10.559 12.660 1.00 94.62 392 MET A N 1
ATOM 3010 C CA . MET A 1 392 ? 3.438 9.779 11.426 1.00 94.62 392 MET A CA 1
ATOM 3011 C C . MET A 1 392 ? 4.717 9.757 10.581 1.00 94.62 392 MET A C 1
ATOM 3013 O O . MET A 1 392 ? 5.139 8.683 10.146 1.00 94.62 392 MET A O 1
ATOM 3017 N N . TYR A 1 393 ? 5.372 10.908 10.411 1.00 94.25 393 TYR A N 1
ATOM 3018 C CA . TYR A 1 393 ? 6.643 11.015 9.685 1.00 94.25 393 TYR A CA 1
ATOM 3019 C C . TYR A 1 393 ? 7.779 10.258 10.381 1.00 94.25 393 TYR A C 1
ATOM 3021 O O . TYR A 1 393 ? 8.519 9.510 9.739 1.00 94.25 393 TYR A O 1
ATOM 3029 N N . GLU A 1 394 ? 7.910 10.406 11.700 1.00 93.38 394 GLU A N 1
ATOM 3030 C CA . GLU A 1 394 ? 8.926 9.697 12.483 1.00 93.38 394 GLU A CA 1
ATOM 3031 C C . GLU A 1 394 ? 8.719 8.184 12.437 1.00 93.38 394 GLU A C 1
ATOM 3033 O O . GLU A 1 394 ? 9.673 7.429 12.233 1.00 93.38 394 GLU A O 1
ATOM 3038 N N . ARG A 1 395 ? 7.468 7.729 12.573 1.00 94.75 395 ARG A N 1
ATOM 3039 C CA . ARG A 1 395 ? 7.129 6.309 12.471 1.00 94.75 395 ARG A CA 1
ATOM 3040 C C . ARG A 1 395 ? 7.474 5.757 11.096 1.00 94.75 395 ARG A C 1
ATOM 3042 O O . ARG A 1 395 ? 8.057 4.678 11.025 1.00 94.75 395 ARG A O 1
ATOM 3049 N N . PHE A 1 396 ? 7.153 6.483 10.026 1.00 94.75 396 PHE A N 1
ATOM 3050 C CA . PHE A 1 396 ? 7.511 6.074 8.671 1.00 94.75 396 PHE A CA 1
ATOM 3051 C C . PHE A 1 396 ? 9.032 5.943 8.514 1.00 94.75 396 PHE A C 1
ATOM 3053 O O . PHE A 1 396 ? 9.513 4.898 8.080 1.00 94.75 396 PHE A O 1
ATOM 3060 N N . ARG A 1 397 ? 9.798 6.953 8.944 1.00 93.75 397 ARG A N 1
ATOM 3061 C CA . ARG A 1 397 ? 11.268 6.969 8.875 1.00 93.75 397 ARG A CA 1
ATOM 3062 C C . ARG A 1 397 ? 11.904 5.813 9.650 1.00 93.75 397 ARG A C 1
ATOM 3064 O O . ARG A 1 397 ? 12.751 5.102 9.111 1.00 93.75 397 ARG A O 1
ATOM 3071 N N . ALA A 1 398 ? 11.483 5.603 10.897 1.00 94.44 398 ALA A N 1
ATOM 3072 C CA . ALA A 1 398 ? 11.979 4.506 11.725 1.00 94.44 398 ALA A CA 1
ATOM 3073 C C . ALA A 1 398 ? 11.666 3.145 11.085 1.00 94.44 398 ALA A C 1
ATOM 3075 O O . ALA A 1 398 ? 12.535 2.282 10.973 1.00 94.44 398 ALA A O 1
ATOM 3076 N N . HIS A 1 399 ? 10.443 2.979 10.579 1.00 94.12 399 HIS A N 1
ATOM 3077 C CA . HIS A 1 399 ? 10.015 1.735 9.948 1.00 94.12 399 HIS A CA 1
ATOM 3078 C C . HIS A 1 399 ? 10.724 1.481 8.613 1.00 94.12 399 HIS A C 1
ATOM 3080 O O . HIS A 1 399 ? 11.048 0.335 8.308 1.00 94.12 399 HIS A O 1
ATOM 3086 N N . ARG A 1 400 ? 11.056 2.527 7.846 1.00 95.56 400 ARG A N 1
ATOM 3087 C CA . ARG A 1 400 ? 11.880 2.428 6.631 1.00 95.56 400 ARG A CA 1
ATOM 3088 C C . ARG A 1 400 ? 13.273 1.877 6.947 1.00 95.56 400 ARG A C 1
ATOM 3090 O O . ARG A 1 400 ? 13.722 0.935 6.287 1.00 95.56 400 ARG A O 1
ATOM 3097 N N . MET A 1 401 ? 13.910 2.368 8.009 1.00 94.69 401 MET A N 1
ATOM 3098 C CA . MET A 1 401 ? 15.184 1.822 8.491 1.00 94.69 401 MET A CA 1
ATOM 3099 C C . MET A 1 401 ? 15.043 0.370 8.972 1.00 94.69 401 MET A C 1
ATOM 3101 O O . MET A 1 401 ? 15.785 -0.500 8.522 1.00 94.69 401 MET A O 1
ATOM 3105 N N . ASP A 1 402 ? 14.060 0.063 9.819 1.00 95.12 402 ASP A N 1
ATOM 3106 C CA . ASP A 1 402 ? 13.904 -1.272 10.419 1.00 95.12 402 ASP A CA 1
ATOM 3107 C C . ASP A 1 402 ? 13.491 -2.354 9.397 1.00 95.12 402 ASP A C 1
ATOM 3109 O O . ASP A 1 402 ? 13.936 -3.516 9.429 1.00 95.12 402 ASP A O 1
ATOM 3113 N N . VAL A 1 403 ? 12.608 -1.996 8.462 1.00 95.38 403 VAL A N 1
ATOM 3114 C CA . VAL A 1 403 ? 12.051 -2.918 7.467 1.00 95.38 403 VAL A CA 1
ATOM 3115 C C . VAL A 1 403 ? 12.917 -2.984 6.220 1.00 95.38 403 VAL A C 1
ATOM 3117 O O . VAL A 1 403 ? 13.179 -4.091 5.741 1.00 95.38 403 VAL A O 1
ATOM 3120 N N . CYS A 1 404 ? 13.395 -1.860 5.700 1.00 95.44 404 CYS A N 1
ATOM 3121 C CA . CYS A 1 404 ? 14.133 -1.854 4.441 1.00 95.44 404 CYS A CA 1
ATOM 3122 C C . CYS A 1 404 ? 15.652 -1.767 4.623 1.00 95.44 404 CYS A C 1
ATOM 3124 O O . CYS A 1 404 ? 16.386 -2.212 3.736 1.00 95.44 404 CYS A O 1
ATOM 3126 N N . GLY A 1 405 ? 16.127 -1.263 5.768 1.00 93.56 405 GLY A N 1
ATOM 3127 C CA . GLY A 1 405 ? 17.539 -0.930 5.969 1.00 93.56 405 GLY A CA 1
ATOM 3128 C C . GLY A 1 405 ? 17.980 0.219 5.066 1.00 93.56 405 GLY A C 1
ATOM 3129 O O . GLY A 1 405 ? 19.103 0.189 4.571 1.00 93.56 405 GLY A O 1
ATOM 3130 N N . LEU A 1 406 ? 17.066 1.147 4.767 1.00 90.19 406 LEU A N 1
ATOM 3131 C CA . LEU A 1 406 ? 17.291 2.266 3.858 1.00 90.19 406 LEU A CA 1
ATOM 3132 C C . LEU A 1 406 ? 17.134 3.573 4.611 1.00 90.19 406 LEU A C 1
ATOM 3134 O O . LEU A 1 406 ? 16.098 3.790 5.241 1.00 90.19 406 LEU A O 1
ATOM 3138 N N . GLU A 1 407 ? 18.137 4.431 4.476 1.00 89.94 407 GLU A N 1
ATOM 3139 C CA . GLU A 1 407 ? 18.060 5.818 4.912 1.00 89.94 407 GLU A CA 1
ATOM 3140 C C . GLU A 1 407 ? 17.068 6.604 4.041 1.00 89.94 407 GLU A C 1
ATOM 3142 O O . GLU A 1 407 ? 16.438 6.073 3.110 1.00 89.94 407 GLU A O 1
ATOM 3147 N N . LEU A 1 408 ? 16.871 7.865 4.414 1.00 89.12 408 LEU A N 1
ATOM 3148 C CA . LEU A 1 408 ? 16.103 8.796 3.605 1.00 89.12 408 LEU A CA 1
ATOM 3149 C C . LEU A 1 408 ? 16.874 9.145 2.336 1.00 89.12 408 LEU A C 1
ATOM 3151 O O . LEU A 1 408 ? 18.104 9.155 2.319 1.00 89.12 408 LEU A O 1
ATOM 3155 N N . GLU A 1 409 ? 16.130 9.411 1.276 1.00 88.25 409 GLU A N 1
ATOM 3156 C CA . GLU A 1 409 ? 16.675 9.798 -0.018 1.00 88.25 409 GLU A CA 1
ATOM 3157 C C . GLU A 1 409 ? 16.914 11.306 -0.060 1.00 88.25 409 GLU A C 1
ATOM 3159 O O . GLU A 1 409 ? 16.218 12.079 0.594 1.00 88.25 409 GLU A O 1
ATOM 3164 N N . MET A 1 410 ? 17.898 11.750 -0.836 1.00 85.38 410 MET A N 1
ATOM 3165 C CA . MET A 1 410 ? 18.064 13.182 -1.071 1.00 85.38 410 MET A CA 1
ATOM 3166 C C . MET A 1 410 ? 16.887 13.684 -1.903 1.00 85.38 410 MET A C 1
ATOM 3168 O O . MET A 1 410 ? 16.474 13.015 -2.848 1.00 85.38 410 MET A O 1
ATOM 3172 N N . VAL A 1 411 ? 16.349 14.855 -1.555 1.00 82.00 411 VAL A N 1
ATOM 3173 C CA . VAL A 1 411 ? 15.304 15.493 -2.362 1.00 82.00 411 VAL A CA 1
ATOM 3174 C C . VAL A 1 411 ? 15.859 15.695 -3.777 1.00 82.00 411 VAL A C 1
ATOM 3176 O O . VAL A 1 411 ? 16.927 16.306 -3.895 1.00 82.00 411 VAL A O 1
ATOM 3179 N N . PRO A 1 412 ? 15.192 15.193 -4.833 1.00 74.62 412 PRO A N 1
ATOM 3180 C CA . PRO A 1 412 ? 15.629 15.461 -6.194 1.00 74.62 412 PRO A CA 1
ATOM 3181 C C . PRO A 1 412 ? 15.641 16.976 -6.408 1.00 74.62 412 PRO A C 1
ATOM 3183 O O . PRO A 1 412 ? 14.700 17.670 -6.006 1.00 74.62 412 PRO A O 1
ATOM 3186 N N . GLU A 1 413 ? 16.720 17.504 -6.994 1.00 71.56 413 GLU A N 1
ATOM 3187 C CA . GLU A 1 413 ? 16.736 18.903 -7.414 1.00 71.56 413 GLU A CA 1
ATOM 3188 C C . GLU A 1 413 ? 15.524 19.104 -8.323 1.00 71.56 413 GLU A C 1
ATOM 3190 O O . GLU A 1 413 ? 15.303 18.322 -9.249 1.00 71.56 413 GLU A O 1
ATOM 3195 N N . LYS A 1 414 ? 14.681 20.095 -8.011 1.00 61.88 414 LYS A N 1
ATOM 3196 C CA . LYS A 1 414 ? 13.604 20.471 -8.922 1.00 61.88 414 LYS A CA 1
ATOM 3197 C C . LYS A 1 414 ? 14.292 20.878 -10.216 1.00 61.88 414 LYS A C 1
ATOM 3199 O O . LYS A 1 414 ? 14.887 21.950 -10.252 1.00 61.88 414 LYS A O 1
ATOM 3204 N N . GLU A 1 415 ? 14.242 20.029 -11.237 1.00 44.94 415 GLU A N 1
ATOM 3205 C CA . GLU A 1 415 ? 14.507 20.482 -12.593 1.00 44.94 415 GLU A CA 1
ATOM 3206 C C . GLU A 1 415 ? 13.514 21.624 -12.831 1.00 44.94 415 GLU A C 1
ATOM 3208 O O . GLU A 1 415 ? 12.297 21.426 -12.819 1.00 44.94 415 GLU A O 1
ATOM 3213 N N . GLU A 1 416 ? 14.040 22.850 -12.870 1.00 35.59 416 GLU A N 1
ATOM 3214 C CA . GLU A 1 416 ? 13.295 24.029 -13.285 1.00 35.59 416 GLU A CA 1
ATOM 3215 C C . GLU A 1 416 ? 12.840 23.757 -14.721 1.00 35.59 416 GLU A C 1
ATOM 3217 O O . GLU A 1 416 ? 13.639 23.797 -15.655 1.00 35.59 416 GLU A O 1
ATOM 3222 N N . LEU A 1 417 ? 11.573 23.367 -14.844 1.00 29.97 417 LEU A N 1
ATOM 3223 C CA . LEU A 1 417 ? 10.879 23.096 -16.098 1.00 29.97 417 LEU A CA 1
ATOM 3224 C C . LEU A 1 417 ? 10.589 24.397 -16.850 1.00 29.97 417 LEU A C 1
ATOM 3226 O O . LEU A 1 417 ? 10.104 25.354 -16.195 1.00 29.97 417 LEU A O 1
#

Foldseek 3Di:
DDDPPDDPVNVVVVVVVVVVVVVVVVVVVVVVVVVVVVVVVVVPVVDDPDPDDPPDDDDDDDDDDDPPPPDDDDPFDAQAPVNLVVCCVVVVVVDVFDLALFEAEDEDLALVVLLQLLLQLVQCQVQVASHAYEYEYAPVLVVVVPDDPDPPPPVSSVLNVVLVVCCCPPSVYHYHHDYFLDDVPDSNDSQSDAPLVVLQPQSHQKYKYDAPDWDFLHNSQVSQCRRDPDFPAKAWQCLPDDPDFPPVNHIIMMGGRDPVLSVVLSVQCVVPVDDNRVSCCVSCVRGHHDDGDDRGDQQAEDELAVLQVLQVLVPDDDDPPDDDDDDDDDDDPDPPPDPPDDDRDDLVCCSSRYRMYHYDFPQDPTLLADDDPVSVVVGAGDDSSSVSSVVGSVVSQVSSCVSSVDHRHHDPDPPPD

Secondary structure (DSSP, 8-state):
-------HHHHHHHHHHHHHHHHHHHHHHHHHHHHHHHHHHHHHHH-PPPPPPPP-----------TT------SS----HHHHHHHHHHHHHHS---GGGEEEEEE--SSSHHHHHHHHHHHHHHTT--SEEEEEEETHHHHTTTS-------HHHHHHHHHHHHHHHHS-PEEEEE--SSTT--TTSGGGS-GGGGGG-TT-SEEEEPPSSEEES-SHHHHHHHHH---SSEEETTTTS-SS---TTTS-EEE---HHHHHHHHHHHHHHT--HHHHHHHH-SSPEE--BTTTB----EEEGGGHHHHHHTTS-PPPP--------------------------HHHHHHH-SEEE---TT---TTEE--HHHHHHHPPSHHHHHHHHHHHHHHHHHHHHHH---PEEPPP----